Protein 4YZZ (pdb70)

Foldseek 3Di:
DAAAEFEAEELADPLCCQQVVLVVLLQVLLCVLVVNRHHYHYDYAPPQHHLLCQLVCQLVVVGFKYKYQQQSVCVVPVLSCLVFFAQLADWLVLSVCCCPPVCNQVLVCVVCVVRQWRKFFAAWQTWFWQWFAADDQQALVVQACFAEEDGGPLCVLSVVSRYNYDPDGLQCVVVCCVVVVGGIYTDGAQPVCVSSPRLVRGQEIEDTRSRGNIGIMMMIGRNVSLVPDDPSSNVSSNVSRVVSHPVSNVVSVVRRPVSVVVSVVVRHHYYYNDPNRVVSSVVSSVVVLVVSLVPHVSSVVPPVSSVVSRVVVVVVCVVPVCVVCVVVVVVVVVVD/DAQAEFEAEEQADCLVVLQVVLVVLLQVLLCVLVVNNHHYHYDYAPPQHHLLCQLVCQLVPVGFKYKYQQLSPCVVPVLSLLVFAAQLADFLVLSVCCCPPVCNQVLVCVVCVVSQWRKFWAAWLGWAWQWFFQDDDPALVVLADAEEADDGQLCVLSVVSRHDHDDDPPLCPQVCLQVPVGGIYGDTHLQSVLVNLSCLRGAETEDTNSGSRTTIMMMIGRNVSLVPDDVSSNVSSNVSRVVSHPVSNVVSVVRRVVSVVVSVVSRHDYYYNDPNHVVSSVVSSVVVLVVSVVVHVSSVVPPVSSVVSRVVVVVVCVPPVCVVVVVVVVVVVVVD

B-factor: mean 14.71, std 7.98, range [6.4, 59.62]

InterPro domains:
  IPR006311 Twin-arginine translocation pathway, signal sequence [PS51318] (1-29)
  IPR018389 TRAP transporter solute receptor DctP [PF03480] (38-324)
  IPR018389 TRAP transporter solute receptor DctP [PTHR33376] (1-339)
  IPR026289 Solute binding protein, TakP-like [PIRSF039026] (1-356)
  IPR038404 TRAP transporter solute receptor DctP superfamily [G3DSA:3.40.190.170] (34-336)
  IPR041722 Alpha-keto acid binding periplasmic protein [cd13682] (34-356)

CATH classification: 3.40.190.170 (+1 more: 3.40.190.10)

Nearest PDB structures (foldseek):
  4yzz-assembly1_A  TM=9.570E-01  e=1.856E-60  Bordetella bronchiseptica RB50
  7ug8-assembly1_A  TM=9.450E-01  e=8.409E-40  Synechococcus sp. CC9311
  2hzl-assembly1_A  TM=9.518E-01  e=5.970E-38  Cereibacter sphaeroides 2.4.1
  4pet-assembly1_B  TM=9.499E-01  e=4.430E-32  Colwellia psychrerythraea 34H
  5cm6-assembly1_B  TM=9.336E-01  e=8.684E-32  Paraglaciecola sp. T6c

Structure (mmCIF, N/CA/C/O backbone):
data_4YZZ
#
_entry.id   4YZZ
#
_cell.length_a   64.249
_cell.length_b   50.104
_cell.length_c   96.556
_cell.angle_alpha   90.000
_cell.angle_beta   104.470
_cell.angle_gamma   90.000
#
_symmetry.space_group_name_H-M   'P 1 21 1'
#
loop_
_entity.id
_entity.type
_entity.pdbx_description
1 polymer 'TRAP TRANSPORTER SOLUTE BINDING PROTEIN'
2 non-polymer 'CALCIUM ION'
3 non-polymer DI(HYDROXYETHYL)ETHER
4 non-polymer 'PYRIDINE-2-CARBOXYLIC ACID'
5 non-polymer '2-[N-CYCLOHEXYLAMINO]ETHANE SULFONIC ACID'
6 water water
#
loop_
_atom_site.group_PDB
_atom_site.id
_atom_site.type_symbol
_atom_site.label_atom_id
_atom_site.label_alt_id
_atom_site.label_comp_id
_atom_site.label_asym_id
_atom_site.label_entity_id
_atom_site.label_seq_id
_atom_site.pdbx_PDB_ins_code
_atom_site.Cartn_x
_atom_site.Cartn_y
_atom_site.Cartn_z
_atom_site.occupancy
_atom_site.B_iso_or_equiv
_atom_site.auth_seq_id
_atom_site.auth_comp_id
_atom_site.auth_asym_id
_atom_site.auth_atom_id
_atom_site.pdbx_PDB_model_num
ATOM 1 N N . ASN A 1 30 ? 19.660 6.227 55.710 1.00 35.57 31 ASN A N 1
ATOM 2 C CA . ASN A 1 30 ? 20.672 5.819 54.743 1.00 28.52 31 ASN A CA 1
ATOM 3 C C . ASN A 1 30 ? 21.771 6.886 54.610 1.00 28.94 31 ASN A C 1
ATOM 4 O O . ASN A 1 30 ? 21.490 8.075 54.742 1.00 33.48 31 ASN A O 1
ATOM 14 N N . PRO A 1 31 ? 23.021 6.464 54.331 1.00 22.69 32 PRO A N 1
ATOM 15 C CA . PRO A 1 31 ? 24.215 7.326 54.279 1.00 24.54 32 PRO A CA 1
ATOM 16 C C . PRO A 1 31 ? 24.373 8.137 52.988 1.00 18.53 32 PRO A C 1
ATOM 17 O O . PRO A 1 31 ? 23.657 7.908 52.007 1.00 17.68 32 PRO A O 1
ATOM 28 N N A THR A 1 32 ? 25.338 9.054 52.983 0.26 18.96 33 THR A N 1
ATOM 29 N N B THR A 1 32 ? 25.318 9.075 52.994 0.74 18.66 33 THR A N 1
ATOM 30 C CA A THR A 1 32 ? 25.634 9.862 51.803 0.26 18.57 33 THR A CA 1
ATOM 31 C CA B THR A 1 32 ? 25.650 9.838 51.801 0.74 18.15 33 THR A CA 1
ATOM 32 C C A THR A 1 32 ? 26.703 9.196 50.940 0.26 16.81 33 THR A C 1
ATOM 33 C C B THR A 1 32 ? 26.622 9.013 50.996 0.74 15.61 33 THR A C 1
ATOM 34 O O A THR A 1 32 ? 27.843 9.007 51.371 0.26 18.41 33 THR A O 1
ATOM 35 O O B THR A 1 32 ? 27.615 8.524 51.527 0.74 19.12 33 THR A O 1
ATOM 56 N N . VAL A 1 33 ? 26.313 8.857 49.716 1.00 12.64 34 VAL A N 1
ATOM 57 C CA . VAL A 1 33 ? 27.147 8.099 48.792 1.00 12.57 34 VAL A CA 1
ATOM 58 C C . VAL A 1 33 ? 27.347 8.935 47.544 1.00 11.08 34 VAL A C 1
ATOM 59 O O . VAL A 1 33 ? 26.385 9.481 46.998 1.00 15.59 34 VAL A O 1
ATOM 73 N N . ARG A 1 34 ? 28.604 9.041 47.112 1.00 12.33 35 ARG A N 1
ATOM 74 C CA . ARG A 1 34 ? 28.941 9.828 45.931 1.00 14.12 35 ARG A CA 1
ATOM 75 C C . ARG A 1 34 ? 29.673 8.950 44.933 1.00 12.14 35 ARG A C 1
ATOM 76 O O . ARG A 1 34 ? 30.712 8.356 45.254 1.00 14.41 35 ARG A O 1
ATOM 97 N N . TRP A 1 35 ? 29.132 8.888 43.723 1.00 10.72 36 TRP A N 1
ATOM 98 C CA . TRP A 1 35 ? 29.692 8.105 42.627 1.00 11.57 36 TRP A CA 1
ATOM 99 C C . TRP A 1 35 ? 29.975 8.972 41.411 1.00 11.01 36 TRP A C 1
ATOM 100 O O . TRP A 1 35 ? 29.309 9.987 41.179 1.00 10.50 36 TRP A O 1
ATOM 121 N N . ARG A 1 36 ? 30.951 8.532 40.622 1.00 9.51 37 ARG A N 1
ATOM 122 C CA . ARG A 1 36 ? 31.130 9.034 39.262 1.00 9.46 37 ARG A CA 1
ATOM 123 C C . ARG A 1 36 ? 30.657 7.987 38.255 1.00 9.51 37 ARG A C 1
ATOM 124 O O . ARG A 1 36 ? 30.905 6.790 38.439 1.00 9.64 37 ARG A O 1
ATOM 145 N N . MET A 1 37 ? 29.973 8.450 37.207 1.00 8.72 38 MET A N 1
ATOM 146 C CA . MET A 1 37 ? 29.552 7.623 36.070 1.00 8.46 38 MET A CA 1
ATOM 147 C C . MET A 1 37 ? 30.304 8.095 34.839 1.00 8.81 38 MET A C 1
ATOM 148 O O . MET A 1 37 ? 30.104 9.205 34.387 1.00 9.48 38 MET A O 1
ATOM 162 N N . SER A 1 38 ? 31.217 7.269 34.334 1.00 8.66 39 SER A N 1
ATOM 163 C CA . SER A 1 38 ? 31.949 7.621 33.124 1.00 8.50 39 SER A CA 1
ATOM 164 C C . SER A 1 38 ? 31.168 7.113 31.912 1.00 7.95 39 SER A C 1
ATOM 165 O O . SER A 1 38 ? 31.042 5.912 31.690 1.00 8.00 39 SER A O 1
ATOM 173 N N . THR A 1 39 ? 30.609 8.042 31.146 1.00 7.98 40 THR A N 1
ATOM 174 C CA . THR A 1 39 ? 29.893 7.671 29.931 1.00 7.90 40 THR A CA 1
ATOM 175 C C . THR A 1 39 ? 30.860 7.669 28.765 1.00 7.79 40 THR A C 1
ATOM 176 O O . THR A 1 39 ? 32.015 8.114 28.863 1.00 7.97 40 THR A O 1
ATOM 187 N N . SER A 1 40 ? 30.384 7.139 27.648 1.00 7.63 41 SER A N 1
ATOM 188 C CA . SER A 1 40 ? 31.155 7.150 26.404 1.00 7.65 41 SER A CA 1
ATOM 189 C C . SER A 1 40 ? 30.722 8.219 25.407 1.00 9.03 41 SER A C 1
ATOM 190 O O . SER A 1 40 ? 31.177 8.193 24.252 1.00 9.82 41 SER A O 1
ATOM 198 N N . TRP A 1 41 ? 29.855 9.150 25.816 1.00 7.89 42 TRP A N 1
ATOM 199 C CA . TRP A 1 41 ? 29.190 10.031 24.845 1.00 8.03 42 TRP A CA 1
ATOM 200 C C . TRP A 1 41 ? 29.519 11.504 24.976 1.00 8.37 42 TRP A C 1
ATOM 201 O O . TRP A 1 41 ? 29.774 11.999 26.072 1.00 9.66 42 TRP A O 1
ATOM 222 N N . PRO A 1 42 ? 29.423 12.245 23.868 1.00 9.34 43 PRO A N 1
ATOM 223 C CA . PRO A 1 42 ? 29.497 13.704 23.952 1.00 12.18 43 PRO A CA 1
ATOM 224 C C . PRO A 1 42 ? 28.249 14.281 24.622 1.00 11.08 43 PRO A C 1
ATOM 225 O O . PRO A 1 42 ? 27.147 13.739 24.447 1.00 10.43 43 PRO A O 1
ATOM 236 N N . LYS A 1 43 ? 28.416 15.366 25.379 1.00 12.91 44 LYS A N 1
ATOM 237 C CA . LYS A 1 43 ? 27.296 16.044 26.032 1.00 16.45 44 LYS A CA 1
ATOM 238 C C . LYS A 1 43 ? 26.256 16.544 25.049 1.00 14.49 44 LYS A C 1
ATOM 239 O O . LYS A 1 43 ? 25.098 16.741 25.409 1.00 15.89 44 LYS A O 1
ATOM 258 N N . SER A 1 44 ? 26.665 16.761 23.806 1.00 12.51 45 SER A N 1
ATOM 259 C CA . SER A 1 44 ? 25.755 17.261 22.775 1.00 14.14 45 SER A CA 1
ATOM 260 C C . SER A 1 44 ? 24.613 16.297 22.455 1.00 11.00 45 SER A C 1
ATOM 261 O O . SER A 1 44 ? 23.585 16.711 21.928 1.00 13.24 45 SER A O 1
ATOM 269 N N . LEU A 1 45 ? 24.777 15.020 22.792 1.00 10.83 46 LEU A N 1
ATOM 270 C CA . LEU A 1 45 ? 23.737 14.034 22.531 1.00 9.68 46 LEU A CA 1
ATOM 271 C C . LEU A 1 45 ? 22.738 13.983 23.681 1.00 10.00 46 LEU A C 1
ATOM 272 O O . LEU A 1 45 ? 22.833 13.143 24.589 1.00 9.57 46 LEU A O 1
ATOM 288 N N . ASP A 1 46 ? 21.747 14.864 23.626 1.00 10.44 47 ASP A N 1
ATOM 289 C CA . ASP A 1 46 ? 20.800 14.986 24.717 1.00 10.76 47 ASP A CA 1
ATOM 290 C C . ASP A 1 46 ? 19.824 13.812 24.735 1.00 10.81 47 ASP A C 1
ATOM 291 O O . ASP A 1 46 ? 18.982 13.707 25.618 1.00 11.17 47 ASP A O 1
ATOM 300 N N . THR A 1 47 ? 19.939 12.932 23.752 1.00 9.60 48 THR A N 1
ATOM 301 C CA . THR A 1 47 ? 19.325 11.622 23.745 1.00 8.35 48 THR A CA 1
ATOM 302 C C . THR A 1 47 ? 20.072 10.638 24.675 1.00 8.74 48 THR A C 1
ATOM 303 O O . THR A 1 47 ? 19.720 10.450 25.844 1.00 8.88 48 THR A O 1
ATOM 314 N N . ILE A 1 48 ? 21.165 10.057 24.191 1.00 7.84 49 ILE A N 1
ATOM 315 C CA . ILE A 1 48 ? 21.893 9.057 24.978 1.00 7.67 49 ILE A CA 1
ATOM 316 C C . ILE A 1 48 ? 22.607 9.654 26.210 1.00 7.72 49 ILE A C 1
ATOM 317 O O . ILE A 1 48 ? 22.493 9.105 27.325 1.00 7.62 49 ILE A O 1
ATOM 333 N N . TYR A 1 49 ? 23.321 10.768 26.053 1.00 8.02 50 TYR A N 1
ATOM 334 C CA . TYR A 1 49 ? 23.926 11.407 27.218 1.00 8.16 50 TYR A CA 1
ATOM 335 C C . TYR A 1 49 ? 22.841 11.984 28.125 1.00 8.27 50 TYR A C 1
ATOM 336 O O . TYR A 1 49 ? 22.918 11.857 29.349 1.00 8.39 50 TYR A O 1
ATOM 354 N N . GLY A 1 50 ? 21.827 12.602 27.541 1.00 8.72 51 GLY A N 1
ATOM 355 C CA . GLY A 1 50 ? 20.721 13.147 28.319 1.00 8.92 51 GLY A CA 1
ATOM 356 C C . GLY A 1 50 ? 20.077 12.098 29.205 1.00 8.37 51 GLY A C 1
ATOM 357 O O . GLY A 1 50 ? 19.679 12.388 30.336 1.00 8.47 51 GLY A O 1
ATOM 361 N N . SER A 1 51 ? 19.991 10.877 28.705 1.00 7.98 52 SER A N 1
ATOM 362 C CA . SER A 1 51 ? 19.447 9.754 29.456 1.00 7.79 52 SER A CA 1
ATOM 363 C C . SER A 1 51 ? 20.343 9.394 30.634 1.00 7.77 52 SER A C 1
ATOM 364 O O . SER A 1 51 ? 19.851 9.128 31.725 1.00 7.97 52 SER A O 1
ATOM 372 N N . ALA A 1 52 ? 21.660 9.388 30.443 1.00 7.76 53 ALA A N 1
ATOM 373 C CA . ALA A 1 52 ? 22.564 9.178 31.570 1.00 7.79 53 ALA A CA 1
ATOM 374 C C . ALA A 1 52 ? 22.335 10.241 32.633 1.00 8.06 53 ALA A C 1
ATOM 375 O O . ALA A 1 52 ? 22.308 9.944 33.845 1.00 8.10 53 ALA A O 1
ATOM 382 N N . ASP A 1 53 ? 22.189 11.486 32.207 1.00 8.35 54 ASP A N 1
ATOM 383 C CA . ASP A 1 53 ? 21.926 12.567 33.158 1.00 9.27 54 ASP A CA 1
ATOM 384 C C . ASP A 1 53 ? 20.597 12.357 33.879 1.00 9.03 54 ASP A C 1
ATOM 385 O O . ASP A 1 53 ? 20.524 12.588 35.092 1.00 9.72 54 ASP A O 1
ATOM 394 N N . GLU A 1 54 ? 19.554 11.940 33.157 1.00 8.55 55 GLU A N 1
ATOM 395 C CA . GLU A 1 54 ? 18.237 11.671 33.743 1.00 8.60 55 GLU A CA 1
ATOM 396 C C . GLU A 1 54 ? 18.349 10.572 34.786 1.00 8.45 55 GLU A C 1
ATOM 397 O O . GLU A 1 54 ? 17.738 10.658 35.859 1.00 8.67 55 GLU A O 1
ATOM 409 N N . LEU A 1 55 ? 19.129 9.542 34.478 1.00 8.10 56 LEU A N 1
ATOM 410 C CA . LEU A 1 55 ? 19.298 8.414 35.385 1.00 8.00 56 LEU A CA 1
ATOM 411 C C . LEU A 1 55 ? 19.868 8.911 36.701 1.00 8.77 56 LEU A C 1
ATOM 412 O O . LEU A 1 55 ? 19.356 8.615 37.797 1.00 8.79 56 LEU A O 1
ATOM 428 N N . CYS A 1 56 ? 20.938 9.679 36.598 1.00 8.35 57 CYS A N 1
ATOM 429 C CA . CYS A 1 56 ? 21.573 10.229 37.781 1.00 8.61 57 CYS A CA 1
ATOM 430 C C . CYS A 1 56 ? 20.637 11.132 38.570 1.00 8.87 57 CYS A C 1
ATOM 431 O O . CYS A 1 56 ? 20.591 11.053 39.811 1.00 9.04 57 CYS A O 1
ATOM 439 N N . LYS A 1 57 ? 19.913 11.994 37.864 1.00 8.90 58 LYS A N 1
ATOM 440 C CA . LYS A 1 57 ? 18.951 12.897 38.498 1.00 9.14 58 LYS A CA 1
ATOM 441 C C . LYS A 1 57 ? 17.867 12.118 39.244 1.00 9.11 58 LYS A C 1
ATOM 442 O O . LYS A 1 57 ? 17.511 12.466 40.376 1.00 9.35 58 LYS A O 1
ATOM 461 N N . ARG A 1 58 ? 17.368 11.060 38.631 1.00 8.85 59 ARG A N 1
ATOM 462 C CA . ARG A 1 58 ? 16.320 10.260 39.254 1.00 8.82 59 ARG A CA 1
ATOM 463 C C . ARG A 1 58 ? 16.827 9.568 40.519 1.00 8.91 59 ARG A C 1
ATOM 464 O O . ARG A 1 58 ? 16.133 9.545 41.523 1.00 9.10 59 ARG A O 1
ATOM 485 N N . VAL A 1 59 ? 18.029 9.010 40.475 1.00 8.81 60 VAL A N 1
ATOM 486 C CA . VAL A 1 59 ? 18.606 8.400 41.658 1.00 8.93 60 VAL A CA 1
ATOM 487 C C . VAL A 1 59 ? 18.705 9.434 42.780 1.00 9.30 60 VAL A C 1
ATOM 488 O O . VAL A 1 59 ? 18.404 9.135 43.938 1.00 9.67 60 VAL A O 1
ATOM 501 N N . GLY A 1 60 ? 19.085 10.662 42.440 1.00 9.42 61 GLY A N 1
ATOM 502 C CA . GLY A 1 60 ? 19.100 11.732 43.428 1.00 9.79 61 GLY A CA 1
ATOM 503 C C . GLY A 1 60 ? 17.715 11.994 44.012 1.00 9.95 61 GLY A C 1
ATOM 504 O O . GLY A 1 60 ? 17.542 12.067 45.232 1.00 10.43 61 GLY A O 1
ATOM 508 N N . GLN A 1 61 ? 16.713 12.135 43.154 1.00 9.80 62 GLN A N 1
ATOM 509 C CA . GLN A 1 61 ? 15.348 12.371 43.639 1.00 9.95 62 GLN A CA 1
ATOM 510 C C . GLN A 1 61 ? 14.880 11.272 44.589 1.00 9.99 62 GLN A C 1
ATOM 511 O O . GLN A 1 61 ? 14.246 11.543 45.611 1.00 10.27 62 GLN A O 1
ATOM 525 N N . LEU A 1 62 ? 15.147 10.030 44.215 1.00 9.72 63 LEU A N 1
ATOM 526 C CA . LEU A 1 62 ? 14.705 8.874 44.986 1.00 9.74 63 LEU A CA 1
ATOM 527 C C . LEU A 1 62 ? 15.336 8.803 46.357 1.00 10.04 63 LEU A C 1
ATOM 528 O O . LEU A 1 62 ? 14.783 8.199 47.275 1.00 11.37 63 LEU A O 1
ATOM 544 N N . THR A 1 63 ? 16.509 9.399 46.489 1.00 10.36 64 THR A N 1
ATOM 545 C CA . THR A 1 63 ? 17.266 9.348 47.739 1.00 10.52 64 THR A CA 1
ATOM 546 C C . THR A 1 63 ? 17.463 10.709 48.426 1.00 11.19 64 THR A C 1
ATOM 547 O O . THR A 1 63 ? 18.307 10.833 49.316 1.00 12.39 64 THR A O 1
ATOM 558 N N . ASP A 1 64 ? 16.680 11.716 48.037 1.00 11.94 65 ASP A N 1
ATOM 559 C CA . ASP A 1 64 ? 16.797 13.054 48.613 1.00 12.42 65 ASP A CA 1
ATOM 560 C C . ASP A 1 64 ? 18.219 13.606 48.467 1.00 13.48 65 ASP A C 1
ATOM 561 O O . ASP A 1 64 ? 18.706 14.354 49.333 1.00 15.64 65 ASP A O 1
ATOM 570 N N . GLY A 1 65 ? 18.858 13.258 47.355 1.00 12.62 66 GLY A N 1
ATOM 571 C CA . GLY A 1 65 ? 20.187 13.745 47.059 1.00 12.92 66 GLY A CA 1
ATOM 572 C C . GLY A 1 65 ? 21.301 13.026 47.778 1.00 14.74 66 GLY A C 1
ATOM 573 O O . GLY A 1 65 ? 22.471 13.340 47.560 1.00 15.74 66 GLY A O 1
ATOM 577 N N . LYS A 1 66 ? 20.965 12.053 48.620 1.00 12.30 67 LYS A N 1
ATOM 578 C CA . LYS A 1 66 ? 21.966 11.327 49.403 1.00 14.24 67 LYS A CA 1
ATOM 579 C C . LYS A 1 66 ? 22.825 10.392 48.562 1.00 11.92 67 LYS A C 1
ATOM 580 O O . LYS A 1 66 ? 23.990 10.155 48.873 1.00 14.10 67 LYS A O 1
ATOM 599 N N . PHE A 1 67 ? 22.250 9.846 47.500 1.00 11.42 68 PHE A N 1
ATOM 600 C CA . PHE A 1 67 ? 22.995 9.011 46.551 1.00 11.14 68 PHE A CA 1
ATOM 601 C C . PHE A 1 67 ? 23.205 9.892 45.334 1.00 11.06 68 PHE A C 1
ATOM 602 O O . PHE A 1 67 ? 22.318 10.061 44.494 1.00 11.00 68 PHE A O 1
ATOM 619 N N . GLU A 1 68 ? 24.392 10.487 45.287 1.00 11.23 69 GLU A N 1
ATOM 620 C CA . GLU A 1 68 ? 24.752 11.465 44.273 1.00 11.80 69 GLU A CA 1
ATOM 621 C C . GLU A 1 68 ? 25.659 10.827 43.252 1.00 11.03 69 GLU A C 1
ATOM 622 O O . GLU A 1 68 ? 26.804 10.480 43.558 1.00 13.00 69 GLU A O 1
ATOM 634 N N . ILE A 1 69 ? 25.148 10.707 42.034 1.00 10.78 70 ILE A N 1
ATOM 635 C CA . ILE A 1 69 ? 25.927 10.197 40.897 1.00 10.53 70 ILE A CA 1
ATOM 636 C C . ILE A 1 69 ? 26.091 11.319 39.893 1.00 10.65 70 ILE A C 1
ATOM 637 O O . ILE A 1 69 ? 25.119 11.964 39.527 1.00 11.56 70 ILE A O 1
ATOM 653 N N . ARG A 1 70 ? 27.337 11.567 39.488 1.00 11.04 71 ARG A N 1
ATOM 654 C CA . ARG A 1 70 ? 27.639 12.601 38.501 1.00 12.81 71 ARG A CA 1
ATOM 655 C C . ARG A 1 70 ? 28.111 11.919 37.224 1.00 12.69 71 ARG A C 1
ATOM 656 O O . ARG A 1 70 ? 29.056 11.115 37.248 1.00 11.85 71 ARG A O 1
ATOM 677 N N . ALA A 1 71 ? 27.464 12.249 36.105 1.00 10.88 72 ALA A N 1
ATOM 678 C CA . ALA A 1 71 ? 27.830 11.695 34.808 1.00 11.82 72 ALA A CA 1
ATOM 679 C C . ALA A 1 71 ? 28.904 12.564 34.165 1.00 11.22 72 ALA A C 1
ATOM 680 O O . ALA A 1 71 ? 28.927 13.783 34.353 1.00 11.26 72 ALA A O 1
ATOM 687 N N . PHE A 1 72 ? 29.793 11.921 33.412 1.00 10.31 73 PHE A N 1
ATOM 688 C CA . PHE A 1 72 ? 30.859 12.594 32.697 1.00 10.50 73 PHE A CA 1
ATOM 689 C C . PHE A 1 72 ? 30.846 12.183 31.232 1.00 10.29 73 PHE A C 1
ATOM 690 O O . PHE A 1 72 ? 30.670 11.010 30.917 1.00 9.99 73 PHE A O 1
ATOM 707 N N . PRO A 1 73 ? 31.052 13.150 30.322 1.00 10.51 74 PRO A N 1
ATOM 708 C CA . PRO A 1 73 ? 31.136 12.834 28.893 1.00 10.69 74 PRO A CA 1
ATOM 709 C C . PRO A 1 73 ? 32.293 11.906 28.549 1.00 10.59 74 PRO A C 1
ATOM 710 O O . PRO A 1 73 ? 33.296 11.796 29.276 1.00 11.22 74 PRO A O 1
ATOM 721 N N . GLY A 1 74 ? 32.164 11.258 27.398 1.00 9.99 75 GLY A N 1
ATOM 722 C CA . GLY A 1 74 ? 33.211 10.402 26.870 1.00 10.82 75 GLY A CA 1
ATOM 723 C C . GLY A 1 74 ? 34.547 11.101 26.776 1.00 10.25 75 GLY A C 1
ATOM 724 O O . GLY A 1 74 ? 34.650 12.224 26.273 1.00 11.87 75 GLY A O 1
ATOM 728 N N . GLY A 1 75 ? 35.568 10.419 27.288 1.00 10.98 76 GLY A N 1
ATOM 729 C CA . GLY A 1 75 ? 36.930 10.902 27.243 1.00 10.71 76 GLY A CA 1
ATOM 730 C C . GLY A 1 75 ? 37.328 11.795 28.401 1.00 12.06 76 GLY A C 1
ATOM 731 O O . GLY A 1 75 ? 38.521 12.093 28.554 1.00 15.11 76 GLY A O 1
ATOM 735 N N . GLU A 1 76 ? 36.373 12.254 29.204 1.00 12.32 77 GLU A N 1
ATOM 736 C CA . GLU A 1 76 ? 36.709 13.233 30.233 1.00 12.37 77 GLU A CA 1
ATOM 737 C C . GLU A 1 76 ? 37.504 12.639 31.397 1.00 16.19 77 GLU A C 1
ATOM 738 O O . GLU A 1 76 ? 38.549 13.185 31.775 1.00 19.28 77 GLU A O 1
ATOM 750 N N . LEU A 1 77 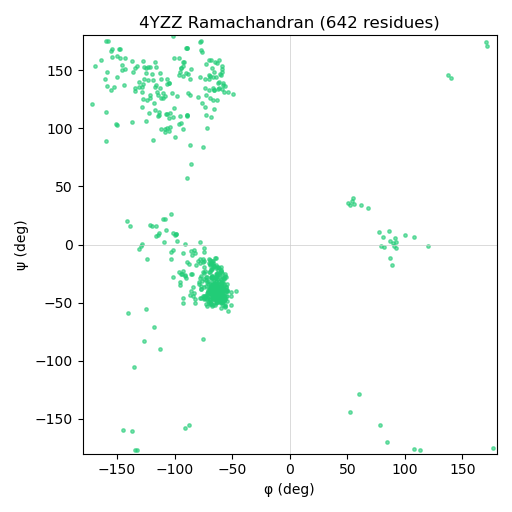? 37.023 11.546 31.977 1.00 13.51 78 LEU A N 1
ATOM 751 C CA . LEU A 1 77 ? 37.724 10.915 33.096 1.00 16.31 78 LEU A CA 1
ATOM 752 C C . LEU A 1 77 ? 38.790 9.925 32.640 1.00 13.82 78 LEU A C 1
ATOM 753 O O . LEU A 1 77 ? 39.876 9.869 33.208 1.00 15.92 78 LEU A O 1
ATOM 769 N N . VAL A 1 78 ? 38.443 9.113 31.643 1.00 14.06 79 VAL A N 1
ATOM 770 C CA . VAL A 1 78 ? 39.347 8.164 31.012 1.00 13.82 79 VAL A CA 1
ATOM 771 C C . VAL A 1 78 ? 38.913 8.075 29.556 1.00 11.98 79 VAL A C 1
ATOM 772 O O . VAL A 1 78 ? 37.773 8.405 29.240 1.00 11.50 79 VAL A O 1
ATOM 785 N N . PRO A 1 79 ? 39.788 7.598 28.670 1.00 12.44 80 PRO A N 1
ATOM 786 C CA . PRO A 1 79 ? 39.318 7.366 27.298 1.00 11.18 80 PRO A CA 1
ATOM 787 C C . PRO A 1 79 ? 38.176 6.365 27.315 1.00 11.31 80 PRO A C 1
ATOM 788 O O . PRO A 1 79 ? 38.152 5.471 28.150 1.00 10.77 80 PRO A O 1
ATOM 799 N N . SER A 1 80 ? 37.204 6.515 26.422 1.00 11.20 81 SER A N 1
ATOM 800 C CA . SER A 1 80 ? 36.034 5.654 26.496 1.00 11.09 81 SER A CA 1
ATOM 801 C C . SER A 1 80 ? 36.401 4.187 26.274 1.00 9.91 81 SER A C 1
ATOM 802 O O . SER A 1 80 ? 35.745 3.299 26.803 1.00 9.62 81 SER A O 1
ATOM 810 N N . ALA A 1 81 ? 37.496 3.940 25.554 1.00 10.31 82 ALA A N 1
ATOM 811 C CA . ALA A 1 81 ? 37.992 2.576 25.390 1.00 10.05 82 ALA A CA 1
ATOM 812 C C . ALA A 1 81 ? 38.331 1.924 26.735 1.00 9.41 82 ALA A C 1
ATOM 813 O O . ALA A 1 81 ? 38.377 0.703 26.832 1.00 9.47 82 ALA A O 1
ATOM 820 N N . GLN A 1 82 ? 38.583 2.743 27.751 1.00 9.56 83 GLN A N 1
ATOM 821 C CA . GLN A 1 82 ? 38.969 2.253 29.077 1.00 10.26 83 GLN A CA 1
ATOM 822 C C . GLN A 1 82 ? 37.788 2.230 30.040 1.00 9.44 83 GLN A C 1
ATOM 823 O O . GLN A 1 82 ? 37.991 1.983 31.226 1.00 9.50 83 GLN A O 1
ATOM 837 N N . ASN A 1 83 ? 36.565 2.476 29.567 1.00 9.29 84 ASN A N 1
ATOM 838 C CA . ASN A 1 83 ? 35.447 2.643 30.503 1.00 9.18 84 ASN A CA 1
ATOM 839 C C . ASN A 1 83 ? 35.085 1.354 31.234 1.00 9.00 84 ASN A C 1
ATOM 840 O O . ASN A 1 83 ? 34.627 1.394 32.383 1.00 9.20 84 ASN A O 1
ATOM 851 N N . MET A 1 84 ? 35.251 0.204 30.588 1.00 8.98 85 MET A N 1
ATOM 852 C CA . MET A 1 84 ? 35.022 -1.050 31.290 1.00 9.17 85 MET A CA 1
ATOM 853 C C . MET A 1 84 ? 36.123 -1.318 32.332 1.00 9.55 85 MET A C 1
ATOM 854 O O . MET A 1 84 ? 35.854 -1.652 33.487 1.00 9.48 85 MET A O 1
ATOM 868 N N . ASP A 1 85 ? 37.381 -1.177 31.921 1.00 9.07 86 ASP A N 1
ATOM 869 C CA . ASP A 1 85 ? 38.498 -1.397 32.838 1.00 9.72 86 ASP A CA 1
ATOM 870 C C . ASP A 1 85 ? 38.422 -0.465 34.039 1.00 9.44 86 ASP A C 1
ATOM 871 O O . ASP A 1 85 ? 38.733 -0.880 35.159 1.00 9.52 86 ASP A O 1
ATOM 880 N N . ALA A 1 86 ? 38.008 0.786 33.824 1.00 9.50 87 ALA A N 1
ATOM 881 C CA . ALA A 1 86 ? 37.959 1.756 34.905 1.00 9.69 87 ALA A CA 1
ATOM 882 C C . ALA A 1 86 ? 36.883 1.407 35.934 1.00 9.56 87 ALA A C 1
ATOM 883 O O . ALA A 1 86 ? 37.021 1.753 37.094 1.00 9.73 87 ALA A O 1
ATOM 890 N N . VAL A 1 87 ? 35.821 0.727 35.522 1.00 9.29 88 VAL A N 1
ATOM 891 C CA . VAL A 1 87 ? 34.842 0.213 36.463 1.00 9.16 88 VAL A CA 1
ATOM 892 C C . VAL A 1 87 ? 35.357 -1.048 37.146 1.00 9.14 88 VAL A C 1
ATOM 893 O O . VAL A 1 87 ? 35.286 -1.166 38.371 1.00 9.23 88 VAL A O 1
ATOM 906 N N . SER A 1 88 ? 35.912 -1.988 36.388 1.00 9.16 89 SER A N 1
ATOM 907 C CA . SER A 1 88 ? 36.435 -3.207 37.003 1.00 10.43 89 SER A CA 1
ATOM 908 C C . SER A 1 88 ? 37.458 -2.920 38.092 1.00 9.73 89 SER A C 1
ATOM 909 O O . SER A 1 88 ? 37.478 -3.607 39.130 1.00 12.06 89 SER A O 1
ATOM 917 N N . ASN A 1 89 ? 38.330 -1.937 37.863 1.00 9.25 90 ASN A N 1
ATOM 918 C CA . ASN A 1 89 ? 39.385 -1.660 38.844 1.00 10.95 90 ASN A CA 1
ATOM 919 C C . ASN A 1 89 ? 39.004 -0.622 39.891 1.00 11.26 90 ASN A C 1
ATOM 920 O O . ASN A 1 89 ? 39.791 -0.313 40.780 1.00 13.75 90 ASN A O 1
ATOM 931 N N . GLY A 1 90 ? 37.781 -0.101 39.808 1.00 11.21 91 GLY A N 1
ATOM 932 C CA . GLY A 1 90 ? 37.279 0.780 40.853 1.00 12.35 91 GLY A CA 1
ATOM 933 C C . GLY A 1 90 ? 37.618 2.253 40.685 1.00 13.58 91 GLY A C 1
ATOM 934 O O . GLY A 1 90 ? 37.279 3.055 41.567 1.00 15.46 91 GLY A O 1
ATOM 938 N N . THR A 1 91 ? 38.284 2.611 39.586 1.00 12.64 92 THR A N 1
ATOM 939 C CA . THR A 1 91 ? 38.636 3.997 39.288 1.00 15.06 92 THR A CA 1
ATOM 940 C C . THR A 1 91 ? 37.385 4.860 39.296 1.00 12.91 92 THR A C 1
ATOM 941 O O . THR A 1 91 ? 37.386 5.965 39.841 1.00 13.53 92 THR A O 1
ATOM 952 N N . VAL A 1 92 ? 36.332 4.349 38.667 1.00 10.61 93 VAL A N 1
ATOM 953 C CA . VAL A 1 92 ? 35.010 4.944 38.722 1.00 9.99 93 VAL A CA 1
ATOM 954 C C . VAL A 1 92 ? 34.058 3.855 39.177 1.00 9.98 93 VAL A C 1
ATOM 955 O O . VAL A 1 92 ? 34.282 2.663 38.927 1.00 10.74 93 VAL A O 1
ATOM 968 N N . GLU A 1 93 ? 32.971 4.258 39.820 1.00 9.31 94 GLU A N 1
ATOM 969 C CA . GLU A 1 93 ? 32.021 3.295 40.336 1.00 11.17 94 GLU A CA 1
ATOM 970 C C . GLU A 1 93 ? 31.142 2.698 39.258 1.00 8.50 94 GLU A C 1
ATOM 971 O O . GLU A 1 93 ? 30.687 1.567 39.391 1.00 8.66 94 GLU A O 1
ATOM 983 N N . CYS A 1 94 ? 30.853 3.462 38.212 1.00 8.49 95 CYS A N 1
ATOM 984 C CA . CYS A 1 94 ? 30.000 2.937 37.154 1.00 8.21 95 CYS A CA 1
ATOM 985 C C . CYS A 1 94 ? 30.251 3.643 35.839 1.00 8.15 95 CYS A C 1
ATOM 986 O O . CYS A 1 94 ? 30.939 4.674 35.792 1.00 8.33 95 CYS A O 1
ATOM 994 N N . ASN A 1 95 ? 29.731 3.054 34.766 1.00 7.70 96 ASN A N 1
ATOM 995 C CA . ASN A 1 95 ? 29.850 3.651 33.445 1.00 7.65 96 ASN A CA 1
ATOM 996 C C . ASN A 1 95 ? 28.498 3.649 32.723 1.00 7.43 96 ASN A C 1
ATOM 997 O O . ASN A 1 95 ? 27.458 3.294 33.287 1.00 7.79 96 ASN A O 1
ATOM 1008 N N . HIS A 1 96 ? 28.508 4.106 31.481 1.00 7.40 97 HIS A N 1
ATOM 1009 C CA . HIS A 1 96 ? 27.306 4.189 30.654 1.00 7.23 97 HIS A CA 1
ATOM 1010 C C . HIS A 1 96 ? 27.844 3.998 29.221 1.00 7.20 97 HIS A C 1
ATOM 1011 O O . HIS A 1 96 ? 28.468 4.913 28.677 1.00 7.62 97 HIS A O 1
ATOM 1025 N N . VAL A 1 97 ? 27.665 2.793 28.674 1.00 7.20 98 VAL A N 1
ATOM 1026 C CA . VAL A 1 97 ? 28.468 2.328 27.547 1.00 7.23 98 VAL A CA 1
ATOM 1027 C C . VAL A 1 97 ? 27.714 1.396 26.597 1.00 7.06 98 VAL A C 1
ATOM 1028 O O . VAL A 1 97 ? 26.630 0.883 26.882 1.00 7.32 98 VAL A O 1
ATOM 1041 N N . LEU A 1 98 ? 28.348 1.179 25.460 1.00 7.82 99 LEU A N 1
ATOM 1042 C CA . LEU A 1 98 ? 27.998 0.107 24.554 1.00 7.83 99 LEU A CA 1
ATOM 1043 C C . LEU A 1 98 ? 28.931 -1.029 24.905 1.00 6.98 99 LEU A C 1
ATOM 1044 O O . LEU A 1 98 ? 30.137 -0.938 24.665 1.00 7.14 99 LEU A O 1
ATOM 1060 N N . SER A 1 99 ? 28.420 -2.097 25.485 1.00 7.45 100 SER A N 1
ATOM 1061 C CA . SER A 1 99 ? 29.301 -3.150 26.009 1.00 7.76 100 SER A CA 1
ATOM 1062 C C . SER A 1 99 ? 30.187 -3.779 24.956 1.00 7.16 100 SER A C 1
ATOM 1063 O O . SER A 1 99 ? 31.328 -4.154 25.242 1.00 7.34 100 SER A O 1
ATOM 1071 N N . THR A 1 100 ? 29.697 -3.877 23.723 1.00 7.02 101 THR A N 1
ATOM 1072 C CA . THR A 1 100 ? 30.504 -4.493 22.666 1.00 7.77 101 THR A CA 1
ATOM 1073 C C . THR A 1 100 ? 31.590 -3.567 22.105 1.00 7.61 101 THR A C 1
ATOM 1074 O O . THR A 1 100 ? 32.374 -4.000 21.239 1.00 7.48 101 THR A O 1
ATOM 1085 N N . MET A 1 101 ? 31.739 -2.352 22.627 1.00 7.32 102 MET A N 1
ATOM 1086 C CA . MET A 1 101 ? 33.019 -1.666 22.442 1.00 7.57 102 MET A CA 1
ATOM 1087 C C . MET A 1 101 ? 34.153 -2.517 23.024 1.00 7.75 102 MET A C 1
ATOM 1088 O O . MET A 1 101 ? 35.291 -2.475 22.544 1.00 8.66 102 MET A O 1
ATOM 1102 N N . TYR A 1 102 ? 33.824 -3.305 24.044 1.00 7.69 103 TYR A N 1
ATOM 1103 C CA . TYR A 1 102 ? 34.802 -4.082 24.823 1.00 8.13 103 TYR A CA 1
ATOM 1104 C C . TYR A 1 102 ? 34.763 -5.556 24.409 1.00 7.85 103 TYR A C 1
ATOM 1105 O O . TYR A 1 102 ? 35.128 -6.446 25.173 1.00 8.93 103 TYR A O 1
ATOM 1123 N N . ILE A 1 103 ? 34.350 -5.798 23.170 1.00 8.48 104 ILE A N 1
ATOM 1124 C CA . ILE A 1 103 ? 34.246 -7.149 22.632 1.00 9.21 104 ILE A CA 1
ATOM 1125 C C . ILE A 1 103 ? 35.559 -7.939 22.716 1.00 8.51 104 ILE A C 1
ATOM 1126 O O . ILE A 1 103 ? 35.553 -9.166 22.780 1.00 9.44 104 ILE A O 1
ATOM 1142 N N . GLY A 1 104 ? 36.686 -7.231 22.743 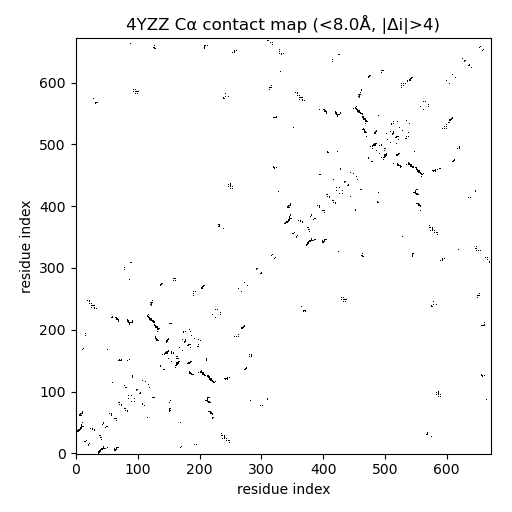1.00 9.43 105 GLY A N 1
ATOM 1143 C CA . GLY A 1 104 ? 37.998 -7.847 22.876 1.00 9.71 105 GLY A CA 1
ATOM 1144 C C . GLY A 1 104 ? 38.214 -8.550 24.203 1.00 9.41 105 GLY A C 1
ATOM 1145 O O . GLY A 1 104 ? 39.187 -9.290 24.358 1.00 10.89 105 GLY A O 1
ATOM 1149 N N . LYS A 1 105 ? 37.317 -8.330 25.156 1.00 10.00 106 LYS A N 1
ATOM 1150 C CA . LYS A 1 105 ? 37.383 -9.054 26.425 1.00 11.03 106 LYS A CA 1
ATOM 1151 C C . LYS A 1 105 ? 36.677 -10.397 26.333 1.00 11.72 106 LYS A C 1
ATOM 1152 O O . LYS A 1 105 ? 37.115 -11.386 26.909 1.00 12.84 106 LYS A O 1
ATOM 1171 N N . ASN A 1 106 ? 35.545 -10.419 25.641 1.00 9.62 107 ASN A N 1
ATOM 1172 C CA . ASN A 1 106 ? 34.726 -11.616 25.569 1.00 10.37 107 ASN A CA 1
ATOM 1173 C C . ASN A 1 106 ? 33.623 -11.387 24.552 1.00 8.70 107 ASN A C 1
ATOM 1174 O O . ASN A 1 106 ? 32.815 -10.476 24.712 1.00 9.29 107 ASN A O 1
ATOM 1185 N N . THR A 1 107 ? 33.552 -12.215 23.515 1.00 8.92 108 THR A N 1
ATOM 1186 C CA . THR A 1 107 ? 32.509 -12.018 22.510 1.00 9.53 108 THR A CA 1
ATOM 1187 C C . THR A 1 107 ? 31.091 -12.263 23.059 1.00 8.89 108 THR A C 1
ATOM 1188 O O . THR A 1 107 ? 30.115 -11.835 22.460 1.00 9.48 108 THR A O 1
ATOM 1199 N N . ALA A 1 108 ? 30.981 -12.919 24.216 1.00 8.21 109 ALA A N 1
ATOM 1200 C CA . ALA A 1 108 ? 29.658 -13.151 24.792 1.00 8.65 109 ALA A CA 1
ATOM 1201 C C . ALA A 1 108 ? 29.030 -11.853 25.305 1.00 8.70 109 ALA A C 1
ATOM 1202 O O . ALA A 1 108 ? 27.818 -11.798 25.575 1.00 8.08 109 ALA A O 1
ATOM 1209 N N . LEU A 1 109 ? 29.824 -10.789 25.401 1.00 7.85 110 LEU A N 1
ATOM 1210 C CA . LEU A 1 109 ? 29.246 -9.477 25.693 1.00 8.42 110 LEU A CA 1
ATOM 1211 C C . LEU A 1 109 ? 28.236 -9.048 24.649 1.00 8.96 110 LEU A C 1
ATOM 1212 O O . LEU A 1 109 ? 27.412 -8.174 24.922 1.00 8.60 110 LEU A O 1
ATOM 1228 N N . THR A 1 110 ? 28.278 -9.652 23.467 1.00 7.71 111 THR A N 1
ATOM 1229 C CA . THR A 1 110 ? 27.341 -9.245 22.434 1.00 8.80 111 THR A CA 1
ATOM 1230 C C . THR A 1 110 ? 25.889 -9.589 22.774 1.00 7.79 111 THR A C 1
ATOM 1231 O O . THR A 1 110 ? 24.962 -8.986 22.234 1.00 8.14 111 THR A O 1
ATOM 1242 N N . PHE A 1 111 ? 25.661 -10.524 23.695 1.00 6.86 112 PHE A N 1
ATOM 1243 C CA . PHE A 1 111 ? 24.281 -10.790 24.107 1.00 6.81 112 PHE A CA 1
ATOM 1244 C C . PHE A 1 111 ? 23.698 -9.622 24.887 1.00 6.69 112 PHE A C 1
ATOM 1245 O O . PHE A 1 111 ? 22.476 -9.430 24.906 1.00 7.48 112 PHE A O 1
ATOM 1262 N N . ASP A 1 112 ? 24.537 -8.878 25.582 1.00 7.69 113 ASP A N 1
ATOM 1263 C CA . ASP A 1 112 ? 24.115 -7.713 26.339 1.00 6.75 113 ASP A CA 1
ATOM 1264 C C . ASP A 1 112 ? 23.738 -6.556 25.406 1.00 6.97 113 ASP A C 1
ATOM 1265 O O . ASP A 1 112 ? 22.650 -6.007 25.514 1.00 7.37 113 ASP A O 1
ATOM 1274 N N . THR A 1 113 ? 24.617 -6.187 24.486 1.00 7.14 114 THR A N 1
ATOM 1275 C CA . THR A 1 113 ? 24.352 -5.074 23.568 1.00 7.99 114 THR A CA 1
ATOM 1276 C C . THR A 1 113 ? 23.345 -5.439 22.480 1.00 7.64 114 THR A C 1
ATOM 1277 O O . THR A 1 113 ? 22.406 -4.669 22.184 1.00 8.10 114 THR A O 1
ATOM 1288 N N . GLY A 1 114 ? 23.520 -6.624 21.905 1.00 7.52 115 GLY A N 1
ATOM 1289 C CA . GLY A 1 114 ? 22.727 -7.093 20.780 1.00 7.70 115 GLY A CA 1
ATOM 1290 C C . GLY A 1 114 ? 23.579 -7.789 19.730 1.00 7.69 115 GLY A C 1
ATOM 1291 O O . GLY A 1 114 ? 24.744 -7.427 19.506 1.00 7.57 115 GLY A O 1
ATOM 1295 N N . LEU A 1 115 ? 22.994 -8.800 19.102 1.00 7.47 116 LEU A N 1
ATOM 1296 C CA . LEU A 1 115 ? 23.581 -9.465 17.948 1.00 7.54 116 LEU A CA 1
ATOM 1297 C C . LEU A 1 115 ? 23.065 -8.875 16.651 1.00 6.85 116 LEU A C 1
ATOM 1298 O O . LEU A 1 115 ? 21.956 -8.385 16.583 1.00 6.77 116 LEU A O 1
ATOM 1314 N N . SER A 1 116 ? 23.891 -8.960 15.618 1.00 6.86 117 SER A N 1
ATOM 1315 C CA . SER A 1 116 ? 23.472 -8.579 14.288 1.00 6.91 117 SER A CA 1
ATOM 1316 C C . SER A 1 116 ? 22.252 -9.432 13.894 1.00 6.93 117 SER A C 1
ATOM 1317 O O . SER A 1 116 ? 22.231 -10.633 14.149 1.00 7.00 117 SER A O 1
ATOM 1325 N N . PHE A 1 117 ? 21.254 -8.780 13.288 1.00 7.20 118 PHE A N 1
ATOM 1326 C CA . PHE A 1 117 ? 19.973 -9.408 12.978 1.00 7.77 118 PHE A CA 1
ATOM 1327 C C . PHE A 1 117 ? 19.367 -10.081 14.212 1.00 7.72 118 PHE A C 1
ATOM 1328 O O . PHE A 1 117 ? 18.690 -11.108 14.127 1.00 8.42 118 PHE A O 1
ATOM 1345 N N . GLY A 1 118 ? 19.614 -9.474 15.368 1.00 7.24 119 GLY A N 1
ATOM 1346 C CA . GLY A 1 118 ? 19.186 -10.010 16.648 1.00 7.41 119 GLY A CA 1
ATOM 1347 C C . GLY A 1 118 ? 17.819 -9.521 17.078 1.00 6.82 119 GLY A C 1
ATOM 1348 O O . GLY A 1 118 ? 17.001 -9.081 16.273 1.00 7.28 119 GLY A O 1
ATOM 1352 N N . LEU A 1 119 ? 17.592 -9.592 18.379 1.00 6.74 120 LEU A N 1
ATOM 1353 C CA . LEU A 1 119 ? 16.329 -9.183 18.974 1.00 6.73 120 LEU A CA 1
ATOM 1354 C C . LEU A 1 119 ? 16.090 -7.686 18.770 1.00 7.88 120 LEU A C 1
ATOM 1355 O O . LEU A 1 119 ? 17.017 -6.885 18.847 1.00 7.73 120 LEU A O 1
ATOM 1371 N N . ASN A 1 120 ? 14.835 -7.285 18.556 1.00 7.11 121 ASN A N 1
ATOM 1372 C CA . ASN A 1 120 ? 14.545 -5.861 18.574 1.00 6.63 121 ASN A CA 1
ATOM 1373 C C . ASN A 1 120 ? 14.495 -5.370 20.026 1.00 6.67 121 ASN A C 1
ATOM 1374 O O . ASN A 1 120 ? 14.638 -6.160 20.956 1.00 6.56 121 ASN A O 1
ATOM 1385 N N . ALA A 1 121 ? 14.337 -4.067 20.228 1.00 6.89 122 ALA A N 1
ATOM 1386 C CA . ALA A 1 121 ? 14.454 -3.507 21.560 1.00 6.62 122 ALA A CA 1
ATOM 1387 C C . ALA A 1 121 ? 13.477 -4.161 22.548 1.00 7.13 122 ALA A C 1
ATOM 1388 O O . ALA A 1 121 ? 13.845 -4.527 23.670 1.00 7.15 122 ALA A O 1
ATOM 1395 N N . ARG A 1 122 ? 12.214 -4.274 22.157 1.00 6.60 123 ARG A N 1
ATOM 1396 C CA . ARG A 1 122 ? 11.230 -4.924 23.014 1.00 6.77 123 ARG A CA 1
ATOM 1397 C C . ARG A 1 122 ? 11.605 -6.345 23.333 1.00 6.80 123 ARG A C 1
ATOM 1398 O O . ARG A 1 122 ? 11.549 -6.776 24.487 1.00 6.84 123 ARG A O 1
ATOM 1419 N N . GLN A 1 123 ? 11.989 -7.089 22.314 1.00 6.75 124 GLN A N 1
ATOM 1420 C CA . GLN A 1 123 ? 12.340 -8.484 22.505 1.00 6.86 124 GLN A CA 1
ATOM 1421 C C . GLN A 1 123 ? 13.583 -8.641 23.386 1.00 7.40 124 GLN A C 1
ATOM 1422 O O . GLN A 1 123 ? 13.702 -9.593 24.166 1.00 6.85 124 GLN A O 1
ATOM 1436 N N . HIS A 1 124 ? 14.507 -7.699 23.261 1.00 6.83 125 HIS A N 1
ATOM 1437 C CA . HIS A 1 124 ? 15.718 -7.728 24.055 1.00 7.24 125 HIS A CA 1
ATOM 1438 C C . HIS A 1 124 ? 15.379 -7.498 25.529 1.00 6.67 125 HIS A C 1
ATOM 1439 O O . HIS A 1 124 ? 15.830 -8.246 26.393 1.00 6.74 125 HIS A O 1
ATOM 1453 N N . ASN A 1 125 ? 14.548 -6.498 25.830 1.00 6.67 126 ASN A N 1
ATOM 1454 C CA . ASN A 1 125 ? 14.197 -6.262 27.223 1.00 6.76 126 ASN A CA 1
ATOM 1455 C C . ASN A 1 125 ? 13.375 -7.437 27.772 1.00 6.95 126 ASN A C 1
ATOM 1456 O O . ASN A 1 125 ? 13.494 -7.801 28.965 1.00 8.02 126 ASN A O 1
ATOM 1467 N N . ALA A 1 126 ? 12.552 -8.047 26.928 1.00 7.04 127 ALA A N 1
ATOM 1468 C CA . ALA A 1 126 ? 11.836 -9.256 27.324 1.00 8.03 127 ALA A CA 1
ATOM 1469 C C . ALA A 1 126 ? 12.806 -10.386 27.676 1.00 7.31 127 ALA A C 1
ATOM 1470 O O . ALA A 1 126 ? 12.684 -11.034 28.713 1.00 7.49 127 ALA A O 1
ATOM 1477 N N . TRP A 1 127 ? 13.811 -10.609 26.831 1.00 7.21 128 TRP A N 1
ATOM 1478 C CA . TRP A 1 127 ? 14.798 -11.666 27.102 1.00 7.50 128 TRP A CA 1
ATOM 1479 C C . TRP A 1 127 ? 15.553 -11.382 28.410 1.00 7.28 128 TRP A C 1
ATOM 1480 O O . TRP A 1 127 ? 15.713 -12.250 29.267 1.00 7.81 128 TRP A O 1
ATOM 1501 N N . ILE A 1 128 ? 16.006 -10.146 28.551 1.00 7.14 129 ILE A N 1
ATOM 1502 C CA . ILE A 1 128 ? 16.768 -9.734 29.729 1.00 8.07 129 ILE A CA 1
ATOM 1503 C C . ILE A 1 128 ? 15.988 -9.966 31.015 1.00 8.80 129 ILE A C 1
ATOM 1504 O O . ILE A 1 128 ? 16.480 -10.596 31.954 1.00 9.15 129 ILE A O 1
ATOM 1520 N N . HIS A 1 129 ? 14.765 -9.468 31.073 1.00 7.34 130 HIS A N 1
ATOM 1521 C CA . HIS A 1 129 ? 14.039 -9.420 32.345 1.00 8.53 130 HIS A CA 1
ATOM 1522 C C . HIS A 1 129 ? 13.127 -10.576 32.613 1.00 8.90 130 HIS A C 1
ATOM 1523 O O . HIS A 1 129 ? 12.878 -10.875 33.772 1.00 10.52 130 HIS A O 1
ATOM 1537 N N . TYR A 1 130 ? 12.650 -11.233 31.564 1.00 8.90 131 TYR A N 1
ATOM 1538 C CA . TYR A 1 130 ? 11.682 -12.322 31.733 1.00 10.08 131 TYR A CA 1
ATOM 1539 C C . TYR A 1 130 ? 12.075 -13.605 31.003 1.00 10.62 131 TYR A C 1
ATOM 1540 O O . TYR A 1 130 ? 11.397 -14.615 31.138 1.00 14.46 131 TYR A O 1
ATOM 1558 N N . GLY A 1 131 ? 13.205 -13.592 30.299 1.00 9.20 132 GLY A N 1
ATOM 1559 C CA . GLY A 1 131 ? 13.677 -14.762 29.564 1.00 10.57 132 GLY A CA 1
ATOM 1560 C C . GLY A 1 131 ? 14.981 -15.346 30.081 1.00 11.50 132 GLY A C 1
ATOM 1561 O O . GLY A 1 131 ? 15.573 -16.210 29.432 1.00 14.73 132 GLY A O 1
ATOM 1565 N N . GLY A 1 132 ? 15.452 -14.855 31.220 1.00 11.83 133 GLY A N 1
ATOM 1566 C CA . GLY A 1 132 ? 16.662 -15.372 31.838 1.00 14.47 133 GLY A CA 1
ATOM 1567 C C . GLY A 1 132 ? 17.963 -14.700 31.427 1.00 10.94 133 GLY A C 1
ATOM 1568 O O . GLY A 1 132 ? 19.038 -15.058 31.930 1.00 14.24 133 GLY A O 1
ATOM 1572 N N . GLY A 1 133 ? 17.890 -13.723 30.525 1.00 9.65 134 GLY A N 1
ATOM 1573 C CA . GLY A 1 133 ? 19.091 -13.103 30.015 1.00 9.60 134 GLY A CA 1
ATOM 1574 C C . GLY A 1 133 ? 19.913 -12.387 31.064 1.00 9.20 134 GLY A C 1
ATOM 1575 O O . GLY A 1 133 ? 21.139 -12.492 31.060 1.00 8.70 134 GLY A O 1
ATOM 1579 N N . LEU A 1 134 ? 19.266 -11.619 31.932 1.00 8.32 135 LEU A N 1
ATOM 1580 C CA . LEU A 1 134 ? 20.013 -10.816 32.902 1.00 8.66 135 LEU A CA 1
ATOM 1581 C C . LEU A 1 134 ? 20.913 -11.680 33.771 1.00 8.73 135 LEU A C 1
ATOM 1582 O O . LEU A 1 134 ? 22.082 -11.357 33.959 1.00 9.66 135 LEU A O 1
ATOM 1598 N N . GLN A 1 135 ? 20.391 -12.794 34.249 1.00 10.29 136 GLN A N 1
ATOM 1599 C CA . GLN A 1 135 ? 21.139 -13.650 35.148 1.00 11.24 136 GLN A CA 1
ATOM 1600 C C . GLN A 1 135 ? 22.331 -14.300 34.437 1.00 11.91 136 GLN A C 1
ATOM 1601 O O . GLN A 1 135 ? 23.409 -14.475 35.014 1.00 12.90 136 GLN A O 1
ATOM 1615 N N . GLN A 1 136 ? 22.156 -14.641 33.167 1.00 9.47 137 GLN A N 1
ATOM 1616 C CA . GLN A 1 136 ? 23.265 -15.207 32.410 1.00 10.92 137 GLN A CA 1
ATOM 1617 C C . GLN A 1 136 ? 24.351 -14.165 32.218 1.00 9.19 137 GLN A C 1
ATOM 1618 O O . GLN A 1 136 ? 25.543 -14.461 32.327 1.00 10.50 137 GLN A O 1
ATOM 1632 N N . LEU A 1 137 ? 23.958 -12.932 31.933 1.00 7.66 138 LEU A N 1
ATOM 1633 C CA . LEU A 1 137 ? 24.934 -11.853 31.814 1.00 8.03 138 LEU A CA 1
ATOM 1634 C C . LEU A 1 137 ? 25.602 -11.511 33.152 1.00 7.67 138 LEU A C 1
ATOM 1635 O O . LEU A 1 137 ? 26.806 -11.229 33.160 1.00 7.80 138 LEU A O 1
ATOM 1651 N N . ARG A 1 138 ? 24.875 -11.569 34.258 1.00 8.07 139 ARG A N 1
ATOM 1652 C CA . ARG A 1 138 ? 25.496 -11.308 35.546 1.00 8.53 139 ARG A CA 1
ATOM 1653 C C . ARG A 1 138 ? 26.630 -12.283 35.808 1.00 9.34 139 ARG A C 1
ATOM 1654 O O . ARG A 1 138 ? 27.670 -11.908 36.341 1.00 9.66 139 ARG A O 1
ATOM 1675 N N . GLU A 1 139 ? 26.427 -13.537 35.446 1.00 8.95 140 GLU A N 1
ATOM 1676 C CA . GLU A 1 139 ? 27.453 -14.546 35.614 1.00 11.18 140 GLU A CA 1
ATOM 1677 C C . GLU A 1 139 ? 28.673 -14.241 34.773 1.00 9.95 140 GLU A C 1
ATOM 1678 O O . GLU A 1 139 ? 29.801 -14.398 35.222 1.00 12.58 140 GLU A O 1
ATOM 1690 N N . LEU A 1 140 ? 28.448 -13.776 33.558 1.00 9.52 141 LEU A N 1
ATOM 1691 C CA . LEU A 1 140 ? 29.543 -13.374 32.718 1.00 11.20 141 LEU A CA 1
ATOM 1692 C C . LEU A 1 140 ? 30.313 -12.213 33.333 1.00 8.01 141 LEU A C 1
ATOM 1693 O O . LEU A 1 140 ? 31.544 -12.220 33.364 1.00 9.34 141 LEU A O 1
ATOM 1709 N N . TYR A 1 141 ? 29.593 -11.196 33.791 1.00 8.03 142 TYR A N 1
ATOM 1710 C CA . TYR A 1 141 ? 30.240 -10.001 34.313 1.00 8.10 142 TYR A CA 1
ATOM 1711 C C . TYR A 1 141 ? 30.988 -10.175 35.632 1.00 8.39 142 TYR A C 1
ATOM 1712 O O . TYR A 1 141 ? 31.851 -9.371 35.950 1.00 8.27 142 TYR A O 1
ATOM 1730 N N . LYS A 1 142 ? 30.719 -11.247 36.370 1.00 8.36 143 LYS A N 1
ATOM 1731 C CA . LYS A 1 142 ? 31.546 -11.576 37.536 1.00 9.22 143 LYS A CA 1
ATOM 1732 C C . LYS A 1 142 ? 33.022 -11.730 37.153 1.00 9.04 143 LYS A C 1
ATOM 1733 O O . LYS A 1 142 ? 33.907 -11.484 37.983 1.00 10.20 143 LYS A O 1
ATOM 1752 N N . LYS A 1 143 ? 33.293 -12.143 35.910 1.00 8.65 144 LYS A N 1
ATOM 1753 C CA . LYS A 1 143 ? 34.664 -12.318 35.452 1.00 8.82 144 LYS A CA 1
ATOM 1754 C C . LYS A 1 143 ? 35.420 -10.995 35.447 1.00 9.64 144 LYS A C 1
ATOM 1755 O O . LYS A 1 143 ? 36.661 -10.977 35.419 1.00 10.57 144 LYS A O 1
ATOM 1774 N N . TYR A 1 144 ? 34.667 -9.898 35.455 1.00 8.57 145 TYR A N 1
ATOM 1775 C CA . TYR A 1 144 ? 35.215 -8.549 35.303 1.00 8.54 145 TYR A CA 1
ATOM 1776 C C . TYR A 1 144 ? 34.883 -7.656 36.510 1.00 8.56 145 TYR A C 1
ATOM 1777 O O . TYR A 1 144 ? 34.980 -6.444 36.452 1.00 9.13 145 TYR A O 1
ATOM 1795 N N . ASN A 1 145 ? 34.493 -8.276 37.619 1.00 8.86 146 ASN A N 1
ATOM 1796 C CA . ASN A 1 145 ? 34.140 -7.540 38.842 1.00 8.72 146 ASN A CA 1
ATOM 1797 C C . ASN A 1 145 ? 33.063 -6.485 38.611 1.00 8.47 146 ASN A C 1
ATOM 1798 O O . ASN A 1 145 ? 33.108 -5.385 39.170 1.00 8.50 146 ASN A O 1
ATOM 1809 N N . ILE A 1 146 ? 32.084 -6.845 37.801 1.00 8.24 147 ILE A N 1
ATOM 1810 C CA . ILE A 1 146 ? 31.019 -5.927 37.422 1.00 8.01 147 ILE A CA 1
ATOM 1811 C C . ILE A 1 146 ? 29.644 -6.494 37.724 1.00 7.93 147 ILE A C 1
ATOM 1812 O O . ILE A 1 146 ? 29.442 -7.702 37.655 1.00 8.21 147 ILE A O 1
ATOM 1828 N N . VAL A 1 147 ? 28.718 -5.596 38.057 1.00 7.92 148 VAL A N 1
ATOM 1829 C CA . VAL A 1 147 ? 27.289 -5.877 38.119 1.00 7.83 148 VAL A CA 1
ATOM 1830 C C . VAL A 1 147 ? 26.663 -4.985 37.052 1.00 7.60 148 VAL A C 1
ATOM 1831 O O . VAL A 1 147 ? 26.747 -3.755 37.111 1.00 7.83 148 VAL A O 1
ATOM 1844 N N . ASN A 1 148 ? 26.070 -5.608 36.043 1.00 7.42 149 ASN A N 1
ATOM 1845 C CA . ASN A 1 148 ? 25.551 -4.895 34.871 1.00 7.22 149 ASN A CA 1
ATOM 1846 C C . ASN A 1 148 ? 24.081 -4.607 34.991 1.00 7.15 149 ASN A C 1
ATOM 1847 O O . ASN A 1 148 ? 23.321 -5.427 35.502 1.00 7.63 149 ASN A O 1
ATOM 1858 N N . HIS A 1 149 ? 23.678 -3.464 34.443 1.00 7.03 150 HIS A N 1
ATOM 1859 C CA . HIS A 1 149 ? 22.256 -3.110 34.330 1.00 6.97 150 HIS A CA 1
ATOM 1860 C C . HIS A 1 149 ? 21.976 -2.589 32.942 1.00 7.00 150 HIS A C 1
ATOM 1861 O O . HIS A 1 149 ? 22.708 -1.711 32.468 1.00 7.26 150 HIS A O 1
ATOM 1875 N N . VAL A 1 150 ? 20.929 -3.076 32.298 1.00 7.15 151 VAL A N 1
ATOM 1876 C CA . VAL A 1 150 ? 20.478 -2.460 31.053 1.00 6.80 151 VAL A CA 1
ATOM 1877 C C . VAL A 1 150 ? 19.872 -1.106 31.411 1.00 7.15 151 VAL A C 1
ATOM 1878 O O . VAL A 1 150 ? 19.049 -1.007 32.322 1.00 8.02 151 VAL A O 1
ATOM 1891 N N . CYS A 1 151 ? 20.237 -0.047 30.688 1.00 6.74 152 CYS A N 1
ATOM 1892 C CA . CYS A 1 151 ? 19.766 1.289 31.037 1.00 8.26 152 CYS A CA 1
ATOM 1893 C C . CYS A 1 151 ? 19.353 2.156 29.851 1.00 7.32 152 CYS A C 1
ATOM 1894 O O . CYS A 1 151 ? 19.177 3.359 29.994 1.00 8.44 152 CYS A O 1
ATOM 1902 N N . GLY A 1 152 ? 19.150 1.547 28.693 1.00 6.97 153 GLY A N 1
ATOM 1903 C CA . GLY A 1 152 ? 18.679 2.278 27.539 1.00 6.59 153 GLY A CA 1
ATOM 1904 C C . GLY A 1 152 ? 18.741 1.443 26.284 1.00 6.50 153 GLY A C 1
ATOM 1905 O O . GLY A 1 152 ? 19.232 0.320 26.288 1.00 6.84 153 GLY A O 1
ATOM 1909 N N . ASN A 1 153 ? 18.215 2.017 25.205 1.00 7.28 154 ASN A N 1
ATOM 1910 C CA . ASN A 1 153 ? 18.255 1.397 23.901 1.00 7.57 154 ASN A CA 1
ATOM 1911 C C . ASN A 1 153 ? 18.064 2.502 22.887 1.00 7.92 154 ASN A C 1
ATOM 1912 O O . ASN A 1 153 ? 17.349 3.472 23.143 1.00 8.14 154 ASN A O 1
ATOM 1923 N N . VAL A 1 154 ? 18.677 2.350 21.714 1.00 9.07 155 VAL A N 1
ATOM 1924 C CA . VAL A 1 154 ? 18.519 3.339 20.653 1.00 8.89 155 VAL A CA 1
ATOM 1925 C C . VAL A 1 154 ? 17.678 2.811 19.486 1.00 8.71 155 VAL A C 1
ATOM 1926 O O . VAL A 1 154 ? 17.476 3.523 18.485 1.00 8.59 155 VAL A O 1
ATOM 1939 N N . GLY A 1 155 ? 17.193 1.577 19.615 1.00 8.82 156 GLY A N 1
ATOM 1940 C CA . GLY A 1 155 ? 16.389 0.946 18.583 1.00 9.15 156 GLY A CA 1
ATOM 1941 C C . GLY A 1 155 ? 17.211 0.414 17.425 1.00 8.45 156 GLY A C 1
ATOM 1942 O O . GLY A 1 155 ? 18.406 0.139 17.559 1.00 8.34 156 GLY A O 1
ATOM 1946 N N . VAL A 1 156 ? 16.562 0.307 16.266 1.00 8.32 157 VAL A N 1
ATOM 1947 C CA . VAL A 1 156 ? 17.252 -0.053 15.031 1.00 8.11 157 VAL A CA 1
ATOM 1948 C C . VAL A 1 156 ? 18.017 1.176 14.532 1.00 7.96 157 VAL A C 1
ATOM 1949 O O . VAL A 1 156 ? 17.448 2.241 14.301 1.00 8.17 157 VAL A O 1
ATOM 1962 N N . GLN A 1 157 ? 19.321 1.017 14.394 1.00 7.88 158 GLN A N 1
ATOM 1963 C CA . GLN A 1 157 ? 20.185 2.088 13.920 1.00 7.78 158 GLN A CA 1
ATOM 1964 C C . GLN A 1 157 ? 20.050 2.273 12.421 1.00 7.70 158 GLN A C 1
ATOM 1965 O O . GLN A 1 157 ? 19.473 1.438 11.722 1.00 8.29 158 GLN A O 1
ATOM 1979 N N . MET A 1 158 ? 20.561 3.395 11.916 1.00 7.72 159 MET A N 1
ATOM 1980 C CA . MET A 1 158 ? 20.737 3.559 10.475 1.00 7.68 159 MET A CA 1
ATOM 1981 C C . MET A 1 158 ? 21.969 2.766 10.014 1.00 8.33 159 MET A C 1
ATOM 1982 O O . MET A 1 158 ? 22.743 2.263 10.834 1.00 7.76 159 MET A O 1
ATOM 1996 N N . GLY A 1 159 ? 22.105 2.609 8.696 1.00 8.14 160 GLY A N 1
ATOM 1997 C CA . GLY A 1 159 ? 23.181 1.813 8.118 1.00 8.08 160 GLY A CA 1
ATOM 1998 C C . GLY A 1 159 ? 24.475 2.579 7.942 1.00 7.66 160 GLY A C 1
ATOM 1999 O O . GLY A 1 159 ? 25.504 1.988 7.597 1.00 10.10 160 GLY A O 1
ATOM 2003 N N . GLY A 1 160 ? 24.422 3.895 8.156 1.00 8.60 161 GLY A N 1
ATOM 2004 C CA . GLY A 1 160 ? 25.610 4.715 8.151 1.00 8.98 161 GLY A CA 1
ATOM 2005 C C . GLY A 1 160 ? 25.735 5.617 6.936 1.00 7.94 161 GLY A C 1
ATOM 2006 O O . GLY A 1 160 ? 24.872 5.680 6.060 1.00 8.20 161 GLY A O 1
ATOM 2010 N N . TRP A 1 161 ? 26.874 6.312 6.901 1.00 7.82 162 TRP A N 1
ATOM 2011 C CA . TRP A 1 161 ? 27.162 7.400 5.971 1.00 8.01 162 TRP A CA 1
ATOM 2012 C C . TRP A 1 161 ? 28.301 6.996 5.053 1.00 8.11 162 TRP A C 1
ATOM 2013 O O . TRP A 1 161 ? 29.351 6.531 5.521 1.00 8.09 162 TRP A O 1
ATOM 2034 N N . TYR A 1 162 ? 28.090 7.199 3.749 1.00 8.34 163 TYR A N 1
ATOM 2035 C CA . TYR A 1 162 ? 29.013 6.738 2.695 1.00 8.55 163 TYR A CA 1
ATOM 2036 C C . TYR A 1 162 ? 29.195 7.835 1.650 1.00 9.05 163 TYR A C 1
ATOM 2037 O O . TYR A 1 162 ? 28.355 8.723 1.486 1.00 9.87 163 TYR A O 1
ATOM 2055 N N . ARG A 1 163 ? 30.308 7.753 0.926 1.00 10.29 164 ARG A N 1
ATOM 2056 C CA . ARG A 1 163 ? 30.638 8.723 -0.128 1.00 9.85 164 ARG A CA 1
ATOM 2057 C C . ARG A 1 163 ? 30.149 8.292 -1.502 1.00 15.29 164 ARG A C 1
ATOM 2058 O O . ARG A 1 163 ? 30.252 9.056 -2.475 1.00 17.18 164 ARG A O 1
ATOM 2079 N N . LYS A 1 164 ? 29.649 7.070 -1.607 1.00 12.69 165 LYS A N 1
ATOM 2080 C CA . LYS A 1 164 ? 29.231 6.521 -2.891 1.00 14.57 165 LYS A CA 1
ATOM 2081 C C . LYS A 1 164 ? 28.097 5.549 -2.642 1.00 14.89 165 LYS A C 1
ATOM 2082 O O . LYS A 1 164 ? 27.884 5.097 -1.513 1.00 14.45 165 LYS A O 1
ATOM 2101 N N . GLU A 1 165 ? 27.369 5.238 -3.698 1.00 16.72 166 GLU A N 1
ATOM 2102 C CA . GLU A 1 165 ? 26.279 4.291 -3.638 1.00 15.67 166 GLU A CA 1
ATOM 2103 C C . GLU A 1 165 ? 26.826 2.918 -3.234 1.00 16.06 166 GLU A C 1
ATOM 2104 O O . GLU A 1 165 ? 27.911 2.510 -3.673 1.00 18.13 166 GLU A O 1
ATOM 2116 N N . ILE A 1 166 ? 26.093 2.217 -2.375 1.00 14.37 167 ILE A N 1
ATOM 2117 C CA . ILE A 1 166 ? 26.399 0.825 -2.042 1.00 13.38 167 ILE A CA 1
ATOM 2118 C C . ILE A 1 166 ? 25.446 -0.022 -2.881 1.00 16.95 167 ILE A C 1
ATOM 2119 O O . ILE A 1 166 ? 24.314 -0.268 -2.465 1.00 17.23 167 ILE A O 1
ATOM 2135 N N . LYS A 1 167 ? 25.893 -0.426 -4.071 1.00 14.78 168 LYS A N 1
ATOM 2136 C CA . LYS A 1 167 ? 25.082 -1.191 -5.007 1.00 16.49 168 LYS A CA 1
ATOM 2137 C C . LYS A 1 167 ? 25.205 -2.695 -4.816 1.00 14.94 168 LYS A C 1
ATOM 2138 O O . LYS A 1 167 ? 24.301 -3.447 -5.164 1.00 15.23 168 LYS A O 1
ATOM 2157 N N . SER A 1 168 ? 26.355 -3.139 -4.323 1.00 12.10 169 SER A N 1
ATOM 2158 C CA . SER A 1 168 ? 26.601 -4.558 -4.135 1.00 11.44 169 SER A CA 1
ATOM 2159 C C . SER A 1 168 ? 27.697 -4.735 -3.100 1.00 9.93 169 SER A C 1
ATOM 2160 O O . SER A 1 168 ? 28.278 -3.758 -2.622 1.00 10.07 169 SER A O 1
ATOM 2168 N N . THR A 1 169 ? 27.981 -5.973 -2.737 1.00 11.21 170 THR A N 1
ATOM 2169 C CA . THR A 1 169 ? 29.058 -6.2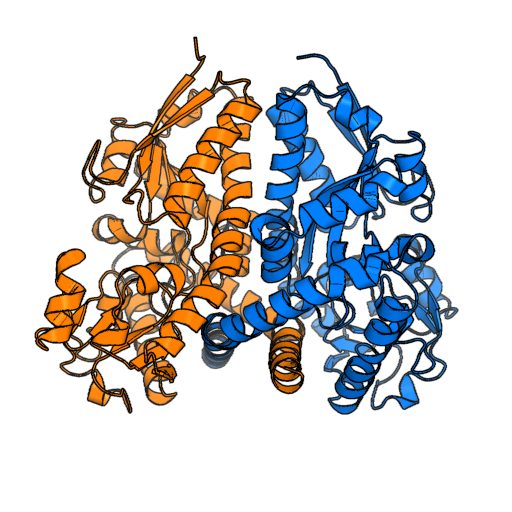19 -1.786 1.00 9.92 170 THR A CA 1
ATOM 2170 C C . THR A 1 169 ? 30.430 -5.792 -2.325 1.00 10.61 170 THR A C 1
ATOM 2171 O O . THR A 1 169 ? 31.358 -5.595 -1.552 1.00 12.21 170 THR A O 1
ATOM 2182 N N . ALA A 1 170 ? 30.553 -5.601 -3.639 1.00 10.20 171 ALA A N 1
ATOM 2183 C CA . ALA A 1 170 ? 31.822 -5.106 -4.183 1.00 10.41 171 ALA A CA 1
ATOM 2184 C C . ALA A 1 170 ? 32.155 -3.734 -3.578 1.00 10.09 171 ALA A C 1
ATOM 2185 O O . ALA A 1 170 ? 33.323 -3.390 -3.392 1.00 11.53 171 ALA A O 1
ATOM 2192 N N . ASP A 1 171 ? 31.133 -2.945 -3.281 1.00 10.00 172 ASP A N 1
ATOM 2193 C CA . ASP A 1 171 ? 31.363 -1.601 -2.756 1.00 10.66 172 ASP A CA 1
ATOM 2194 C C . ASP A 1 171 ? 31.799 -1.598 -1.285 1.00 10.64 172 ASP A C 1
ATOM 2195 O O . ASP A 1 171 ? 32.243 -0.571 -0.775 1.00 13.72 172 ASP A O 1
ATOM 2204 N N . LEU A 1 172 ? 31.672 -2.737 -0.604 1.00 10.45 173 LEU A N 1
ATOM 2205 C CA . LEU A 1 172 ? 32.130 -2.885 0.770 1.00 10.61 173 LEU A CA 1
ATOM 2206 C C . LEU A 1 172 ? 33.565 -3.378 0.860 1.00 11.91 173 LEU A C 1
ATOM 2207 O O . LEU A 1 172 ? 34.242 -3.159 1.859 1.00 11.34 173 LEU A O 1
ATOM 2223 N N . ASN A 1 173 ? 34.013 -4.106 -0.154 1.00 13.07 174 ASN A N 1
ATOM 2224 C CA . ASN A 1 173 ? 35.351 -4.674 -0.137 1.00 12.49 174 ASN A CA 1
ATOM 2225 C C . ASN A 1 173 ? 36.411 -3.576 -0.175 1.00 15.88 174 ASN A C 1
ATOM 2226 O O . ASN A 1 173 ? 36.485 -2.796 -1.135 1.00 18.02 174 ASN A O 1
ATOM 2237 N N . GLY A 1 174 ? 37.202 -3.495 0.892 1.00 11.08 175 GLY A N 1
ATOM 2238 C CA . GLY A 1 174 ? 38.252 -2.502 1.010 1.00 12.63 175 GLY A CA 1
ATOM 2239 C C . GLY A 1 174 ? 37.814 -1.197 1.647 1.00 11.46 175 GLY A C 1
ATOM 2240 O O . GLY A 1 174 ? 38.619 -0.281 1.819 1.00 12.91 175 GLY A O 1
ATOM 2244 N N . LEU A 1 175 ? 36.549 -1.113 2.040 1.00 9.65 176 LEU A N 1
ATOM 2245 C CA . LEU A 1 175 ? 36.035 0.093 2.658 1.00 9.13 176 LEU A CA 1
ATOM 2246 C C . LEU A 1 175 ? 36.561 0.244 4.070 1.00 9.30 176 LEU A C 1
ATOM 2247 O O . LEU A 1 175 ? 36.446 -0.687 4.870 1.00 10.45 176 LEU A O 1
ATOM 2263 N N . ASN A 1 176 ? 37.118 1.410 4.382 1.00 8.97 177 ASN A N 1
ATOM 2264 C CA . ASN A 1 176 ? 37.535 1.736 5.745 1.00 9.00 177 ASN A CA 1
ATOM 2265 C C . ASN A 1 176 ? 36.342 2.370 6.420 1.00 8.69 177 ASN A C 1
ATOM 2266 O O . ASN A 1 176 ? 35.954 3.482 6.075 1.00 10.13 177 ASN A O 1
ATOM 2277 N N . MET A 1 177 ? 35.762 1.664 7.388 1.00 8.49 178 MET A N 1
ATOM 2278 C CA . MET A 1 177 ? 34.507 2.099 7.980 1.00 8.27 178 MET A CA 1
ATOM 2279 C C . MET A 1 177 ? 34.552 2.154 9.495 1.00 8.23 178 MET A C 1
ATOM 2280 O O . MET A 1 177 ? 34.971 1.196 10.145 1.00 10.20 178 MET A O 1
ATOM 2294 N N . ARG A 1 178 ? 34.095 3.266 10.054 1.00 8.17 179 ARG A N 1
ATOM 2295 C CA . ARG A 1 178 ? 33.864 3.322 11.488 1.00 8.16 179 ARG A CA 1
ATOM 2296 C C . ARG A 1 178 ? 32.538 2.641 11.801 1.00 7.95 179 ARG A C 1
ATOM 2297 O O . ARG A 1 178 ? 31.501 2.985 11.252 1.00 7.83 179 ARG A O 1
ATOM 2318 N N . ILE A 1 179 ? 32.589 1.687 12.725 1.00 7.98 180 ILE A N 1
ATOM 2319 C CA . ILE A 1 179 ? 31.385 0.986 13.158 1.00 7.85 180 ILE A CA 1
ATOM 2320 C C . ILE A 1 179 ? 31.639 0.470 14.565 1.00 8.82 180 ILE A C 1
ATOM 2321 O O . ILE A 1 179 ? 32.691 -0.101 14.844 1.00 8.55 180 ILE A O 1
ATOM 2337 N N . GLY A 1 180 ? 30.668 0.693 15.445 1.00 8.62 181 GLY A N 1
ATOM 2338 C CA . GLY A 1 180 ? 30.732 0.152 16.790 1.00 8.26 181 GLY A CA 1
ATOM 2339 C C . GLY A 1 180 ? 30.038 -1.202 16.879 1.00 10.00 181 GLY A C 1
ATOM 2340 O O . GLY A 1 180 ? 29.139 -1.502 16.097 1.00 9.70 181 GLY A O 1
ATOM 2344 N N . GLY A 1 181 ? 30.464 -2.018 17.834 1.00 9.46 182 GLY A N 1
ATOM 2345 C CA . GLY A 1 181 ? 29.796 -3.274 18.123 1.00 8.55 182 GLY A CA 1
ATOM 2346 C C . GLY A 1 181 ? 30.209 -4.458 17.255 1.00 10.97 182 GLY A C 1
ATOM 2347 O O . GLY A 1 181 ? 31.188 -4.420 16.494 1.00 11.90 182 GLY A O 1
ATOM 2351 N N . ILE A 1 182 ? 29.448 -5.533 17.380 1.00 9.80 183 ILE A N 1
ATOM 2352 C CA . ILE A 1 182 ? 29.775 -6.821 16.785 1.00 10.42 183 ILE A CA 1
ATOM 2353 C C . ILE A 1 182 ? 29.714 -6.807 15.249 1.00 9.70 183 ILE A C 1
ATOM 2354 O O . ILE A 1 182 ? 30.298 -7.673 14.592 1.00 10.09 183 ILE A O 1
ATOM 2370 N N . GLY A 1 183 ? 28.993 -5.844 14.680 1.00 9.41 184 GLY A N 1
ATOM 2371 C CA . GLY A 1 183 ? 28.843 -5.743 13.234 1.00 9.14 184 GLY A CA 1
ATOM 2372 C C . GLY A 1 183 ? 30.169 -5.595 12.505 1.00 10.62 184 GLY A C 1
ATOM 2373 O O . GLY A 1 183 ? 30.282 -5.981 11.339 1.00 9.27 184 GLY A O 1
ATOM 2377 N N . GLY A 1 184 ? 31.176 -5.028 13.153 1.00 9.55 185 GLY A N 1
ATOM 2378 C CA . GLY A 1 184 ? 32.500 -4.937 12.563 1.00 9.81 185 GLY A CA 1
ATOM 2379 C C . GLY A 1 184 ? 33.061 -6.305 12.216 1.00 9.35 185 GLY A C 1
ATOM 2380 O O . GLY A 1 184 ? 33.658 -6.518 11.169 1.00 9.45 185 GLY A O 1
ATOM 2384 N N . MET A 1 185 ? 32.921 -7.242 13.147 1.00 8.65 186 MET A N 1
ATOM 2385 C CA . MET A 1 185 ? 33.334 -8.616 12.973 1.00 10.48 186 MET A CA 1
ATOM 2386 C C . MET A 1 185 ? 32.636 -9.295 11.803 1.00 12.12 186 MET A C 1
ATOM 2387 O O . MET A 1 185 ? 33.237 -10.107 11.106 1.00 14.31 186 MET A O 1
ATOM 2401 N N . VAL A 1 186 ? 31.373 -8.958 11.583 1.00 8.68 187 VAL A N 1
ATOM 2402 C CA . VAL A 1 186 ? 30.628 -9.461 10.439 1.00 8.72 187 VAL A CA 1
ATOM 2403 C C . VAL A 1 186 ? 31.178 -8.836 9.152 1.00 8.68 187 VAL A C 1
ATOM 2404 O O . VAL A 1 186 ? 31.500 -9.550 8.189 1.00 9.22 187 VAL A O 1
ATOM 2417 N N . LEU A 1 187 ? 31.293 -7.516 9.130 1.00 8.42 188 LEU A N 1
ATOM 2418 C CA . LEU A 1 187 ? 31.708 -6.825 7.912 1.00 8.41 188 LEU A CA 1
ATOM 2419 C C . LEU A 1 187 ? 33.132 -7.147 7.468 1.00 9.12 188 LEU A C 1
ATOM 2420 O O . LEU A 1 187 ? 33.425 -7.105 6.281 1.00 8.77 188 LEU A O 1
ATOM 2436 N N A SER A 1 188 ? 34.003 -7.504 8.405 0.29 8.75 189 SER A N 1
ATOM 2437 N N B SER A 1 188 ? 34.001 -7.481 8.412 0.71 8.75 189 SER A N 1
ATOM 2438 C CA A SER A 1 188 ? 35.368 -7.877 8.044 0.29 9.03 189 SER A CA 1
ATOM 2439 C CA B SER A 1 188 ? 35.356 -7.882 8.058 0.71 9.02 189 SER A CA 1
ATOM 2440 C C A SER A 1 188 ? 35.383 -9.120 7.151 0.29 11.03 189 SER A C 1
ATOM 2441 C C B SER A 1 188 ? 35.329 -9.064 7.094 0.71 9.74 189 SER A C 1
ATOM 2442 O O A SER A 1 188 ? 36.340 -9.344 6.410 0.29 10.50 189 SER A O 1
ATOM 2443 O O B SER A 1 188 ? 36.199 -9.189 6.246 0.71 9.54 189 SER A O 1
ATOM 2458 N N . LYS A 1 189 ? 34.322 -9.924 7.211 1.00 9.32 190 LYS A N 1
ATOM 2459 C CA . LYS A 1 189 ? 34.209 -11.086 6.325 1.00 9.64 190 LYS A CA 1
ATOM 2460 C C . LYS A 1 189 ? 33.939 -10.666 4.873 1.00 9.68 190 LYS A C 1
ATOM 2461 O O . LYS A 1 189 ? 34.159 -11.449 3.946 1.00 10.87 190 LYS A O 1
ATOM 2481 N N A LEU A 1 190 ? 33.468 -9.436 4.690 0.48 9.38 191 LEU A N 1
ATOM 2482 N N B LEU A 1 190 ? 33.455 -9.440 4.688 0.52 9.38 191 LEU A N 1
ATOM 2483 C CA A LEU A 1 190 ? 33.168 -8.901 3.365 0.48 10.63 191 LEU A CA 1
ATOM 2484 C CA B LEU A 1 190 ? 33.153 -8.902 3.361 0.52 10.62 191 LEU A CA 1
ATOM 2485 C C A LEU A 1 190 ? 34.191 -7.843 2.960 0.48 11.48 191 LEU A C 1
ATOM 2486 C C B LEU A 1 190 ? 34.257 -7.964 2.867 0.52 11.40 191 LEU A C 1
ATOM 2487 O O A LEU A 1 190 ? 33.946 -7.026 2.060 0.48 9.41 191 LEU A O 1
ATOM 2488 O O B LEU A 1 190 ? 34.130 -7.337 1.807 0.52 13.10 191 LEU A O 1
ATOM 2519 N N . GLY A 1 191 ? 35.336 -7.853 3.638 1.00 10.16 192 GLY A N 1
ATOM 2520 C CA . GLY A 1 191 ? 36.461 -7.035 3.251 1.00 9.92 192 GLY A CA 1
ATOM 2521 C C . GLY A 1 191 ? 36.435 -5.609 3.767 1.00 9.56 192 GLY A C 1
ATOM 2522 O O . GLY A 1 191 ? 37.293 -4.816 3.389 1.00 10.73 192 GLY A O 1
ATOM 2527 N N . VAL A 1 192 ? 35.437 -5.249 4.562 1.00 9.47 193 VAL A N 1
ATOM 2528 C CA . VAL A 1 192 ? 35.433 -3.944 5.220 1.00 9.00 193 VAL A CA 1
ATOM 2529 C C . VAL A 1 192 ? 36.523 -3.981 6.280 1.00 8.97 193 VAL A C 1
ATOM 2530 O O . VAL A 1 192 ? 36.717 -5.008 6.942 1.00 9.50 193 VAL A O 1
ATOM 2543 N N . VAL A 1 193 ? 37.210 -2.863 6.450 1.00 9.57 194 VAL A N 1
ATOM 2544 C CA . VAL A 1 193 ? 38.170 -2.705 7.532 1.00 9.48 194 VAL A CA 1
ATOM 2545 C C . VAL A 1 193 ? 37.522 -1.830 8.594 1.00 11.35 194 VAL A C 1
ATOM 2546 O O . VAL A 1 193 ? 37.467 -0.610 8.438 1.00 9.93 194 VAL A O 1
ATOM 2559 N N . PRO A 1 194 ? 37.024 -2.449 9.680 1.00 8.84 195 PRO A N 1
ATOM 2560 C CA . PRO A 1 194 ? 36.237 -1.699 10.656 1.00 9.12 195 PRO A CA 1
ATOM 2561 C C . PRO A 1 194 ? 37.042 -1.173 11.829 1.00 8.81 195 PRO A C 1
ATOM 2562 O O . PRO A 1 194 ? 38.057 -1.764 12.208 1.00 11.80 195 PRO A O 1
ATOM 2573 N N . GLN A 1 195 ? 36.573 -0.062 12.396 1.00 8.80 196 GLN A N 1
ATOM 2574 C CA . GLN A 1 195 ? 37.167 0.513 13.601 1.00 9.39 196 GLN A CA 1
ATOM 2575 C C . GLN A 1 195 ? 36.117 1.121 14.500 1.00 10.40 196 GLN A C 1
ATOM 2576 O O . GLN A 1 195 ? 35.232 1.834 14.036 1.00 9.72 196 GLN A O 1
ATOM 2590 N N . GLN A 1 196 ? 36.250 0.885 15.806 1.00 9.59 197 GLN A N 1
ATOM 2591 C CA . GLN A 1 196 ? 35.331 1.456 16.802 1.00 10.35 197 GLN A CA 1
ATOM 2592 C C . GLN A 1 196 ? 35.796 2.836 17.317 1.00 11.85 197 GLN A C 1
ATOM 2593 O O . GLN A 1 196 ? 35.953 3.048 18.510 1.00 11.15 197 GLN A O 1
ATOM 2607 N N . ILE A 1 197 ? 35.979 3.783 16.412 1.00 10.23 198 ILE A N 1
ATOM 2608 C CA . ILE A 1 197 ? 3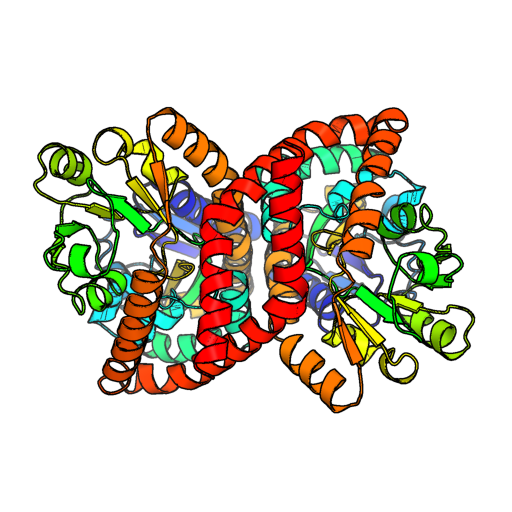6.466 5.116 16.758 1.00 9.93 198 ILE A CA 1
ATOM 2609 C C . ILE A 1 197 ? 35.402 5.802 17.635 1.00 9.58 198 ILE A C 1
ATOM 2610 O O . ILE A 1 197 ? 34.211 5.737 17.329 1.00 10.83 198 ILE A O 1
ATOM 2626 N N . PRO A 1 198 ? 35.803 6.427 18.757 1.00 10.36 199 PRO A N 1
ATOM 2627 C CA . PRO A 1 198 ? 34.790 7.037 19.640 1.00 10.44 199 PRO A CA 1
ATOM 2628 C C . PRO A 1 198 ? 34.005 8.167 18.983 1.00 11.87 199 PRO A C 1
ATOM 2629 O O . PRO A 1 198 ? 34.515 8.789 18.066 1.00 11.88 199 PRO A O 1
ATOM 2640 N N . PRO A 1 199 ? 32.780 8.454 19.464 1.00 12.22 200 PRO A N 1
ATOM 2641 C CA . PRO A 1 199 ? 31.873 9.353 18.733 1.00 14.31 200 PRO A CA 1
ATOM 2642 C C . PRO A 1 199 ? 32.452 10.713 18.388 1.00 14.88 200 PRO A C 1
ATOM 2643 O O . PRO A 1 199 ? 32.261 11.174 17.270 1.00 15.65 200 PRO A O 1
ATOM 2654 N N . GLY A 1 200 ? 33.135 11.341 19.340 1.00 15.27 201 GLY A N 1
ATOM 2655 C CA . GLY A 1 200 ? 33.674 12.672 19.137 1.00 19.61 201 GLY A CA 1
ATOM 2656 C C . GLY A 1 200 ? 34.816 12.716 18.137 1.00 15.89 201 GLY A C 1
ATOM 2657 O O . GLY A 1 200 ? 35.186 13.791 17.660 1.00 18.47 201 GLY A O 1
ATOM 2661 N N . ASP A 1 201 ? 35.354 11.544 17.802 1.00 14.38 202 ASP A N 1
ATOM 2662 C CA . ASP A 1 201 ? 36.486 11.425 16.887 1.00 15.24 202 ASP A CA 1
ATOM 2663 C C . ASP A 1 201 ? 36.057 10.970 15.487 1.00 13.46 202 ASP A C 1
ATOM 2664 O O . ASP A 1 201 ? 36.877 10.913 14.571 1.00 14.05 202 ASP A O 1
ATOM 2673 N N . ILE A 1 202 ? 34.787 10.627 15.314 1.00 11.93 203 ILE A N 1
ATOM 2674 C CA . ILE A 1 202 ? 34.328 10.116 14.029 1.00 11.93 203 ILE A CA 1
ATOM 2675 C C . ILE A 1 202 ? 34.359 11.200 12.966 1.00 14.35 203 ILE A C 1
ATOM 2676 O O . ILE A 1 202 ? 34.904 10.995 11.876 1.00 13.53 203 ILE A O 1
ATOM 2692 N N . TYR A 1 203 ? 33.756 12.354 13.256 1.00 11.71 204 TYR A N 1
ATOM 2693 C CA . TYR A 1 203 ? 33.666 13.393 12.243 1.00 11.76 204 TYR A CA 1
ATOM 2694 C C . TYR A 1 203 ? 35.039 13.852 11.747 1.00 12.97 204 TYR A C 1
ATOM 2695 O O . TYR A 1 203 ? 35.238 13.987 10.537 1.00 13.52 204 TYR A O 1
ATOM 2713 N N . PRO A 1 204 ? 35.982 14.121 12.663 1.00 11.65 205 PRO A N 1
ATOM 2714 C CA . PRO A 1 204 ? 37.300 14.524 12.152 1.00 13.62 205 PRO A CA 1
ATOM 2715 C C . PRO A 1 204 ? 37.955 13.488 11.247 1.00 13.22 205 PRO A C 1
ATOM 2716 O O . PRO A 1 204 ? 38.593 13.880 10.280 1.00 14.49 205 PRO A O 1
ATOM 2727 N N . ALA A 1 205 ? 37.813 12.201 11.536 1.00 11.50 206 ALA A N 1
ATOM 2728 C CA . ALA A 1 205 ? 38.370 11.173 10.652 1.00 10.28 206 ALA A CA 1
ATOM 2729 C C . ALA A 1 205 ? 37.657 11.110 9.302 1.00 10.65 206 ALA A C 1
ATOM 2730 O O . ALA A 1 205 ? 38.289 10.958 8.265 1.00 11.71 206 ALA A O 1
ATOM 2737 N N . LEU A 1 206 ? 36.333 11.201 9.341 1.00 10.89 207 LEU A N 1
ATOM 2738 C CA . LEU A 1 206 ? 35.538 11.171 8.122 1.00 11.26 207 LEU A CA 1
ATOM 2739 C C . LEU A 1 206 ? 35.832 12.407 7.312 1.00 12.36 207 LEU A C 1
ATOM 2740 O O . LEU A 1 206 ? 36.011 12.325 6.090 1.00 14.49 207 LEU A O 1
ATOM 2756 N N . GLU A 1 207 ? 35.888 13.555 7.975 1.00 13.57 208 GLU A N 1
ATOM 2757 C CA . GLU A 1 207 ? 36.215 14.801 7.313 1.00 14.44 208 GLU A CA 1
ATOM 2758 C C . GLU A 1 207 ? 37.594 14.744 6.664 1.00 12.99 208 GLU A C 1
ATOM 2759 O O . GLU A 1 207 ? 37.752 15.179 5.523 1.00 17.87 208 GLU A O 1
ATOM 2771 N N . LYS A 1 208 ? 38.584 14.176 7.356 1.00 14.62 209 LYS A N 1
ATOM 2772 C CA . LYS A 1 208 ? 39.934 14.072 6.823 1.00 16.71 209 LYS A CA 1
ATOM 2773 C C . LYS A 1 208 ? 40.100 13.004 5.747 1.00 19.39 209 LYS A C 1
ATOM 2774 O O . LYS A 1 208 ? 41.073 13.032 4.981 1.00 21.86 209 LYS A O 1
ATOM 2793 N N . GLY A 1 209 ? 39.176 12.059 5.700 1.00 14.94 210 GLY A N 1
ATOM 2794 C CA . GLY A 1 209 ? 39.260 10.968 4.750 1.00 13.42 210 GLY A CA 1
ATOM 2795 C C . GLY A 1 209 ? 40.073 9.763 5.186 1.00 14.73 210 GLY A C 1
ATOM 2796 O O . GLY A 1 209 ? 40.356 8.895 4.368 1.00 14.64 210 GLY A O 1
ATOM 2800 N N . THR A 1 210 ? 40.443 9.675 6.462 1.00 12.43 211 THR A N 1
ATOM 2801 C CA . THR A 1 210 ? 41.168 8.493 6.929 1.00 13.07 211 THR A CA 1
ATOM 2802 C C . THR A 1 210 ? 40.238 7.294 7.158 1.00 11.11 211 THR A C 1
ATOM 2803 O O . THR A 1 210 ? 40.688 6.155 7.302 1.00 12.69 211 THR A O 1
ATOM 2814 N N . ILE A 1 211 ? 38.935 7.568 7.223 1.00 9.65 212 ILE A N 1
ATOM 2815 C CA . ILE A 1 211 ? 37.901 6.556 7.009 1.00 9.85 212 ILE A CA 1
ATOM 2816 C C . ILE A 1 211 ? 37.030 7.000 5.842 1.00 9.25 212 ILE A C 1
ATOM 2817 O O . ILE A 1 211 ? 36.912 8.206 5.569 1.00 10.32 212 ILE A O 1
ATOM 2833 N N . ASP A 1 212 ? 36.444 6.019 5.166 1.00 9.16 213 ASP A N 1
ATOM 2834 C CA . ASP A 1 212 ? 35.624 6.248 3.974 1.00 9.23 213 ASP A CA 1
ATOM 2835 C C . ASP A 1 212 ? 34.156 6.375 4.322 1.00 9.68 213 ASP A C 1
ATOM 2836 O O . ASP A 1 212 ? 33.403 6.972 3.581 1.00 12.61 213 ASP A O 1
ATOM 2845 N N . ALA A 1 213 ? 33.750 5.780 5.442 1.00 8.53 214 ALA A N 1
ATOM 2846 C CA . ALA A 1 213 ? 32.349 5.634 5.800 1.00 8.29 214 ALA A CA 1
ATOM 2847 C C . ALA A 1 213 ? 32.259 5.530 7.316 1.00 8.16 214 ALA A C 1
ATOM 2848 O O . ALA A 1 213 ? 33.229 5.181 7.995 1.00 8.23 214 ALA A O 1
ATOM 2855 N N . ALA A 1 214 ? 31.066 5.784 7.833 1.00 8.02 215 ALA A N 1
ATOM 2856 C CA . ALA A 1 214 ? 30.871 5.734 9.278 1.00 7.96 215 ALA A CA 1
ATOM 2857 C C . ALA A 1 214 ? 29.418 5.537 9.630 1.00 7.80 215 ALA A C 1
ATOM 2858 O O . ALA A 1 214 ? 28.546 6.203 9.065 1.00 8.23 215 ALA A O 1
ATOM 2865 N N . GLU A 1 215 ? 29.170 4.646 10.592 1.00 7.74 216 GLU A N 1
ATOM 2866 C CA . GLU A 1 215 ? 27.854 4.576 11.217 1.00 7.66 216 GLU A CA 1
ATOM 2867 C C . GLU A 1 215 ? 28.016 5.023 12.669 1.00 7.76 216 GLU A C 1
ATOM 2868 O O . GLU A 1 215 ? 29.074 4.823 13.281 1.00 7.93 216 GLU A O 1
ATOM 2880 N N . TRP A 1 216 ? 26.967 5.657 13.195 1.00 7.78 217 TRP A N 1
ATOM 2881 C CA . TRP A 1 216 ? 26.915 6.014 14.616 1.00 7.93 217 TRP A CA 1
ATOM 2882 C C . TRP A 1 216 ? 25.623 5.453 15.198 1.00 7.89 217 TRP A C 1
ATOM 2883 O O . TRP A 1 216 ? 25.666 4.364 15.775 1.00 7.86 217 TRP A O 1
ATOM 2904 N N . ILE A 1 217 ? 24.488 6.148 15.044 1.00 7.93 218 ILE A N 1
ATOM 2905 C CA . ILE A 1 217 ? 23.206 5.699 15.607 1.00 7.96 218 ILE A CA 1
ATOM 2906 C C . ILE A 1 217 ? 21.991 5.931 14.706 1.00 8.11 218 ILE A C 1
ATOM 2907 O O . ILE A 1 217 ? 21.252 4.991 14.382 1.00 7.87 218 ILE A O 1
ATOM 2923 N N . GLY A 1 218 ? 21.745 7.186 14.339 1.00 8.03 219 GLY A N 1
ATOM 2924 C CA . GLY A 1 218 ? 20.510 7.519 13.668 1.00 8.07 219 GLY A CA 1
ATOM 2925 C C . GLY A 1 218 ? 20.400 8.989 13.410 1.00 8.26 219 GLY A C 1
ATOM 2926 O O . GLY A 1 218 ? 21.317 9.742 13.679 1.00 8.36 219 GLY A O 1
ATOM 2930 N N . PRO A 1 219 ? 19.248 9.420 12.892 1.00 8.37 220 PRO A N 1
ATOM 2931 C CA . PRO A 1 219 ? 19.199 10.757 12.299 1.00 8.57 220 PRO A CA 1
ATOM 2932 C C . PRO A 1 219 ? 19.469 11.888 13.278 1.00 8.84 220 PRO A C 1
ATOM 2933 O O . PRO A 1 219 ? 20.227 12.800 12.939 1.00 8.97 220 PRO A O 1
ATOM 2944 N N . TYR A 1 220 ? 18.903 11.827 14.481 1.00 8.98 221 TYR A N 1
ATOM 2945 C CA . TYR A 1 220 ? 19.081 12.914 15.431 1.00 9.31 221 TYR A CA 1
ATOM 2946 C C . TYR A 1 220 ? 20.543 13.056 15.864 1.00 9.32 221 TYR A C 1
ATOM 2947 O O . TYR A 1 220 ? 21.122 14.133 15.793 1.00 9.55 221 TYR A O 1
ATOM 2965 N N . ASP A 1 221 ? 21.136 11.962 16.309 1.00 9.10 222 ASP A N 1
ATOM 2966 C CA . ASP A 1 221 ? 22.509 12.017 16.803 1.00 9.15 222 ASP A CA 1
ATOM 2967 C C . ASP A 1 221 ? 23.487 12.275 15.668 1.00 9.03 222 ASP A C 1
ATOM 2968 O O . ASP A 1 221 ? 24.452 13.014 15.833 1.00 9.24 222 ASP A O 1
ATOM 2977 N N . ASP A 1 222 ? 23.246 11.639 14.526 1.00 8.76 223 ASP A N 1
ATOM 2978 C CA . ASP A 1 222 ? 24.175 11.761 13.421 1.00 8.68 223 ASP A CA 1
ATOM 2979 C C . ASP A 1 222 ? 24.205 13.206 12.913 1.00 8.98 223 ASP A C 1
ATOM 2980 O O . ASP A 1 222 ? 25.274 13.709 12.541 1.00 9.65 223 ASP A O 1
ATOM 2989 N N . GLU A 1 223 ? 23.048 13.861 12.876 1.00 9.37 224 GLU A N 1
ATOM 2990 C CA . GLU A 1 223 ? 23.024 15.276 12.512 1.00 9.56 224 GLU A CA 1
ATOM 2991 C C . GLU A 1 223 ? 23.807 16.115 13.534 1.00 11.32 224 GLU A C 1
ATOM 2992 O O . GLU A 1 223 ? 24.554 17.025 13.162 1.00 13.21 224 GLU A O 1
ATOM 3004 N N . LYS A 1 224 ? 23.661 15.808 14.818 1.00 10.87 225 LYS A N 1
ATOM 3005 C CA . LYS A 1 224 ? 24.413 16.526 15.836 1.00 14.76 225 LYS A CA 1
ATOM 3006 C C . LYS A 1 224 ? 25.917 16.401 15.638 1.00 13.96 225 LYS A C 1
ATOM 3007 O O . LYS A 1 224 ? 26.657 17.351 15.902 1.00 15.47 225 LYS A O 1
ATOM 3026 N N . LEU A 1 225 ? 26.373 15.238 15.188 1.00 11.19 226 LEU A N 1
ATOM 3027 C CA . LEU A 1 225 ? 27.796 15.011 15.030 1.00 11.95 226 LEU A CA 1
ATOM 3028 C C . LEU A 1 225 ? 28.325 15.454 13.669 1.00 12.97 226 LEU A C 1
ATOM 3029 O O . LEU A 1 225 ? 29.533 15.593 13.517 1.00 12.22 226 LEU A O 1
ATOM 3045 N N . GLY A 1 226 ? 27.443 15.651 12.691 1.00 10.91 227 GLY A N 1
ATOM 3046 C CA . GLY A 1 226 ? 27.801 16.326 11.452 1.00 14.17 227 GLY A CA 1
ATOM 3047 C C . GLY A 1 226 ? 28.104 15.497 10.215 1.00 11.24 227 GLY A C 1
ATOM 3048 O O . GLY A 1 226 ? 28.537 16.061 9.215 1.00 10.32 227 GLY A O 1
ATOM 3052 N N . PHE A 1 227 ? 27.866 14.191 10.251 1.00 11.14 228 PHE A N 1
ATOM 3053 C CA . PHE A 1 227 ? 28.358 13.314 9.184 1.00 9.16 228 PHE A CA 1
ATOM 3054 C C . PHE A 1 227 ? 27.792 13.656 7.819 1.00 10.62 228 PHE A C 1
ATOM 3055 O O . PHE A 1 227 ? 28.453 13.450 6.801 1.00 11.62 228 PHE A O 1
ATOM 3072 N N . ASN A 1 228 ? 26.561 14.166 7.806 1.00 10.64 229 ASN A N 1
ATOM 3073 C CA . ASN A 1 228 ? 25.940 14.578 6.566 1.00 9.74 229 ASN A CA 1
ATOM 3074 C C . ASN A 1 228 ? 26.665 15.693 5.827 1.00 14.41 229 ASN A C 1
ATOM 3075 O O . ASN A 1 228 ? 26.453 15.878 4.636 1.00 14.02 229 ASN A O 1
ATOM 3086 N N . LYS A 1 229 ? 27.503 16.442 6.529 1.00 13.99 230 LYS A N 1
ATOM 3087 C CA . LYS A 1 229 ? 28.246 17.524 5.897 1.00 13.41 230 LYS A CA 1
ATOM 3088 C C . LYS A 1 229 ? 29.309 17.001 4.931 1.00 14.61 230 LYS A C 1
ATOM 3089 O O . LYS A 1 229 ? 29.713 17.723 4.016 1.00 14.11 230 LYS A O 1
ATOM 3108 N N . VAL A 1 230 ? 29.751 15.762 5.128 1.00 11.65 231 VAL A N 1
ATOM 3109 C CA . VAL A 1 230 ? 30.871 15.213 4.353 1.00 13.40 231 VAL A CA 1
ATOM 3110 C C . VAL A 1 230 ? 30.571 13.920 3.599 1.00 14.70 231 VAL A C 1
ATOM 3111 O O . VAL A 1 230 ? 31.356 13.506 2.745 1.00 19.02 231 VAL A O 1
ATOM 3124 N N . ALA A 1 231 ? 29.446 13.288 3.907 1.00 10.89 232 ALA A N 1
ATOM 3125 C CA . ALA A 1 231 ? 29.089 12.026 3.269 1.00 12.28 232 ALA A CA 1
ATOM 3126 C C . ALA A 1 231 ? 27.667 12.162 2.715 1.00 12.62 232 ALA A C 1
ATOM 3127 O O . ALA A 1 231 ? 26.728 12.419 3.486 1.00 14.89 232 ALA A O 1
ATOM 3134 N N . PRO A 1 232 ? 27.498 12.029 1.386 1.00 12.56 233 PRO A N 1
ATOM 3135 C CA . PRO A 1 232 ? 26.198 12.234 0.732 1.00 17.11 233 PRO A CA 1
ATOM 3136 C C . PRO A 1 232 ? 25.159 11.125 0.927 1.00 14.78 233 PRO A C 1
ATOM 3137 O O . PRO A 1 232 ? 23.975 11.431 0.812 1.00 18.24 233 PRO A O 1
ATOM 3148 N N . TYR A 1 233 ? 25.570 9.891 1.211 1.00 10.03 234 TYR A N 1
ATOM 3149 C CA . TYR A 1 233 ? 24.666 8.740 1.211 1.00 9.80 234 TYR A CA 1
ATOM 3150 C C . TYR A 1 233 ? 24.423 8.231 2.611 1.00 9.37 234 TYR A C 1
ATOM 3151 O O . TYR A 1 233 ? 25.369 8.011 3.363 1.00 10.81 234 TYR A O 1
ATOM 3169 N N . TYR A 1 234 ? 23.150 8.047 2.940 1.00 9.21 235 TYR A N 1
ATOM 3170 C CA . TYR A 1 234 ? 22.712 7.549 4.247 1.00 9.59 235 TYR A CA 1
ATOM 3171 C C . TYR A 1 234 ? 21.902 6.287 4.005 1.00 9.46 235 TYR A C 1
ATOM 3172 O O . TYR A 1 234 ? 20.817 6.350 3.432 1.00 11.64 235 TYR A O 1
ATOM 3190 N N . TYR A 1 235 ? 22.414 5.143 4.436 1.00 8.50 236 TYR A N 1
ATOM 3191 C CA . TYR A 1 235 ? 21.751 3.881 4.168 1.00 9.98 236 TYR A CA 1
ATOM 3192 C C . TYR A 1 235 ? 20.961 3.387 5.369 1.00 8.14 236 TYR A C 1
ATOM 3193 O O . TYR A 1 235 ? 21.201 3.799 6.496 1.00 8.60 236 TYR A O 1
ATOM 3211 N N . SER A 1 236 ? 20.034 2.486 5.082 1.00 9.82 237 SER A N 1
ATOM 3212 C CA . SER A 1 236 ? 19.212 1.832 6.089 1.00 8.92 237 SER A CA 1
ATOM 3213 C C . SER A 1 236 ? 18.916 0.395 5.675 1.00 7.90 237 SER A C 1
ATOM 3214 O O . SER A 1 236 ? 18.801 0.119 4.492 1.00 8.34 237 SER A O 1
ATOM 3222 N N . PRO A 1 237 ? 18.735 -0.527 6.634 1.00 8.24 238 PRO A N 1
ATOM 3223 C CA . PRO A 1 237 ? 18.823 -0.375 8.086 1.00 8.45 238 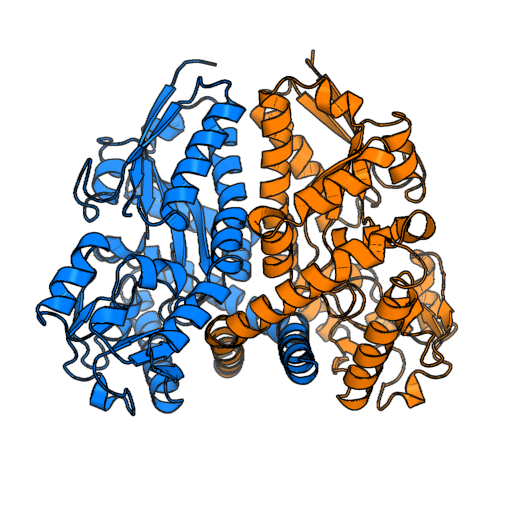PRO A CA 1
ATOM 3224 C C . PRO A 1 237 ? 20.175 -0.783 8.631 1.00 7.62 238 PRO A C 1
ATOM 3225 O O . PRO A 1 237 ? 20.922 -1.510 7.988 1.00 8.35 238 PRO A O 1
ATOM 3236 N N . GLY A 1 238 ? 20.472 -0.317 9.836 1.00 7.86 239 GLY A N 1
ATOM 3237 C CA . GLY A 1 238 ? 21.609 -0.802 10.607 1.00 8.27 239 GLY A CA 1
ATOM 3238 C C . GLY A 1 238 ? 21.338 -2.161 11.196 1.00 9.11 239 GLY A C 1
ATOM 3239 O O . GLY A 1 238 ? 20.943 -2.280 12.349 1.00 10.17 239 GLY A O 1
ATOM 3243 N N . TRP A 1 239 ? 21.568 -3.193 10.393 1.00 7.59 240 TRP A N 1
ATOM 3244 C CA . TRP A 1 239 ? 21.425 -4.585 10.788 1.00 7.16 240 TRP A CA 1
ATOM 3245 C C . TRP A 1 239 ? 22.409 -5.005 11.882 1.00 8.36 240 TRP A C 1
ATOM 3246 O O . TRP A 1 239 ? 22.278 -6.092 12.470 1.00 8.14 240 TRP A O 1
ATOM 3267 N N . PHE A 1 240 ? 23.388 -4.134 12.131 1.00 7.84 241 PHE A N 1
ATOM 3268 C CA . PHE A 1 240 ? 24.534 -4.372 13.019 1.00 9.11 241 PHE A CA 1
ATOM 3269 C C . PHE A 1 240 ? 24.162 -4.965 14.365 1.00 8.40 241 PHE A C 1
ATOM 3270 O O . PHE A 1 240 ? 24.842 -5.834 14.891 1.00 7.99 241 PHE A O 1
ATOM 3287 N N . GLU A 1 241 ? 23.055 -4.458 14.903 1.00 7.88 242 GLU A N 1
ATOM 3288 C CA . GLU A 1 241 ? 22.375 -5.039 16.055 1.00 7.81 242 GLU A CA 1
ATOM 3289 C C . GLU A 1 241 ? 20.888 -5.023 15.770 1.00 7.81 242 GLU A C 1
ATOM 3290 O O . GLU A 1 241 ? 20.405 -4.133 15.087 1.00 9.29 242 GLU A O 1
ATOM 3302 N N . GLY A 1 242 ? 20.139 -5.990 16.287 1.00 6.71 243 GLY A N 1
ATOM 3303 C CA . GLY A 1 242 ? 18.691 -5.906 16.243 1.00 7.39 243 GLY A CA 1
ATOM 3304 C C . GLY A 1 242 ? 18.167 -4.671 16.957 1.00 7.32 243 GLY A C 1
ATOM 3305 O O . GLY A 1 242 ? 17.111 -4.128 16.615 1.00 7.85 243 GLY A O 1
ATOM 3309 N N . SER A 1 243 ? 18.886 -4.275 17.999 1.00 6.40 244 SER A N 1
ATOM 3310 C CA . SER A 1 243 ? 18.669 -3.056 18.748 1.00 7.22 244 SER A CA 1
ATOM 3311 C C . SER A 1 243 ? 20.000 -2.833 19.455 1.00 7.89 244 SER A C 1
ATOM 3312 O O . SER A 1 243 ? 20.632 -3.794 19.876 1.00 7.86 244 SER A O 1
ATOM 3320 N N . ALA A 1 244 ? 20.444 -1.593 19.577 1.00 8.19 245 ALA A N 1
ATOM 3321 C CA . ALA A 1 244 ? 21.639 -1.344 20.375 1.00 7.78 245 ALA A CA 1
ATOM 3322 C C . ALA A 1 244 ? 21.253 -0.962 21.796 1.00 7.26 245 ALA A C 1
ATOM 3323 O O . ALA A 1 244 ? 20.793 0.148 22.067 1.00 7.96 245 ALA A O 1
ATOM 3330 N N . SER A 1 245 ? 21.430 -1.922 22.692 1.00 6.89 246 SER A N 1
ATOM 3331 C CA . SER A 1 245 ? 21.107 -1.763 24.102 1.00 8.14 246 SER A CA 1
ATOM 3332 C C . SER A 1 245 ? 22.299 -1.160 24.825 1.00 6.48 246 SER A C 1
ATOM 3333 O O . SER A 1 245 ? 23.455 -1.452 24.492 1.00 7.17 246 SER A O 1
ATOM 3341 N N . ILE A 1 246 ? 22.009 -0.280 25.785 1.00 7.46 247 ILE A N 1
ATOM 3342 C CA . ILE A 1 246 ? 23.012 0.451 26.539 1.00 7.42 247 ILE A CA 1
ATOM 3343 C C . ILE A 1 246 ? 23.109 -0.114 27.954 1.00 6.79 247 ILE A C 1
ATOM 3344 O O . ILE A 1 246 ? 22.091 -0.465 28.549 1.00 7.27 247 ILE A O 1
ATOM 3360 N N . THR A 1 247 ? 24.329 -0.172 28.470 1.00 7.65 248 THR A N 1
ATOM 3361 C CA . THR A 1 247 ? 24.592 -0.813 29.751 1.00 6.57 248 THR A CA 1
ATOM 3362 C C . THR A 1 247 ? 25.253 0.154 30.703 1.00 8.70 248 THR A C 1
ATOM 3363 O O . THR A 1 247 ? 26.129 0.928 30.314 1.00 7.32 248 THR A O 1
ATOM 3374 N N . SER A 1 248 ? 24.864 0.078 31.977 1.00 6.70 249 SER A N 1
ATOM 3375 C CA . SER A 1 248 ? 25.644 0.684 33.042 1.00 7.63 249 SER A CA 1
ATOM 3376 C C . SER A 1 248 ? 26.311 -0.444 33.793 1.00 6.90 249 SER A C 1
ATOM 3377 O O . SER A 1 248 ? 25.653 -1.283 34.424 1.00 7.38 249 SER A O 1
ATOM 3385 N N . MET A 1 249 ? 27.636 -0.504 33.677 1.00 6.85 250 MET A N 1
ATOM 3386 C CA . MET A 1 249 ? 28.435 -1.450 34.431 1.00 7.77 250 MET A CA 1
ATOM 3387 C C . MET A 1 249 ? 28.790 -0.808 35.746 1.00 7.12 250 MET A C 1
ATOM 3388 O O . MET A 1 249 ? 29.265 0.323 35.767 1.00 8.40 250 MET A O 1
ATOM 3402 N N . VAL A 1 250 ? 28.572 -1.528 36.839 1.00 7.29 251 VAL A N 1
ATOM 3403 C CA . VAL A 1 250 ? 28.843 -1.020 38.185 1.00 7.49 251 VAL A CA 1
ATOM 3404 C C . VAL A 1 250 ? 29.919 -1.886 38.815 1.00 7.84 251 VAL A C 1
ATOM 3405 O O . VAL A 1 250 ? 29.883 -3.123 38.746 1.00 7.68 251 VAL A O 1
ATOM 3418 N N . ASN A 1 251 ? 30.888 -1.239 39.449 1.00 7.89 252 ASN A N 1
ATOM 3419 C CA . ASN A 1 251 ? 31.910 -1.987 40.167 1.00 8.65 252 ASN A CA 1
ATOM 3420 C C . ASN A 1 251 ? 31.276 -2.848 41.240 1.00 9.22 252 ASN A C 1
ATOM 3421 O O . ASN A 1 251 ? 30.423 -2.367 41.985 1.00 8.41 252 ASN A O 1
ATOM 3432 N N . ASP A 1 252 ? 31.679 -4.111 41.333 1.00 8.33 253 ASP A N 1
ATOM 3433 C CA . ASP A 1 252 ? 30.946 -5.023 42.213 1.00 8.57 253 ASP A CA 1
ATOM 3434 C C . ASP A 1 252 ? 31.063 -4.704 43.715 1.00 8.88 253 ASP A C 1
ATOM 3435 O O . ASP A 1 252 ? 30.120 -4.982 44.466 1.00 9.10 253 ASP A O 1
ATOM 3444 N N . LYS A 1 253 ? 32.160 -4.072 44.131 1.00 8.87 254 LYS A N 1
ATOM 3445 C CA . LYS A 1 253 ? 32.325 -3.644 45.522 1.00 9.17 254 LYS A CA 1
ATOM 3446 C C . LYS A 1 253 ? 31.519 -2.377 45.802 1.00 9.49 254 LYS A C 1
ATOM 3447 O O . LYS A 1 253 ? 30.921 -2.240 46.879 1.00 10.26 254 LYS A O 1
ATOM 3466 N N . ALA A 1 254 ? 31.465 -1.458 44.836 1.00 9.49 255 ALA A N 1
ATOM 3467 C CA . ALA A 1 254 ? 30.608 -0.273 44.973 1.00 9.70 255 ALA A CA 1
ATOM 3468 C C . ALA A 1 254 ? 29.144 -0.685 45.077 1.00 9.99 255 ALA A C 1
ATOM 3469 O O . ALA A 1 254 ? 28.382 -0.114 45.860 1.00 10.65 255 ALA A O 1
ATOM 3476 N N . TRP A 1 255 ? 28.740 -1.658 44.273 1.00 8.81 256 TRP A N 1
ATOM 3477 C CA . TRP A 1 255 ? 27.368 -2.155 44.307 1.00 8.85 256 TRP A CA 1
ATOM 3478 C C . TRP A 1 255 ? 27.047 -2.777 45.676 1.00 10.00 256 TRP A C 1
ATOM 3479 O O . TRP A 1 255 ? 26.013 -2.466 46.280 1.00 10.47 256 TRP A O 1
ATOM 3500 N N . GLU A 1 256 ? 27.931 -3.652 46.149 1.00 9.57 257 GLU A N 1
ATOM 3501 C CA . GLU A 1 256 ? 27.754 -4.338 47.418 1.00 10.75 257 GLU A CA 1
ATOM 3502 C C . GLU A 1 256 ? 27.623 -3.355 48.571 1.00 11.49 257 GLU A C 1
ATOM 3503 O O . GLU A 1 256 ? 26.874 -3.607 49.520 1.00 11.71 257 GLU A O 1
ATOM 3515 N N . ALA A 1 257 ? 28.367 -2.255 48.520 1.00 11.23 258 ALA A N 1
ATOM 3516 C CA . ALA A 1 257 ? 28.373 -1.265 49.600 1.00 11.04 258 ALA A CA 1
ATOM 3517 C C . ALA A 1 257 ? 27.075 -0.459 49.723 1.00 11.03 258 ALA A C 1
ATOM 3518 O O . ALA A 1 257 ? 26.852 0.211 50.727 1.00 12.99 258 ALA A O 1
ATOM 3525 N N . LEU A 1 258 ? 26.238 -0.483 48.694 1.00 9.81 259 LEU A N 1
ATOM 3526 C CA . LEU A 1 258 ? 24.984 0.255 48.755 1.00 9.82 259 LEU A CA 1
ATOM 3527 C C . LEU A 1 258 ? 23.962 -0.412 49.663 1.00 10.93 259 LEU A C 1
ATOM 3528 O O . LEU A 1 258 ? 23.808 -1.634 49.641 1.00 12.65 259 LEU A O 1
ATOM 3544 N N . PRO A 1 259 ? 23.194 0.400 50.396 1.00 10.78 260 PRO A N 1
ATOM 3545 C CA . PRO A 1 259 ? 22.032 -0.130 51.112 1.00 11.96 260 PRO A CA 1
ATOM 3546 C C . PRO A 1 259 ? 20.958 -0.560 50.122 1.00 10.68 260 PRO A C 1
ATOM 3547 O O . PRO A 1 259 ? 20.955 -0.104 48.962 1.00 10.63 260 PRO A O 1
ATOM 3558 N N . PRO A 1 260 ? 20.049 -1.439 50.553 1.00 10.43 261 PRO A N 1
ATOM 3559 C CA . PRO A 1 260 ? 19.027 -1.985 49.655 1.00 11.57 261 PRO A CA 1
ATOM 3560 C C . PRO A 1 260 ? 18.203 -0.913 48.934 1.00 10.19 261 PRO A C 1
ATOM 3561 O O . PRO A 1 260 ? 17.908 -1.074 47.744 1.00 10.13 261 PRO A O 1
ATOM 3572 N N . ALA A 1 261 ? 17.843 0.171 49.611 1.00 10.52 262 ALA A N 1
ATOM 3573 C CA . ALA A 1 261 ? 17.036 1.197 48.961 1.00 11.18 262 ALA A CA 1
ATOM 3574 C C . ALA A 1 261 ? 17.801 1.876 47.828 1.00 9.02 262 ALA A C 1
ATOM 3575 O O . ALA A 1 261 ? 17.193 2.287 46.833 1.00 9.06 262 ALA A O 1
ATOM 3582 N N . TYR A 1 262 ? 19.131 1.974 47.952 1.00 9.08 263 TYR A N 1
ATOM 3583 C CA . TYR A 1 262 ? 19.930 2.640 46.928 1.00 8.92 263 TYR A CA 1
ATOM 3584 C C . TYR A 1 262 ? 20.145 1.712 45.733 1.00 8.63 263 TYR A C 1
ATOM 3585 O O . TYR A 1 262 ? 20.184 2.167 44.592 1.00 8.38 263 TYR A O 1
ATOM 3603 N N . GLN A 1 263 ? 20.259 0.409 45.978 1.00 9.63 264 GLN A N 1
ATOM 3604 C CA . GLN A 1 263 ? 20.293 -0.564 44.881 1.00 9.48 264 GLN A CA 1
ATOM 3605 C C . GLN A 1 263 ? 18.977 -0.513 44.119 1.00 8.88 264 GLN A C 1
ATOM 3606 O O . GLN A 1 263 ? 18.965 -0.489 42.886 1.00 8.32 264 GLN A O 1
ATOM 3620 N N . ALA A 1 264 ? 17.861 -0.497 44.841 1.00 8.53 265 ALA A N 1
ATOM 3621 C CA . ALA A 1 264 ? 16.554 -0.361 44.215 1.00 8.32 265 ALA A CA 1
ATOM 3622 C C . ALA A 1 264 ? 16.452 0.937 43.416 1.00 8.12 265 ALA A C 1
ATOM 3623 O O . ALA A 1 264 ? 15.883 0.940 42.314 1.00 7.92 265 ALA A O 1
ATOM 3630 N N . ALA A 1 265 ? 16.995 2.040 43.938 1.00 8.19 266 ALA A N 1
ATOM 3631 C CA . ALA A 1 265 ? 16.947 3.308 43.222 1.00 8.14 266 ALA A CA 1
ATOM 3632 C C . ALA A 1 265 ? 17.671 3.182 41.883 1.00 7.81 266 ALA A C 1
ATOM 3633 O O . ALA A 1 265 ? 17.184 3.621 40.840 1.00 7.64 266 ALA A O 1
ATOM 3640 N N . PHE A 1 266 ? 18.864 2.612 41.911 1.00 8.16 267 PHE A N 1
ATOM 3641 C CA . PHE A 1 266 ? 19.643 2.445 40.676 1.00 8.34 267 PHE A CA 1
ATOM 3642 C C . PHE A 1 266 ? 18.931 1.514 39.687 1.00 7.58 267 PHE A C 1
ATOM 3643 O O . PHE A 1 266 ? 18.804 1.825 38.500 1.00 7.63 267 PHE A O 1
ATOM 3660 N N . GLU A 1 267 ? 18.439 0.382 40.177 1.00 8.71 268 GLU A N 1
ATOM 3661 C CA . GLU A 1 267 ? 17.712 -0.558 39.334 1.00 8.48 268 GLU A CA 1
ATOM 3662 C C . GLU A 1 267 ? 16.491 0.091 38.697 1.00 8.32 268 GLU A C 1
ATOM 3663 O O . GLU A 1 267 ? 16.247 -0.076 37.488 1.00 8.53 268 GLU A O 1
ATOM 3675 N N . ALA A 1 268 ? 15.696 0.793 39.486 1.00 7.86 269 ALA A N 1
ATOM 3676 C CA . ALA A 1 268 ? 14.470 1.371 38.966 1.00 8.91 269 ALA A CA 1
ATOM 3677 C C . ALA A 1 268 ? 14.807 2.480 37.978 1.00 9.43 269 ALA A C 1
ATOM 3678 O O . ALA A 1 268 ? 14.139 2.620 36.952 1.00 8.33 269 ALA A O 1
ATOM 3685 N N . ALA A 1 269 ? 15.855 3.254 38.251 1.00 7.71 270 ALA A N 1
ATOM 3686 C CA . ALA A 1 269 ? 16.229 4.323 37.345 1.00 7.79 270 ALA A CA 1
ATOM 3687 C C . ALA A 1 269 ? 16.676 3.738 36.000 1.00 7.87 270 ALA A C 1
ATOM 3688 O O . ALA A 1 269 ? 16.365 4.305 34.934 1.00 7.18 270 ALA A O 1
ATOM 3695 N N . CYS A 1 270 ? 17.409 2.622 36.027 1.00 7.58 271 CYS A N 1
ATOM 3696 C CA . CYS A 1 270 ? 17.810 1.927 34.801 1.00 8.41 271 CYS A CA 1
ATOM 3697 C C . CYS A 1 270 ? 16.631 1.326 34.067 1.00 7.22 271 CYS A C 1
ATOM 3698 O O . CYS A 1 270 ? 16.553 1.414 32.829 1.00 8.71 271 CYS A O 1
ATOM 3706 N N . GLY A 1 271 ? 15.702 0.722 34.792 1.00 8.17 272 GLY A N 1
ATOM 3707 C CA . GLY A 1 271 ? 14.511 0.159 34.173 1.00 9.22 272 GLY A CA 1
ATOM 3708 C C . GLY A 1 271 ? 13.680 1.253 33.510 1.00 8.13 272 GLY A C 1
ATOM 3709 O O . GLY A 1 271 ? 13.190 1.093 32.380 1.00 8.44 272 GLY A O 1
ATOM 3713 N N . GLU A 1 272 ? 13.547 2.389 34.189 1.00 8.15 273 GLU A N 1
ATOM 3714 C CA . GLU A 1 272 ? 12.859 3.544 33.629 1.00 8.40 273 GLU A CA 1
ATOM 3715 C C . GLU A 1 272 ? 13.560 4.101 32.381 1.00 7.65 273 GLU A C 1
ATOM 3716 O O . GLU A 1 272 ? 12.903 4.349 31.375 1.00 7.78 273 GLU A O 1
ATOM 3728 N N . GLN A 1 273 ? 14.886 4.256 32.409 1.00 7.07 274 GLN A N 1
ATOM 3729 C CA . GLN A 1 273 ? 15.588 4.749 31.229 1.00 8.11 274 GLN A CA 1
ATOM 3730 C C . GLN A 1 273 ? 15.557 3.748 30.090 1.00 6.67 274 GLN A C 1
ATOM 3731 O O . GLN A 1 273 ? 15.718 4.148 28.930 1.00 7.33 274 GLN A O 1
ATOM 3745 N N . SER A 1 274 ? 15.350 2.464 30.391 1.00 7.17 275 SER A N 1
ATOM 3746 C CA . SER A 1 274 ? 15.198 1.441 29.358 1.00 8.20 275 SER A CA 1
ATOM 3747 C C . SER A 1 274 ? 13.971 1.760 28.498 1.00 9.62 275 SER A C 1
ATOM 3748 O O . SER A 1 274 ? 13.914 1.327 27.333 1.00 14.17 275 SER A O 1
ATOM 3756 N N . MET A 1 275 ? 12.998 2.494 29.054 1.00 8.05 276 MET A N 1
ATOM 3757 C CA . MET A 1 275 ? 11.879 3.026 28.278 1.00 8.31 276 MET A CA 1
ATOM 3758 C C . MET A 1 275 ? 12.156 4.444 27.780 1.00 7.65 276 MET A C 1
ATOM 3759 O O . MET A 1 275 ? 11.916 4.752 26.622 1.00 8.03 276 MET A O 1
ATOM 3773 N N . ARG A 1 276 ? 12.661 5.316 28.647 1.00 8.24 277 ARG A N 1
ATOM 3774 C CA . ARG A 1 276 ? 12.716 6.741 28.345 1.00 7.34 277 ARG A CA 1
ATOM 3775 C C . ARG A 1 276 ? 13.743 7.118 27.264 1.00 6.86 277 ARG A C 1
ATOM 3776 O O . ARG A 1 276 ? 13.466 7.966 26.424 1.00 7.33 277 ARG A O 1
ATOM 3797 N N . MET A 1 277 ? 14.927 6.515 27.271 1.00 6.82 278 MET A N 1
ATOM 3798 C CA . MET A 1 277 ? 15.916 6.852 26.251 1.00 6.80 278 MET A CA 1
ATOM 3799 C C . MET A 1 277 ? 15.373 6.586 24.854 1.00 6.79 278 MET A C 1
ATOM 3800 O O . MET A 1 277 ? 15.477 7.424 23.951 1.00 7.31 278 MET A O 1
ATOM 3814 N N . LEU A 1 278 ? 14.797 5.416 24.688 1.00 6.55 279 LEU A N 1
ATOM 3815 C CA . LEU A 1 278 ? 14.248 5.042 23.397 1.00 6.75 279 LEU A CA 1
ATOM 3816 C C . LEU A 1 278 ? 13.043 5.897 23.038 1.00 6.72 279 LEU A C 1
ATOM 3817 O O . LEU A 1 278 ? 12.841 6.243 21.860 1.00 7.47 279 LEU A O 1
ATOM 3833 N N . ALA A 1 279 ? 12.241 6.265 24.024 1.00 6.83 280 ALA A N 1
ATOM 3834 C CA . ALA A 1 279 ? 11.139 7.175 23.768 1.00 7.48 280 ALA A CA 1
ATOM 3835 C C . ALA A 1 279 ? 11.617 8.533 23.247 1.00 7.71 280 ALA A C 1
ATOM 3836 O O . ALA A 1 279 ? 10.990 9.140 22.376 1.00 7.30 280 ALA A O 1
ATOM 3843 N N . ASN A 1 280 ? 12.750 9.005 23.748 1.00 7.16 281 ASN A N 1
ATOM 3844 C CA . ASN A 1 280 ? 13.285 10.278 23.289 1.00 7.31 281 ASN A CA 1
ATOM 3845 C C . ASN A 1 280 ? 13.784 10.140 21.840 1.00 7.31 281 ASN A C 1
ATOM 3846 O O . ASN A 1 280 ? 13.480 10.965 20.981 1.00 7.63 281 ASN A O 1
ATOM 3857 N N . TYR A 1 281 ? 14.537 9.080 21.558 1.00 7.16 282 TYR A N 1
ATOM 3858 C CA . TYR A 1 281 ? 14.947 8.811 20.175 1.00 8.26 282 TYR A CA 1
ATOM 3859 C C . TYR A 1 281 ? 13.748 8.706 19.229 1.00 7.29 282 TYR A C 1
ATOM 3860 O O . TYR A 1 281 ? 13.723 9.330 18.154 1.00 7.93 282 TYR A O 1
ATOM 3878 N N . ASP A 1 282 ? 12.737 7.947 19.641 1.00 7.09 283 ASP A N 1
ATOM 3879 C CA . ASP A 1 282 ? 11.551 7.772 18.814 1.00 8.01 283 ASP A CA 1
ATOM 3880 C C . ASP A 1 282 ? 10.860 9.118 18.559 1.00 7.48 283 ASP A C 1
ATOM 3881 O O . ASP A 1 282 ? 10.390 9.358 17.453 1.00 7.66 283 ASP A O 1
ATOM 3890 N N . ALA A 1 283 ? 10.815 9.984 19.572 1.00 7.66 284 ALA A N 1
ATOM 3891 C CA . ALA A 1 283 ? 10.224 11.317 19.409 1.00 8.36 284 ALA A CA 1
ATOM 3892 C C . ALA A 1 283 ? 11.037 12.257 18.510 1.00 9.04 284 ALA A C 1
ATOM 3893 O O . ALA A 1 283 ? 10.460 13.035 17.745 1.00 10.28 284 ALA A O 1
ATOM 3900 N N A ARG A 1 284 ? 12.364 12.172 18.592 0.49 8.11 285 ARG A N 1
ATOM 3901 N N B ARG A 1 284 ? 12.365 12.169 18.598 0.51 7.97 285 ARG A N 1
ATOM 3902 C CA A ARG A 1 284 ? 13.236 13.162 17.962 0.49 10.02 285 ARG A CA 1
ATOM 3903 C CA B ARG A 1 284 ? 13.262 13.139 17.964 0.51 9.85 285 ARG A CA 1
ATOM 3904 C C A ARG A 1 284 ? 13.767 12.758 16.581 0.49 8.04 285 ARG A C 1
ATOM 3905 C C B ARG A 1 284 ? 13.736 12.754 16.567 0.51 8.17 285 ARG A C 1
ATOM 3906 O O A ARG A 1 284 ? 14.040 13.623 15.748 0.49 9.18 285 ARG A O 1
ATOM 3907 O O B ARG A 1 284 ? 13.953 13.619 15.718 0.51 8.89 285 ARG A O 1
ATOM 3948 N N . ASN A 1 285 ? 13.901 11.461 16.323 1.00 8.07 286 ASN A N 1
ATOM 3949 C CA . ASN A 1 285 ? 14.440 11.007 15.039 1.00 7.93 286 ASN A CA 1
ATOM 3950 C C . ASN A 1 285 ? 13.634 11.430 13.809 1.00 8.22 286 ASN A C 1
ATOM 3951 O O . ASN A 1 285 ? 14.231 11.750 12.784 1.00 8.52 286 ASN A O 1
ATOM 3962 N N . PRO A 1 286 ? 12.287 11.431 13.879 1.00 8.44 287 PRO A N 1
ATOM 3963 C CA . PRO A 1 286 ? 11.585 11.734 12.627 1.00 8.87 287 PRO A CA 1
ATOM 3964 C C . PRO A 1 286 ? 11.900 13.102 12.038 1.00 9.67 287 PRO A C 1
ATOM 3965 O O . PRO A 1 286 ? 12.180 13.203 10.831 1.00 10.21 287 PRO A O 1
ATOM 3976 N N . LEU A 1 287 ? 11.852 14.152 12.844 1.00 8.93 288 LEU A N 1
ATOM 3977 C CA . LEU A 1 287 ? 12.125 15.477 12.319 1.00 9.28 288 LEU A CA 1
ATOM 3978 C C . LEU A 1 287 ? 13.569 15.575 11.874 1.00 9.35 288 LEU A C 1
ATOM 3979 O O . LEU A 1 287 ? 13.862 16.220 10.874 1.00 10.22 288 LEU A O 1
ATOM 3995 N N . ALA A 1 288 ? 14.470 14.923 12.597 1.00 9.24 289 ALA A N 1
ATOM 3996 C CA . ALA A 1 288 ? 15.865 14.980 12.222 1.00 10.98 289 ALA A CA 1
ATOM 3997 C C . ALA A 1 288 ? 16.087 14.366 10.844 1.00 10.52 289 ALA A C 1
ATOM 3998 O O . ALA A 1 288 ? 16.864 14.909 10.058 1.00 9.79 289 ALA A O 1
ATOM 4005 N N . LEU A 1 289 ? 15.438 13.242 10.539 1.00 9.60 290 LEU A N 1
ATOM 4006 C CA . LEU A 1 289 ? 15.576 12.650 9.214 1.00 8.99 290 LEU A CA 1
ATOM 4007 C C . LEU A 1 289 ? 15.008 13.575 8.150 1.00 10.21 290 LEU A C 1
ATOM 4008 O O . LEU A 1 289 ? 15.592 13.743 7.079 1.00 10.03 290 LEU A O 1
ATOM 4024 N N . ARG A 1 290 ? 13.852 14.162 8.430 1.00 10.87 291 ARG A N 1
ATOM 4025 C CA . ARG A 1 290 ? 13.234 15.028 7.430 1.00 11.63 291 ARG A CA 1
ATOM 4026 C C . ARG A 1 290 ? 14.162 16.197 7.124 1.00 11.94 291 ARG A C 1
ATOM 4027 O O . ARG A 1 290 ? 14.314 16.588 5.956 1.00 12.56 291 ARG A O 1
ATOM 4048 N N . LYS A 1 291 ? 14.814 16.731 8.148 1.00 12.40 292 LYS A N 1
ATOM 4049 C CA . LYS A 1 291 ? 15.751 17.826 7.964 1.00 14.15 292 LYS A CA 1
ATOM 4050 C C . LYS A 1 291 ? 17.013 17.385 7.211 1.00 11.94 292 LYS A C 1
ATOM 4051 O O . LYS A 1 291 ? 17.557 18.140 6.395 1.00 14.17 292 LYS A O 1
ATOM 4070 N N . LEU A 1 292 ? 17.482 16.168 7.479 1.00 10.77 293 LEU A N 1
ATOM 4071 C CA . LEU A 1 292 ? 18.667 15.658 6.782 1.00 9.95 293 LEU A CA 1
ATOM 4072 C C . LEU A 1 292 ? 18.386 15.531 5.286 1.00 11.19 293 LEU A C 1
ATOM 4073 O O . LEU A 1 292 ? 19.210 15.888 4.457 1.00 10.71 293 LEU A O 1
ATOM 4089 N N . ILE A 1 293 ? 17.215 15.013 4.946 1.00 10.10 294 ILE A N 1
ATOM 4090 C CA . ILE A 1 293 ? 16.833 14.905 3.544 1.00 11.87 294 ILE A CA 1
ATOM 4091 C C . ILE A 1 293 ? 16.695 16.301 2.917 1.00 12.21 294 ILE A C 1
ATOM 4092 O O . ILE A 1 293 ? 17.159 16.545 1.800 1.00 12.41 294 ILE A O 1
ATOM 4108 N N . ALA A 1 294 ? 16.032 17.216 3.617 1.00 13.57 295 ALA A N 1
ATOM 4109 C CA . ALA A 1 294 ? 15.893 18.579 3.103 1.00 14.02 295 ALA A CA 1
ATOM 4110 C C . ALA A 1 294 ? 17.260 19.214 2.832 1.00 16.98 295 ALA A C 1
ATOM 4111 O O . ALA A 1 294 ? 17.412 19.987 1.881 1.00 18.18 295 ALA A O 1
ATOM 4118 N N . GLY A 1 295 ? 18.253 18.864 3.648 1.00 15.49 296 GLY A N 1
ATOM 4119 C CA . GLY A 1 295 ? 19.595 19.407 3.550 1.00 16.41 296 GLY A CA 1
ATOM 4120 C C . GLY A 1 295 ? 20.491 18.729 2.527 1.00 16.17 296 GLY A C 1
ATOM 4121 O O . GLY A 1 295 ? 21.619 19.165 2.321 1.00 17.04 296 GLY A O 1
ATOM 4125 N N . GLY A 1 296 ? 20.006 17.652 1.902 1.00 12.66 297 GLY A N 1
ATOM 4126 C CA . GLY A 1 296 ? 20.719 17.018 0.802 1.00 12.68 297 GLY A CA 1
ATOM 4127 C C . GLY A 1 296 ? 21.123 15.561 0.960 1.00 13.20 297 GLY A C 1
ATOM 4128 O O . GLY A 1 296 ? 21.708 14.980 0.049 1.00 13.54 297 GLY A O 1
ATOM 4132 N N . ALA A 1 297 ? 20.838 14.942 2.102 1.00 10.63 298 ALA A N 1
ATOM 4133 C CA . ALA A 1 297 ? 21.203 13.544 2.290 1.00 10.23 298 ALA A CA 1
ATOM 4134 C C . ALA A 1 297 ? 20.411 12.620 1.371 1.00 10.50 298 ALA A C 1
ATOM 4135 O O . ALA A 1 297 ? 19.189 12.748 1.266 1.00 10.78 298 ALA A O 1
ATOM 4142 N N . LYS A 1 298 ? 21.107 11.683 0.738 1.00 10.47 299 LYS A N 1
ATOM 4143 C CA . LYS A 1 298 ? 20.472 10.707 -0.148 1.00 10.73 299 LYS A CA 1
ATOM 4144 C C . LYS A 1 298 ? 20.210 9.443 0.634 1.00 10.30 299 LYS A C 1
ATOM 4145 O O . LYS A 1 298 ? 21.135 8.693 0.939 1.00 11.06 299 LYS A O 1
ATOM 4164 N N . VAL A 1 299 ? 18.956 9.226 1.006 1.00 10.33 300 VAL A N 1
ATOM 4165 C CA . VAL A 1 299 ? 18.606 8.132 1.902 1.00 10.43 300 VAL A CA 1
ATOM 4166 C C . VAL A 1 299 ? 18.112 6.947 1.084 1.00 11.60 300 VAL A C 1
ATOM 4167 O O . VAL A 1 299 ? 17.224 7.107 0.247 1.00 12.07 300 VAL A O 1
ATOM 4180 N N . SER A 1 300 ? 18.690 5.773 1.318 1.00 11.87 301 SER A N 1
ATOM 4181 C CA . SER A 1 300 ? 18.360 4.579 0.538 1.00 10.76 301 SER A CA 1
ATOM 4182 C C . SER A 1 300 ? 18.432 3.338 1.403 1.00 11.33 301 SER A C 1
ATOM 4183 O O . SER A 1 300 ? 19.132 3.312 2.411 1.00 9.89 301 SER A O 1
ATOM 4191 N N . PHE A 1 301 ? 17.690 2.311 1.008 1.00 12.10 302 PHE A N 1
ATOM 4192 C CA . PHE A 1 301 ? 17.841 0.993 1.596 1.00 12.16 302 PHE A CA 1
ATOM 4193 C C . PHE A 1 301 ? 19.070 0.299 1.018 1.00 11.04 302 PHE A C 1
ATOM 4194 O O . PHE A 1 301 ? 19.360 0.394 -0.180 1.00 12.11 302 PHE A O 1
ATOM 4211 N N . PHE A 1 302 ? 19.741 -0.467 1.854 1.00 9.43 303 PHE A N 1
ATOM 4212 C CA . PHE A 1 302 ? 20.718 -1.414 1.342 1.00 10.02 303 PHE A CA 1
ATOM 4213 C C . PHE A 1 302 ? 20.032 -2.365 0.364 1.00 11.20 303 PHE A C 1
ATOM 4214 O O . PHE A 1 302 ? 18.899 -2.792 0.598 1.00 11.46 303 PHE A O 1
ATOM 4231 N N . PRO A 1 303 ? 20.699 -2.686 -0.754 1.00 11.07 304 PRO A N 1
ATOM 4232 C CA . PRO A 1 303 ? 20.131 -3.688 -1.655 1.00 12.34 304 PRO A CA 1
ATOM 4233 C C . PRO A 1 303 ? 19.911 -5.035 -0.981 1.00 10.88 304 PRO A C 1
ATOM 4234 O O . PRO A 1 303 ? 20.637 -5.403 -0.062 1.00 9.95 304 PRO A O 1
ATOM 4245 N N . LYS A 1 304 ? 18.920 -5.776 -1.458 1.00 11.07 305 LYS A N 1
ATOM 4246 C CA . LYS A 1 304 ? 18.609 -7.086 -0.907 1.00 11.19 305 LYS A CA 1
ATOM 4247 C C . LYS A 1 304 ? 19.829 -7.992 -0.899 1.00 11.58 305 LYS A C 1
ATOM 4248 O O . LYS A 1 304 ? 20.049 -8.726 0.063 1.00 11.28 305 LYS A O 1
ATOM 4267 N N . GLU A 1 305 ? 20.637 -7.931 -1.955 1.00 11.73 306 GLU A N 1
ATOM 4268 C CA . GLU A 1 305 ? 21.803 -8.802 -2.055 1.00 10.71 306 GLU A CA 1
ATOM 4269 C C . GLU A 1 305 ? 22.828 -8.466 -0.980 1.00 10.24 306 GLU A C 1
ATOM 4270 O O . GLU A 1 305 ? 23.509 -9.355 -0.473 1.00 12.65 306 GLU A O 1
ATOM 4282 N N . VAL A 1 306 ? 22.935 -7.193 -0.620 1.00 10.10 307 VAL A N 1
ATOM 4283 C CA . VAL A 1 306 ? 23.844 -6.800 0.445 1.00 10.05 307 VAL A CA 1
ATOM 4284 C C . VAL A 1 306 ? 23.309 -7.286 1.799 1.00 9.37 307 VAL A C 1
ATOM 4285 O O . VAL A 1 306 ? 24.052 -7.849 2.604 1.00 9.53 307 VAL A O 1
ATOM 4298 N N . MET A 1 307 ? 22.011 -7.104 2.029 1.00 9.23 308 MET A N 1
ATOM 4299 C CA . MET A 1 307 ? 21.372 -7.620 3.235 1.00 9.02 308 MET A CA 1
ATOM 4300 C C . MET A 1 307 ? 21.589 -9.120 3.373 1.00 9.14 308 MET A C 1
ATOM 4301 O O . MET A 1 307 ? 21.919 -9.615 4.436 1.00 8.92 308 MET A O 1
ATOM 4315 N N . ASP A 1 308 ? 21.371 -9.856 2.299 1.00 9.53 309 ASP A N 1
ATOM 4316 C CA . ASP A 1 308 ? 21.541 -11.305 2.352 1.00 9.71 309 ASP A CA 1
ATOM 4317 C C . ASP A 1 308 ? 22.988 -11.708 2.671 1.00 9.58 309 ASP A C 1
ATOM 4318 O O . ASP A 1 308 ? 23.237 -12.655 3.413 1.00 9.77 309 ASP A O 1
ATOM 4327 N N . ALA A 1 309 ? 23.945 -10.977 2.118 1.00 9.89 310 ALA A N 1
ATOM 4328 C CA . ALA A 1 309 ? 25.347 -11.286 2.321 1.00 9.71 310 ALA A CA 1
ATOM 4329 C C . ALA A 1 309 ? 25.738 -11.060 3.771 1.00 9.31 310 ALA A C 1
ATOM 4330 O O . ALA A 1 309 ? 26.433 -11.880 4.362 1.00 9.36 310 ALA A O 1
ATOM 4337 N N . VAL A 1 310 ? 25.321 -9.941 4.350 1.00 8.93 311 VAL A N 1
ATOM 4338 C CA . VAL A 1 310 ? 25.680 -9.692 5.733 1.00 9.71 311 VAL A CA 1
ATOM 4339 C C . VAL A 1 310 ? 24.907 -10.618 6.679 1.00 9.63 311 VAL A C 1
ATOM 4340 O O . VAL A 1 310 ? 25.417 -10.993 7.751 1.00 8.44 311 VAL A O 1
ATOM 4353 N N . TYR A 1 311 ? 23.668 -10.982 6.331 1.00 8.67 312 TYR A N 1
ATOM 4354 C CA . TYR A 1 311 ? 22.944 -11.966 7.126 1.00 9.05 312 TYR A CA 1
ATOM 4355 C C . TYR A 1 311 ? 23.710 -13.298 7.185 1.00 9.03 312 TYR A C 1
ATOM 4356 O O . TYR A 1 311 ? 23.916 -13.872 8.264 1.00 9.11 312 TYR A O 1
ATOM 4374 N N . LYS A 1 312 ? 24.128 -13.787 6.023 1.00 9.48 313 LYS A N 1
ATOM 4375 C CA . LYS A 1 312 ? 24.866 -15.047 5.956 1.00 9.80 313 LYS A CA 1
ATOM 4376 C C . LYS A 1 312 ? 26.191 -14.967 6.711 1.00 10.07 313 LYS A C 1
ATOM 4377 O O . LYS A 1 312 ? 26.572 -15.908 7.413 1.00 10.43 313 LYS A O 1
ATOM 4396 N N . ALA A 1 313 ? 26.895 -13.846 6.575 1.00 9.11 314 ALA A N 1
ATOM 4397 C CA . ALA A 1 313 ? 28.142 -13.660 7.306 1.00 8.94 314 ALA A CA 1
ATOM 4398 C C . ALA A 1 313 ? 27.905 -13.669 8.823 1.00 9.92 314 ALA A C 1
ATOM 4399 O O . ALA A 1 313 ? 28.708 -14.220 9.578 1.00 9.62 314 ALA A O 1
ATOM 4406 N N A SER A 1 314 ? 26.789 -13.080 9.252 0.67 8.77 315 SER A N 1
ATOM 4407 N N B SER A 1 314 ? 26.791 -13.100 9.271 0.33 8.38 315 SER A N 1
ATOM 4408 C CA A SER A 1 314 ? 26.417 -13.053 10.658 0.67 8.17 315 SER A CA 1
ATOM 4409 C CA B SER A 1 314 ? 26.514 -13.070 10.698 0.33 8.17 315 SER A CA 1
ATOM 4410 C C A SER A 1 314 ? 26.230 -14.477 11.187 0.67 8.43 315 SER A C 1
ATOM 4411 C C B SER A 1 314 ? 26.209 -14.482 11.221 0.33 8.82 315 SER A C 1
ATOM 4412 O O A SER A 1 314 ? 26.744 -14.832 12.251 0.67 8.39 315 SER A O 1
ATOM 4413 O O B SER A 1 314 ? 26.660 -14.846 12.307 0.33 8.47 315 SER A O 1
ATOM 4428 N N . GLN A 1 315 ? 25.478 -15.290 10.452 1.00 9.21 316 GLN A N 1
ATOM 4429 C CA . GLN A 1 315 ? 25.194 -16.660 10.885 1.00 9.91 316 GLN A CA 1
ATOM 4430 C C . GLN A 1 315 ? 26.493 -17.470 10.974 1.00 9.58 316 GLN A C 1
ATOM 4431 O O . GLN A 1 315 ? 26.663 -18.283 11.894 1.00 10.22 316 GLN A O 1
ATOM 4446 N N . GLN A 1 316 ? 27.423 -17.225 10.045 1.00 9.30 317 GLN A N 1
ATOM 4447 C CA . GLN A 1 316 ? 28.716 -17.897 10.063 1.00 9.52 317 GLN A CA 1
ATOM 4448 C C . GLN A 1 316 ? 29.479 -17.493 11.316 1.00 9.29 317 GLN A C 1
ATOM 4449 O O . GLN A 1 316 ? 30.105 -18.334 11.978 1.00 10.79 317 GLN A O 1
ATOM 4463 N N . LEU A 1 317 ? 29.436 -16.202 11.639 1.00 9.05 318 LEU A N 1
ATOM 4464 C CA . LEU A 1 317 ? 30.084 -15.703 12.848 1.00 9.93 318 LEU A CA 1
ATOM 4465 C C . LEU A 1 317 ? 29.544 -16.408 14.105 1.00 8.82 318 LEU A C 1
ATOM 4466 O O . LEU A 1 317 ? 30.323 -16.780 14.983 1.00 9.41 318 LEU A O 1
ATOM 4482 N N . TRP A 1 318 ? 28.226 -16.601 14.219 1.00 8.72 319 TRP A N 1
ATOM 4483 C CA . TRP A 1 318 ? 27.728 -17.259 15.441 1.00 8.81 319 TRP A CA 1
ATOM 4484 C C . TRP A 1 318 ? 28.235 -18.697 15.546 1.00 9.27 319 TRP A C 1
ATOM 4485 O O . TRP A 1 318 ? 28.541 -19.167 16.641 1.00 9.64 319 TRP A O 1
ATOM 4506 N N . THR A 1 319 ? 28.325 -19.403 14.425 1.00 9.56 320 THR A N 1
ATOM 4507 C CA . THR A 1 319 ? 28.881 -20.755 14.422 1.00 10.04 320 THR A CA 1
ATOM 4508 C C . THR A 1 319 ? 30.312 -20.726 14.946 1.00 10.09 320 THR A C 1
ATOM 4509 O O . THR A 1 319 ? 30.691 -21.522 15.813 1.00 10.37 320 THR A O 1
ATOM 4520 N N . GLU A 1 320 ? 31.089 -19.762 14.466 1.00 9.84 321 GLU A N 1
ATOM 4521 C CA . GLU A 1 320 ? 32.483 -19.627 14.874 1.00 9.90 321 GLU A CA 1
ATOM 4522 C C . GLU A 1 320 ? 32.615 -19.289 16.351 1.00 9.74 321 GLU A C 1
ATOM 4523 O O . GLU A 1 320 ? 33.411 -19.894 17.067 1.00 10.62 321 GLU A O 1
ATOM 4535 N N . LEU A 1 321 ? 31.820 -18.329 16.826 1.00 9.49 322 LEU A N 1
ATOM 4536 C CA . LEU A 1 321 ? 31.952 -17.895 18.208 1.00 9.43 322 LEU A CA 1
ATOM 4537 C C . LEU A 1 321 ? 31.509 -18.985 19.160 1.00 9.65 322 LEU A C 1
ATOM 4538 O O . LEU A 1 321 ? 32.109 -19.178 20.223 1.00 9.97 322 LEU A O 1
ATOM 4554 N N . SER A 1 322 ? 30.462 -19.714 18.803 1.00 9.67 323 SER A N 1
ATOM 4555 C CA . SER A 1 322 ? 30.056 -20.836 19.641 1.00 10.04 323 SER A CA 1
ATOM 4556 C C . SER A 1 322 ? 31.154 -21.908 19.737 1.00 10.85 323 SER A C 1
ATOM 4557 O O . SER A 1 322 ? 31.403 -22.472 20.811 1.00 11.67 323 SER A O 1
ATOM 4565 N N . GLU A 1 323 ? 31.823 -22.189 18.625 1.00 10.69 324 GLU A N 1
ATOM 4566 C CA . GLU A 1 323 ? 32.854 -23.212 18.629 1.00 12.33 324 GLU A CA 1
ATOM 4567 C C . GLU A 1 323 ? 34.076 -22.781 19.449 1.00 11.20 324 GLU A C 1
ATOM 4568 O O . GLU A 1 323 ? 34.686 -23.616 20.114 1.00 12.18 324 GLU A O 1
ATOM 4580 N N . LYS A 1 324 ? 34.400 -21.490 19.415 1.00 10.73 325 LYS A N 1
ATOM 4581 C CA . LYS A 1 324 ? 35.645 -20.980 19.999 1.00 13.12 325 LYS A CA 1
ATOM 4582 C C . LYS A 1 324 ? 35.536 -20.431 21.407 1.00 11.29 325 LYS A C 1
ATOM 4583 O O . LYS A 1 324 ? 36.544 -20.334 22.099 1.00 13.28 325 LYS A O 1
ATOM 4602 N N . ASN A 1 325 ? 34.335 -20.004 21.803 1.00 10.23 326 ASN A N 1
ATOM 4603 C CA . ASN A 1 325 ? 34.151 -19.332 23.085 1.00 10.45 326 ASN A CA 1
ATOM 4604 C C . ASN A 1 325 ? 33.084 -20.035 23.923 1.00 10.20 326 ASN A C 1
ATOM 4605 O O . ASN A 1 325 ? 31.889 -19.884 23.663 1.00 9.99 326 ASN A O 1
ATOM 4616 N N . PRO A 1 326 ? 33.505 -20.768 24.969 1.00 10.07 327 PRO A N 1
ATOM 4617 C CA . PRO A 1 326 ? 32.521 -21.472 25.802 1.00 10.89 327 PRO A CA 1
ATOM 4618 C C . PRO A 1 326 ? 31.453 -20.548 26.404 1.00 9.69 327 PRO A C 1
ATOM 4619 O O . PRO A 1 326 ? 30.321 -20.992 26.609 1.00 10.67 327 PRO A O 1
ATOM 4630 N N . ASP A 1 327 ? 31.783 -19.287 26.664 1.00 9.77 328 ASP A N 1
ATOM 4631 C CA . ASP A 1 327 ? 30.790 -18.380 27.251 1.00 11.13 328 ASP A CA 1
ATOM 4632 C C . ASP A 1 327 ? 29.707 -18.024 26.228 1.00 11.02 328 ASP A C 1
ATOM 4633 O O . ASP A 1 327 ? 28.543 -17.854 26.578 1.00 12.68 328 ASP A O 1
ATOM 4642 N N . PHE A 1 328 ? 30.084 -17.921 24.962 1.00 9.08 329 PHE A N 1
ATOM 4643 C CA . PHE A 1 328 ? 29.130 -17.659 23.879 1.00 11.40 329 PHE A CA 1
ATOM 4644 C C . PHE A 1 328 ? 28.298 -18.924 23.656 1.00 8.99 329 PHE A C 1
ATOM 4645 O O . PHE A 1 328 ? 27.078 -18.863 23.583 1.00 9.61 329 PHE A O 1
ATOM 4662 N N . LYS A 1 329 ? 28.950 -20.080 23.618 1.00 9.23 330 LYS A N 1
ATOM 4663 C CA . LYS A 1 329 ? 28.266 -21.358 23.413 1.00 12.35 330 LYS A CA 1
ATOM 4664 C C . LYS A 1 329 ? 27.214 -21.610 24.483 1.00 9.85 330 LYS A C 1
ATOM 4665 O O . LYS A 1 329 ? 26.136 -22.106 24.192 1.00 12.50 330 LYS A O 1
ATOM 4684 N N . ALA A 1 330 ? 27.517 -21.227 25.718 1.00 10.34 331 ALA A N 1
ATOM 4685 C CA . ALA A 1 330 ? 26.585 -21.430 26.831 1.00 12.74 331 ALA A CA 1
ATOM 4686 C C . ALA A 1 330 ? 25.273 -20.652 26.659 1.00 10.38 331 ALA A C 1
ATOM 4687 O O . ALA A 1 330 ? 24.206 -21.146 27.041 1.00 12.79 331 ALA A O 1
ATOM 4694 N N . ILE A 1 331 ? 25.338 -19.453 26.086 1.00 9.08 332 ILE A N 1
ATOM 4695 C CA . ILE A 1 331 ? 24.175 -18.586 26.017 1.00 10.17 332 ILE A CA 1
ATOM 4696 C C . ILE A 1 331 ? 23.427 -18.724 24.703 1.00 9.17 332 ILE A C 1
ATOM 4697 O O . ILE A 1 331 ? 22.208 -18.592 24.683 1.00 9.64 332 ILE A O 1
ATOM 4713 N N . TYR A 1 332 ? 24.121 -19.002 23.609 1.00 9.42 333 TYR A N 1
ATOM 4714 C CA . TYR A 1 332 ? 23.514 -18.899 22.297 1.00 9.63 333 TYR A CA 1
ATOM 4715 C C . TYR A 1 332 ? 22.249 -19.751 22.078 1.00 11.19 333 TYR A C 1
ATOM 4716 O O . TYR A 1 332 ? 21.253 -19.257 21.556 1.00 9.62 333 TYR A O 1
ATOM 4734 N N . PRO A 1 333 ? 22.268 -21.030 22.483 1.00 11.48 334 PRO A N 1
ATOM 4735 C CA . PRO A 1 333 ? 21.106 -21.851 22.112 1.00 11.58 334 PRO A CA 1
ATOM 4736 C C . PRO A 1 333 ? 19.787 -21.334 22.707 1.00 11.92 334 PRO A C 1
ATOM 4737 O O . PRO A 1 333 ? 18.755 -21.263 22.010 1.00 12.54 334 PRO A O 1
ATOM 4748 N N . GLY A 1 334 ? 19.805 -20.929 23.973 1.00 10.38 335 GLY A N 1
ATOM 4749 C CA . GLY A 1 334 ? 18.596 -20.418 24.596 1.00 11.56 335 GLY A CA 1
ATOM 4750 C C . GLY A 1 334 ? 18.190 -19.075 24.021 1.00 10.31 335 GLY A C 1
ATOM 4751 O O . GLY A 1 334 ? 17.009 -18.788 23.850 1.00 10.74 335 GLY A O 1
ATOM 4755 N N . TRP A 1 335 ? 19.175 -18.246 23.728 1.00 11.02 336 TRP A N 1
ATOM 4756 C CA . TRP A 1 335 ? 18.935 -16.952 23.100 1.00 8.91 336 TRP A CA 1
ATOM 4757 C C . TRP A 1 335 ? 18.289 -17.157 21.722 1.00 9.40 336 TRP A C 1
ATOM 4758 O O . TRP A 1 335 ? 17.305 -16.486 21.373 1.00 9.26 336 TRP A O 1
ATOM 4779 N N . LYS A 1 336 ? 18.807 -18.117 20.962 1.00 9.81 337 LYS A N 1
ATOM 4780 C CA . LYS A 1 336 ? 18.295 -18.380 19.628 1.00 9.57 337 LYS A CA 1
ATOM 4781 C C . LYS A 1 336 ? 16.860 -18.880 19.684 1.00 10.19 337 LYS A C 1
ATOM 4782 O O . LYS A 1 336 ? 16.038 -18.451 18.883 1.00 10.27 337 LYS A O 1
ATOM 4801 N N . LYS A 1 337 ? 16.564 -19.788 20.602 1.00 9.49 338 LYS A N 1
ATOM 4802 C CA . LYS A 1 337 ? 15.186 -20.246 20.765 1.00 9.71 338 LYS A CA 1
ATOM 4803 C C . LYS A 1 337 ? 14.267 -19.075 21.112 1.00 9.88 338 LYS A C 1
ATOM 4804 O O . LYS A 1 337 ? 13.139 -18.977 20.596 1.00 9.55 338 LYS A O 1
ATOM 4823 N N . PHE A 1 338 ? 14.736 -18.194 21.988 1.00 9.29 339 PHE A N 1
ATOM 4824 C CA . PHE A 1 338 ? 13.943 -17.036 22.374 1.00 8.89 339 PHE A CA 1
ATOM 4825 C C . PHE A 1 338 ? 13.680 -16.153 21.155 1.00 8.75 339 PHE A C 1
ATOM 4826 O O . PHE A 1 338 ? 12.557 -15.715 20.952 1.00 8.75 339 PHE A O 1
ATOM 4843 N N . GLN A 1 339 ? 14.701 -15.914 20.325 1.00 8.67 340 GLN A N 1
ATOM 4844 C CA . GLN A 1 339 ? 14.465 -15.114 19.125 1.00 8.57 340 GLN A CA 1
ATOM 4845 C C . GLN A 1 339 ? 13.442 -15.776 18.199 1.00 10.17 340 GLN A C 1
ATOM 4846 O O . GLN A 1 339 ? 12.562 -15.116 17.666 1.00 9.68 340 GLN A O 1
ATOM 4860 N N . GLU A 1 340 ? 13.552 -17.078 18.014 1.00 10.15 341 GLU A N 1
ATOM 4861 C CA . GLU A 1 340 ? 12.615 -17.795 17.158 1.00 10.16 341 GLU A CA 1
ATOM 4862 C C . GLU A 1 340 ? 11.193 -17.609 17.651 1.00 11.73 341 GLU A C 1
ATOM 4863 O O . GLU A 1 340 ? 10.300 -17.302 16.877 1.00 12.04 341 GLU A O 1
ATOM 4875 N N . ASP A 1 341 ? 10.990 -17.753 18.957 1.00 9.67 342 ASP A N 1
ATOM 4876 C CA . ASP A 1 341 ? 9.663 -17.596 19.532 1.00 9.73 342 ASP A CA 1
ATOM 4877 C C . ASP A 1 341 ? 9.177 -16.155 19.403 1.00 10.15 342 ASP A C 1
ATOM 4878 O O . ASP A 1 341 ? 8.029 -15.904 19.021 1.00 9.90 342 ASP A O 1
ATOM 4887 N N . GLU A 1 342 ? 10.032 -15.202 19.745 1.00 9.34 343 GLU A N 1
ATOM 4888 C CA . GLU A 1 342 ? 9.682 -13.792 19.661 1.00 8.70 343 GLU A CA 1
ATOM 4889 C C . GLU A 1 342 ? 9.352 -13.364 18.235 1.00 9.25 343 GLU A C 1
ATOM 4890 O O . GLU A 1 342 ? 8.342 -12.708 18.003 1.00 9.31 343 GLU A O 1
ATOM 4902 N N . ALA A 1 343 ? 10.207 -13.735 17.290 1.00 8.89 344 ALA A N 1
ATOM 4903 C CA . ALA A 1 343 ? 9.986 -13.325 15.915 1.00 8.97 344 ALA A CA 1
ATOM 4904 C C . ALA A 1 343 ? 8.670 -13.877 15.378 1.00 11.51 344 ALA A C 1
ATOM 4905 O O . ALA A 1 343 ? 7.933 -13.173 14.681 1.00 10.93 344 ALA A O 1
ATOM 4912 N N . GLY A 1 344 ? 8.374 -15.140 15.688 1.00 9.99 345 GLY A N 1
ATOM 4913 C CA . GLY A 1 344 ? 7.140 -15.746 15.208 1.00 12.06 345 GLY A CA 1
ATOM 4914 C C . GLY A 1 344 ? 5.907 -14.992 15.672 1.00 12.81 345 GLY A C 1
ATOM 4915 O O . GLY A 1 344 ? 4.955 -14.772 14.920 1.00 13.60 345 GLY A O 1
ATOM 4919 N N . TRP A 1 345 ? 5.933 -14.589 16.936 1.00 9.58 346 TRP A N 1
ATOM 4920 C CA . TRP A 1 345 ? 4.806 -13.905 17.547 1.00 9.50 346 TRP A CA 1
ATOM 4921 C C . TRP A 1 345 ? 4.693 -12.465 17.049 1.00 9.22 346 TRP A C 1
ATOM 4922 O O . TRP A 1 345 ? 3.602 -12.014 16.731 1.00 9.32 346 TRP A O 1
ATOM 4943 N N . PHE A 1 346 ? 5.804 -11.743 16.980 1.00 8.88 347 PHE A N 1
ATOM 4944 C CA . PHE A 1 346 ? 5.753 -10.375 16.482 1.00 8.61 347 PHE A CA 1
ATOM 4945 C C . PHE A 1 346 ? 5.332 -10.320 15.029 1.00 9.28 347 PHE A C 1
ATOM 4946 O O . PHE A 1 346 ? 4.669 -9.376 14.614 1.00 10.64 347 PHE A O 1
ATOM 4963 N N . ARG A 1 347 ? 5.683 -11.340 14.259 1.00 9.80 348 ARG A N 1
ATOM 4964 C CA . ARG A 1 347 ? 5.272 -11.389 12.877 1.00 9.94 348 ARG A CA 1
ATOM 4965 C C . ARG A 1 347 ? 3.757 -11.514 12.758 1.00 10.86 348 ARG A C 1
ATOM 4966 O O . ARG A 1 347 ? 3.159 -10.949 11.840 1.00 13.10 348 ARG A O 1
ATOM 4987 N N . VAL A 1 348 ? 3.137 -12.264 13.666 1.00 10.78 349 VAL A N 1
ATOM 4988 C CA . VAL A 1 348 ? 1.699 -12.510 13.640 1.00 12.03 349 VAL A CA 1
ATOM 4989 C C . VAL A 1 348 ? 0.891 -11.288 14.032 1.00 11.33 349 VAL A C 1
ATOM 4990 O O . VAL A 1 348 ? -0.161 -11.045 13.436 1.00 11.85 349 VAL A O 1
ATOM 5003 N N . ALA A 1 349 ? 1.326 -10.550 15.055 1.00 10.58 350 ALA A N 1
ATOM 5004 C CA . ALA A 1 349 ? 0.511 -9.473 15.638 1.00 11.65 350 ALA A CA 1
ATOM 5005 C C . ALA A 1 349 ? 1.133 -8.072 15.530 1.00 11.13 350 ALA A C 1
ATOM 5006 O O . ALA A 1 349 ? 0.651 -7.262 14.744 1.00 10.96 350 ALA A O 1
ATOM 5013 N N . GLU A 1 350 ? 2.195 -7.780 16.281 1.00 10.00 351 GLU A N 1
ATOM 5014 C CA . GLU A 1 350 ? 2.786 -6.440 16.270 1.00 10.55 351 GLU A CA 1
ATOM 5015 C C . GLU A 1 350 ? 3.072 -5.955 14.862 1.00 10.89 351 GLU A C 1
ATOM 5016 O O . GLU A 1 350 ? 2.703 -4.849 14.478 1.00 10.65 351 GLU A O 1
ATOM 5028 N N . ASN A 1 351 ? 3.782 -6.766 14.091 1.00 10.29 352 ASN A N 1
ATOM 5029 C CA . ASN A 1 351 ? 4.180 -6.335 12.763 1.00 12.48 352 ASN A CA 1
ATOM 5030 C C . ASN A 1 351 ? 3.081 -6.416 11.745 1.00 11.89 352 ASN A C 1
ATOM 5031 O O . ASN A 1 351 ? 3.056 -5.618 10.812 1.00 11.74 352 ASN A O 1
ATOM 5042 N N . ALA A 1 352 ? 2.141 -7.334 11.921 1.00 10.62 353 ALA A N 1
ATOM 5043 C CA . ALA A 1 352 ? 0.986 -7.342 11.035 1.00 13.37 353 ALA A CA 1
ATOM 5044 C C . ALA A 1 352 ? 0.240 -6.007 11.201 1.00 12.22 353 ALA A C 1
ATOM 5045 O O . ALA A 1 352 ? -0.145 -5.367 10.219 1.00 14.25 353 ALA A O 1
ATOM 5052 N N . LEU A 1 353 ? 0.057 -5.559 12.441 1.00 9.54 354 LEU A N 1
ATOM 5053 C CA . LEU A 1 353 ? -0.622 -4.295 12.670 1.00 10.01 354 LEU A CA 1
ATOM 5054 C C . LEU A 1 353 ? 0.222 -3.097 12.235 1.00 9.26 354 LEU A C 1
ATOM 5055 O O . LEU A 1 353 ? -0.265 -2.250 11.487 1.00 10.16 354 LEU A O 1
ATOM 5071 N N . ASP A 1 354 ? 1.487 -3.027 12.651 1.00 9.53 355 ASP A N 1
ATOM 5072 C CA . ASP A 1 354 ? 2.322 -1.881 12.284 1.00 10.55 355 ASP A CA 1
ATOM 5073 C C . ASP A 1 354 ? 2.489 -1.751 10.766 1.00 8.41 355 ASP A C 1
ATOM 5074 O O . ASP A 1 354 ? 2.390 -0.648 10.234 1.00 9.42 355 ASP A O 1
ATOM 5083 N N . ASN A 1 355 ? 2.731 -2.854 10.065 1.00 9.05 356 ASN A N 1
ATOM 5084 C CA . ASN A 1 355 ? 2.898 -2.754 8.619 1.00 11.62 356 ASN A CA 1
ATOM 5085 C C . ASN A 1 355 ? 1.633 -2.207 7.968 1.00 11.39 356 ASN A C 1
ATOM 5086 O O . ASN A 1 355 ? 1.713 -1.377 7.052 1.00 11.42 356 ASN A O 1
ATOM 5097 N N . TYR A 1 356 ? 0.470 -2.652 8.436 1.00 9.76 357 TYR A N 1
ATOM 5098 C CA . TYR A 1 356 ? -0.773 -2.142 7.896 1.00 11.06 357 TYR A CA 1
ATOM 5099 C C . TYR A 1 356 ? -0.949 -0.667 8.262 1.00 8.62 357 TYR A C 1
ATOM 5100 O O . TYR A 1 356 ? -1.191 0.188 7.412 1.00 9.53 357 TYR A O 1
ATOM 5118 N N . THR A 1 357 ? -0.848 -0.361 9.549 1.00 8.66 358 THR A N 1
ATOM 5119 C CA . THR A 1 357 ? -1.123 0.995 10.024 1.00 9.15 358 THR A CA 1
ATOM 5120 C C . THR A 1 357 ? -0.187 2.049 9.408 1.00 9.39 358 THR A C 1
ATOM 5121 O O . THR A 1 357 ? -0.626 3.119 8.961 1.00 9.98 358 THR A O 1
ATOM 5132 N N . PHE A 1 358 ? 1.111 1.759 9.376 1.00 9.64 359 PHE A N 1
ATOM 5133 C CA . PHE A 1 358 ? 2.065 2.729 8.845 1.00 10.35 359 PHE A CA 1
ATOM 5134 C C . PHE A 1 358 ? 1.734 3.031 7.380 1.00 10.88 359 PHE A C 1
ATOM 5135 O O . PHE A 1 358 ? 1.813 4.181 6.936 1.00 12.66 359 PHE A O 1
ATOM 5152 N N . ALA A 1 359 ? 1.364 2.008 6.615 1.00 10.90 360 ALA A N 1
ATOM 5153 C CA . ALA A 1 359 ? 0.987 2.229 5.221 1.00 12.09 360 ALA A CA 1
ATOM 5154 C C . ALA A 1 359 ? -0.342 2.987 5.087 1.00 12.41 360 ALA A C 1
ATOM 5155 O O . ALA A 1 359 ? -0.487 3.848 4.217 1.00 13.25 360 ALA A O 1
ATOM 5162 N N . ALA A 1 360 ? -1.310 2.692 5.949 1.00 11.85 361 ALA A N 1
ATOM 5163 C CA . ALA A 1 360 ? -2.604 3.364 5.899 1.00 13.23 361 ALA A CA 1
ATOM 5164 C C . ALA A 1 360 ? -2.477 4.834 6.262 1.00 13.56 361 ALA A C 1
ATOM 5165 O O . ALA A 1 360 ? -3.141 5.698 5.683 1.00 15.00 361 ALA A O 1
ATOM 5172 N N . VAL A 1 361 ? -1.628 5.113 7.240 1.00 12.30 362 VAL A N 1
ATOM 5173 C CA . VAL A 1 361 ? -1.383 6.475 7.666 1.00 14.03 362 VAL A CA 1
ATOM 5174 C C . VAL A 1 361 ? -0.718 7.281 6.555 1.00 21.70 362 VAL A C 1
ATOM 5175 O O . VAL A 1 361 ? -1.023 8.451 6.373 1.00 21.51 362 VAL A O 1
ATOM 5188 N N . ALA A 1 362 ? 0.177 6.647 5.804 1.00 18.79 363 ALA A N 1
ATOM 5189 C CA . ALA A 1 362 ? 0.849 7.331 4.708 1.00 18.99 363 ALA A CA 1
ATOM 5190 C C . ALA A 1 362 ? -0.120 7.594 3.561 1.00 23.52 363 ALA A C 1
ATOM 5191 O O . ALA A 1 362 ? -0.103 8.671 2.974 1.00 29.94 363 ALA A O 1
ATOM 5198 N N . ARG A 1 363 ? -0.979 6.622 3.252 1.00 21.52 364 ARG A N 1
ATOM 5199 C CA . ARG A 1 363 ? -1.964 6.799 2.183 1.00 26.50 364 ARG A CA 1
ATOM 5200 C C . ARG A 1 363 ? -2.915 7.936 2.533 1.00 34.74 364 ARG A C 1
ATOM 5201 O O . ARG A 1 363 ? -3.296 8.728 1.669 1.00 32.83 364 ARG A O 1
ATOM 5222 N N . ALA A 1 364 ? -3.291 8.007 3.806 1.00 30.73 365 ALA A N 1
ATOM 5223 C CA . ALA A 1 364 ? -4.257 8.993 4.277 1.00 36.59 365 ALA A CA 1
ATOM 5224 C C . ALA A 1 364 ? -3.642 10.387 4.331 1.00 41.81 365 ALA A C 1
ATOM 5225 O O . ALA A 1 364 ? -4.358 11.389 4.296 1.00 47.21 365 ALA A O 1
ATOM 5232 N N . GLN A 1 365 ? -2.318 10.450 4.429 1.00 43.17 366 GLN A N 1
ATOM 5233 C CA . GLN A 1 365 ? -1.615 11.725 4.365 1.00 47.40 366 GLN A CA 1
ATOM 5234 C C . GLN A 1 365 ? -1.677 12.259 2.938 1.00 49.39 366 GLN A C 1
ATOM 5235 O O . GLN A 1 365 ? -0.984 13.212 2.588 1.00 53.47 366 GLN A O 1
ATOM 5249 N N . ASN B 1 30 ? 5.030 0.610 60.774 1.00 30.30 31 ASN D N 1
ATOM 5250 C CA . ASN B 1 30 ? 5.095 2.051 60.990 1.00 27.92 31 ASN D CA 1
ATOM 5251 C C . ASN B 1 30 ? 5.413 2.783 59.677 1.00 19.57 31 ASN D C 1
ATOM 5252 O O . ASN B 1 30 ? 6.437 3.461 59.572 1.00 19.61 31 ASN D O 1
ATOM 5262 N N . PRO B 1 31 ? 4.545 2.638 58.659 1.00 18.23 32 PRO D N 1
ATOM 5263 C CA . PRO B 1 31 ? 4.820 3.386 57.432 1.00 14.30 32 PRO D CA 1
ATOM 5264 C C . PRO B 1 31 ? 4.599 4.874 57.620 1.00 13.74 32 PRO D C 1
ATOM 5265 O O . PRO B 1 31 ? 3.882 5.298 58.520 1.00 16.83 32 PRO D O 1
ATOM 5276 N N . THR B 1 32 ? 5.222 5.657 56.759 1.00 11.01 33 THR D N 1
ATOM 5277 C CA . THR B 1 32 ? 5.039 7.092 56.715 1.00 10.95 33 THR D CA 1
ATOM 5278 C C . THR B 1 32 ? 3.799 7.469 55.912 1.00 10.57 33 THR D C 1
ATOM 5279 O O . THR B 1 32 ? 3.035 8.346 56.321 1.00 12.82 33 THR D O 1
ATOM 5290 N N . VAL B 1 33 ? 3.600 6.794 54.789 1.00 10.16 34 VAL D N 1
ATOM 5291 C CA . VAL B 1 33 ? 2.414 6.959 53.944 1.00 10.81 34 VAL D CA 1
ATOM 5292 C C . VAL B 1 33 ? 1.850 5.582 53.628 1.00 9.94 34 VAL D C 1
ATOM 5293 O O . VAL B 1 33 ? 2.594 4.659 53.325 1.00 10.21 34 VAL D O 1
ATOM 5306 N N . ARG B 1 34 ? 0.535 5.442 53.719 1.00 9.77 35 ARG D N 1
ATOM 5307 C CA . ARG B 1 34 ? -0.131 4.195 53.384 1.00 11.29 35 ARG D CA 1
ATOM 5308 C C . ARG B 1 34 ? -1.230 4.502 52.389 1.00 10.54 35 ARG D C 1
ATOM 5309 O O . ARG B 1 34 ? -2.101 5.338 52.680 1.00 11.63 35 ARG D O 1
ATOM 5330 N N . TRP B 1 35 ? -1.200 3.808 51.252 1.00 9.33 36 TRP D N 1
ATOM 5331 C CA . TRP B 1 35 ? -2.168 3.983 50.180 1.00 9.25 36 TRP D CA 1
ATOM 5332 C C . TRP B 1 35 ? -2.827 2.664 49.829 1.00 10.17 36 TRP D C 1
ATOM 5333 O O . TRP B 1 35 ? -2.235 1.592 49.989 1.00 10.53 36 TRP D O 1
ATOM 5354 N N . ARG B 1 36 ? -4.056 2.759 49.333 1.00 9.19 37 ARG D N 1
ATOM 5355 C CA . ARG B 1 36 ? -4.700 1.640 48.646 1.00 8.75 37 ARG D CA 1
ATOM 5356 C C . ARG B 1 36 ? -4.743 1.920 47.147 1.00 8.47 37 ARG D C 1
ATOM 5357 O O . ARG B 1 36 ? -5.013 3.058 46.722 1.00 9.51 37 ARG D O 1
ATOM 5378 N N . MET B 1 37 ? -4.449 0.879 46.361 1.00 8.35 38 MET D N 1
ATOM 5379 C CA . MET B 1 37 ? -4.512 0.915 44.904 1.00 8.09 38 MET D CA 1
ATOM 5380 C C . MET B 1 37 ? -5.623 -0.032 44.484 1.00 9.37 38 MET D C 1
ATOM 5381 O O . MET B 1 37 ? -5.496 -1.251 44.619 1.00 8.93 38 MET D O 1
ATOM 5395 N N . SER B 1 38 ? -6.714 0.515 43.969 1.00 8.06 39 SER D N 1
ATOM 5396 C CA . SER B 1 38 ? -7.793 -0.337 43.475 1.00 8.18 39 SER D CA 1
ATOM 5397 C C . SER B 1 38 ? -7.520 -0.654 42.009 1.00 7.99 39 SER D C 1
ATOM 5398 O O . SER B 1 38 ? -7.612 0.235 41.154 1.00 7.84 39 SER D O 1
ATOM 5406 N N . THR B 1 39 ? -7.210 -1.915 41.721 1.00 8.05 40 THR D N 1
ATOM 5407 C CA . THR B 1 39 ? -6.994 -2.305 40.333 1.00 7.93 40 THR D CA 1
ATOM 5408 C C . THR B 1 39 ? -8.300 -2.742 39.707 1.00 8.11 40 THR D C 1
ATOM 5409 O O . THR B 1 39 ? -9.318 -2.920 40.395 1.00 8.76 40 THR D O 1
ATOM 5420 N N . SER B 1 40 ? -8.282 -2.906 38.389 1.00 8.28 41 SER D N 1
ATOM 5421 C CA . SER B 1 40 ? -9.463 -3.381 37.655 1.00 9.49 41 SER D CA 1
ATOM 5422 C C . SER B 1 40 ? -9.421 -4.863 37.338 1.00 8.82 41 SER D C 1
ATOM 5423 O O . SER B 1 40 ? -10.293 -5.367 36.620 1.00 11.71 41 SER D O 1
ATOM 5431 N N . TRP B 1 41 ? -8.452 -5.584 37.893 1.00 8.43 42 TRP D N 1
ATOM 5432 C CA . TRP B 1 41 ? -8.165 -6.934 37.392 1.00 8.61 42 TRP D CA 1
ATOM 5433 C C . TRP B 1 41 ? -8.341 -7.996 38.452 1.00 8.90 42 TRP D C 1
ATOM 5434 O O . TRP B 1 41 ? -8.036 -7.757 39.626 1.00 10.09 42 TRP D O 1
ATOM 5455 N N . PRO B 1 42 ? -8.775 -9.194 38.048 1.00 9.61 43 PRO D N 1
ATOM 5456 C CA . PRO B 1 42 ? -8.628 -10.328 38.956 1.00 10.73 43 PRO D CA 1
ATOM 5457 C C . PRO B 1 42 ? -7.163 -10.715 39.003 1.00 10.89 43 PRO D C 1
ATOM 5458 O O . PRO B 1 42 ? -6.424 -10.431 38.060 1.00 9.80 43 PRO D O 1
ATOM 5469 N N . LYS B 1 43 ? -6.723 -11.339 40.077 1.00 10.15 44 LYS D N 1
ATOM 5470 C CA . LYS B 1 43 ? -5.331 -11.746 40.165 1.00 10.01 44 LYS D CA 1
ATOM 5471 C C . LYS B 1 43 ? -4.970 -12.749 39.073 1.00 11.88 44 LYS D C 1
ATOM 5472 O O . LYS B 1 43 ? -3.813 -12.877 38.723 1.00 12.79 44 LYS D O 1
ATOM 5491 N N . SER B 1 44 ? -5.961 -13.433 38.516 1.00 11.21 45 SER D N 1
ATOM 5492 C CA . SER B 1 44 ? -5.738 -14.358 37.415 1.00 12.63 45 SER D CA 1
ATOM 5493 C C . SER B 1 44 ? -5.303 -13.682 36.115 1.00 13.31 45 SER D C 1
ATOM 5494 O O . SER B 1 44 ? -4.806 -14.369 35.215 1.00 12.85 45 SER D O 1
ATOM 5502 N N . LEU B 1 45 ? -5.496 -12.370 35.990 1.00 11.72 46 LEU D N 1
ATOM 5503 C CA . LEU B 1 45 ? -4.891 -11.628 34.869 1.00 10.61 46 LEU D CA 1
ATOM 5504 C C . LEU B 1 45 ? -3.493 -11.266 35.336 1.00 10.15 46 LEU D C 1
ATOM 5505 O O . LEU B 1 45 ? -3.193 -10.112 35.639 1.00 9.94 46 LEU D O 1
ATOM 5521 N N . ASP B 1 46 ? -2.661 -12.280 35.463 1.00 9.27 47 ASP D N 1
ATOM 5522 C CA . ASP B 1 46 ? -1.497 -12.157 36.323 1.00 10.47 47 ASP D CA 1
ATOM 5523 C C . ASP B 1 46 ? -0.350 -11.327 35.755 1.00 8.93 47 ASP D C 1
ATOM 5524 O O . ASP B 1 46 ? 0.422 -10.777 36.527 1.00 9.78 47 ASP D O 1
ATOM 5533 N N . THR B 1 47 ? -0.256 -11.180 34.433 1.00 8.86 48 THR D N 1
ATOM 5534 C CA . THR B 1 47 ? 0.758 -10.277 33.884 1.00 8.61 48 THR D CA 1
ATOM 5535 C C . THR B 1 47 ? 0.462 -8.812 34.253 1.00 8.26 48 THR D C 1
ATOM 5536 O O . THR B 1 47 ? 1.355 -8.037 34.568 1.00 9.44 48 THR D O 1
ATOM 5547 N N . ILE B 1 48 ? -0.817 -8.441 34.234 1.00 8.32 49 ILE D N 1
ATOM 5548 C CA . ILE B 1 48 ? -1.208 -7.073 34.532 1.00 8.06 49 ILE D CA 1
ATOM 5549 C C . ILE B 1 48 ? -1.279 -6.855 36.040 1.00 8.04 49 ILE D C 1
ATOM 5550 O O . ILE B 1 48 ? -0.694 -5.905 36.540 1.00 8.07 49 ILE D O 1
ATOM 5566 N N . TYR B 1 49 ? -1.979 -7.729 36.774 1.00 8.30 50 TYR D N 1
ATOM 5567 C CA . TYR B 1 49 ? -2.040 -7.584 38.222 1.00 8.35 50 TYR D CA 1
ATOM 5568 C C . TYR B 1 49 ? -0.638 -7.729 38.827 1.00 8.55 50 TYR D C 1
ATOM 5569 O O . TYR B 1 49 ? -0.291 -7.025 39.767 1.00 9.10 50 TYR D O 1
ATOM 5587 N N . GLY B 1 50 ? 0.143 -8.662 38.298 1.00 8.40 51 GLY D N 1
ATOM 5588 C CA . GLY B 1 50 ? 1.494 -8.883 38.776 1.00 8.49 51 GLY D CA 1
ATOM 5589 C C . GLY B 1 50 ? 2.350 -7.639 38.617 1.00 8.21 51 GLY D C 1
ATOM 5590 O O . GLY B 1 50 ? 3.237 -7.349 39.431 1.00 9.41 51 GLY D O 1
ATOM 5594 N N . SER B 1 51 ? 2.125 -6.908 37.543 1.00 8.25 52 SER D N 1
ATOM 5595 C CA . SER B 1 51 ? 2.819 -5.653 37.344 1.00 7.93 52 SER D CA 1
ATOM 5596 C C . SER B 1 51 ? 2.418 -4.618 38.388 1.00 7.81 52 SER D C 1
ATOM 5597 O O . SER B 1 51 ? 3.273 -3.888 38.907 1.00 8.37 52 SER D O 1
ATOM 5605 N N . ALA B 1 52 ? 1.131 -4.551 38.721 1.00 7.62 53 ALA D N 1
ATOM 5606 C CA . ALA B 1 52 ? 0.698 -3.654 39.790 1.00 7.58 53 ALA D CA 1
ATOM 5607 C C . ALA B 1 52 ? 1.362 -4.030 41.109 1.00 7.77 53 ALA D C 1
ATOM 5608 O O . ALA B 1 52 ? 1.805 -3.149 41.847 1.00 8.62 53 ALA D O 1
ATOM 5615 N N . ASP B 1 53 ? 1.441 -5.327 41.396 1.00 9.01 54 ASP D N 1
ATOM 5616 C CA . ASP B 1 53 ? 2.133 -5.808 42.591 1.00 11.02 54 ASP D CA 1
ATOM 5617 C C . ASP B 1 53 ? 3.617 -5.410 42.562 1.00 12.19 54 ASP D C 1
ATOM 5618 O O . ASP B 1 53 ? 4.174 -4.973 43.579 1.00 12.41 54 ASP D O 1
ATOM 5627 N N . GLU B 1 54 ? 4.275 -5.585 41.417 1.00 10.01 55 GLU D N 1
ATOM 5628 C CA . GLU B 1 54 ? 5.689 -5.217 41.266 1.00 9.85 55 GLU D CA 1
ATOM 5629 C C . GLU B 1 54 ? 5.886 -3.724 41.548 1.00 9.39 55 GLU D C 1
ATOM 5630 O O . GLU B 1 54 ? 6.844 -3.318 42.218 1.00 9.89 55 GLU D O 1
ATOM 5642 N N . LEU B 1 55 ? 4.992 -2.908 41.003 1.00 7.82 56 LEU D N 1
ATOM 5643 C CA . LEU B 1 55 ? 5.027 -1.464 41.182 1.00 7.66 56 LEU D CA 1
ATOM 5644 C C . LEU B 1 55 ? 5.005 -1.130 42.673 1.00 8.06 56 LEU D C 1
ATOM 5645 O O . LEU B 1 55 ? 5.852 -0.392 43.191 1.00 8.85 56 LEU D O 1
ATOM 5661 N N . CYS B 1 56 ? 4.022 -1.690 43.375 1.00 7.94 57 CYS D N 1
ATOM 5662 C CA . CYS B 1 56 ? 3.903 -1.443 44.802 1.00 9.03 57 CYS D CA 1
ATOM 5663 C C . CYS B 1 56 ? 5.127 -1.948 45.540 1.00 8.47 57 CYS D C 1
ATOM 5664 O O . CYS B 1 56 ? 5.588 -1.284 46.469 1.00 8.58 57 CYS D O 1
ATOM 5672 N N . LYS B 1 57 ? 5.629 -3.131 45.190 1.00 9.96 58 LYS D N 1
ATOM 5673 C CA . LYS B 1 57 ? 6.828 -3.662 45.845 1.00 10.54 58 LYS D CA 1
ATOM 5674 C C . LYS B 1 57 ? 8.036 -2.768 45.628 1.00 8.96 58 LYS D C 1
ATOM 5675 O O . LYS B 1 57 ? 8.785 -2.501 46.565 1.00 9.61 58 LYS D O 1
ATOM 5694 N N . ARG B 1 58 ? 8.217 -2.283 44.403 1.00 9.00 59 ARG D N 1
ATOM 5695 C CA . ARG B 1 58 ? 9.342 -1.418 44.113 1.00 8.42 59 ARG D CA 1
ATOM 5696 C C . ARG B 1 58 ? 9.251 -0.125 44.920 1.00 8.41 59 ARG D C 1
ATOM 5697 O O . ARG B 1 58 ? 10.242 0.346 45.470 1.00 8.77 59 ARG D O 1
ATOM 5718 N N . VAL B 1 59 ? 8.056 0.446 45.018 1.00 8.21 60 VAL D N 1
ATOM 5719 C CA . VAL B 1 59 ? 7.907 1.651 45.831 1.00 8.24 60 VAL D CA 1
ATOM 5720 C C . VAL B 1 59 ? 8.305 1.377 47.291 1.00 8.63 60 VAL D C 1
ATOM 5721 O O . VAL B 1 59 ? 8.952 2.202 47.921 1.00 8.79 60 VAL D O 1
ATOM 5734 N N . GLY B 1 60 ? 7.939 0.207 47.812 1.00 8.82 61 GLY D N 1
ATOM 5735 C CA . GLY B 1 60 ? 8.388 -0.194 49.135 1.00 9.26 61 GLY D CA 1
ATOM 5736 C C . GLY B 1 60 ? 9.911 -0.274 49.207 1.00 9.49 61 GLY D C 1
ATOM 5737 O O . GLY B 1 60 ? 10.522 0.227 50.142 1.00 9.79 61 GLY D O 1
ATOM 5741 N N . GLN B 1 61 ? 10.528 -0.936 48.247 1.00 9.41 62 GLN D N 1
ATOM 5742 C CA . GLN B 1 61 ? 11.980 -1.051 48.260 1.00 9.67 62 GLN D CA 1
ATOM 5743 C C . GLN B 1 61 ? 12.659 0.316 48.273 1.00 10.04 62 GLN D C 1
ATOM 5744 O O . GLN B 1 61 ? 13.633 0.557 48.990 1.00 9.98 62 GLN D O 1
ATOM 5758 N N . LEU B 1 62 ? 12.156 1.197 47.433 1.00 9.24 63 LEU D N 1
ATOM 5759 C CA . LEU B 1 62 ? 12.725 2.522 47.284 1.00 10.04 63 LEU D CA 1
ATOM 5760 C C . LEU B 1 62 ? 12.639 3.347 48.558 1.00 9.44 63 LEU D C 1
ATOM 5761 O O . LEU B 1 62 ? 13.409 4.267 48.753 1.00 10.42 63 LEU D O 1
ATOM 5777 N N . THR B 1 63 ? 11.684 3.012 49.417 1.00 9.52 64 THR D N 1
ATOM 5778 C CA . THR B 1 63 ? 11.404 3.824 50.595 1.00 9.76 64 THR D CA 1
ATOM 5779 C C . THR B 1 63 ? 11.596 3.035 51.894 1.00 10.48 64 THR D C 1
ATOM 5780 O O . THR B 1 63 ? 11.165 3.485 52.959 1.00 11.31 64 THR D O 1
ATOM 5791 N N . ASP B 1 64 ? 12.273 1.883 51.833 1.00 11.13 65 ASP D N 1
ATOM 5792 C CA . ASP B 1 64 ? 12.474 1.036 53.018 1.00 11.53 65 ASP D CA 1
ATOM 5793 C C . ASP B 1 64 ? 11.144 0.711 53.687 1.00 11.72 65 ASP D C 1
ATOM 5794 O O . ASP B 1 64 ? 11.051 0.657 54.917 1.00 13.09 65 ASP D O 1
ATOM 5803 N N . GLY B 1 65 ? 10.116 0.504 52.875 1.00 10.66 66 GLY D N 1
ATOM 5804 C CA . GLY B 1 65 ? 8.807 0.107 53.344 1.00 11.80 66 GLY D CA 1
ATOM 5805 C C . GLY B 1 65 ? 7.958 1.242 53.848 1.00 11.05 66 GLY D C 1
ATOM 5806 O O . GLY B 1 65 ? 6.798 1.024 54.215 1.00 12.54 66 GLY D O 1
ATOM 5810 N N . LYS B 1 66 ? 8.487 2.452 53.865 1.00 10.46 67 LYS D N 1
ATOM 5811 C CA . LYS B 1 66 ? 7.783 3.561 54.489 1.00 10.51 67 LYS D CA 1
ATOM 5812 C C . LYS B 1 66 ? 6.707 4.211 53.614 1.00 10.05 67 LYS D C 1
ATOM 5813 O O . LYS B 1 66 ? 5.836 4.900 54.139 1.00 10.12 67 LYS D O 1
ATOM 5832 N N . PHE B 1 67 ? 6.737 3.980 52.305 1.00 9.83 68 PHE D N 1
ATOM 5833 C CA . PHE B 1 67 ? 5.615 4.320 51.422 1.00 9.44 68 PHE D CA 1
ATOM 5834 C C . PHE B 1 67 ? 5.010 2.979 51.046 1.00 10.35 68 PHE D C 1
ATOM 5835 O O . PHE B 1 67 ? 5.534 2.260 50.199 1.00 9.68 68 PHE D O 1
ATOM 5852 N N . GLU B 1 68 ? 3.921 2.638 51.734 1.00 9.43 69 GLU D N 1
ATOM 5853 C CA . GLU B 1 68 ? 3.262 1.354 51.619 1.00 11.03 69 GLU D CA 1
ATOM 5854 C C . GLU B 1 68 ? 2.041 1.491 50.727 1.00 10.14 69 GLU D C 1
ATOM 5855 O O . GLU B 1 68 ? 1.092 2.194 51.077 1.00 10.59 69 GLU D O 1
ATOM 5867 N N . ILE B 1 69 ? 2.032 0.787 49.604 1.00 8.89 70 ILE D N 1
ATOM 5868 C CA . ILE B 1 69 ? 0.877 0.787 48.705 1.00 8.84 70 ILE D CA 1
ATOM 5869 C C . ILE B 1 69 ? 0.423 -0.650 48.594 1.00 8.76 70 ILE D C 1
ATOM 5870 O O . ILE B 1 69 ? 1.226 -1.524 48.277 1.00 10.77 70 ILE D O 1
ATOM 5886 N N . ARG B 1 70 ? -0.851 -0.882 48.876 1.00 9.91 71 ARG D N 1
ATOM 5887 C CA . ARG B 1 70 ? -1.435 -2.219 48.799 1.00 13.16 71 ARG D CA 1
ATOM 5888 C C . ARG B 1 70 ? -2.384 -2.251 47.613 1.00 11.45 71 ARG D C 1
ATOM 5889 O O . ARG B 1 70 ? -3.295 -1.432 47.529 1.00 11.02 71 ARG D O 1
ATOM 5910 N N . ALA B 1 71 ? -2.179 -3.217 46.730 1.00 12.40 72 ALA D N 1
ATOM 5911 C CA . ALA B 1 71 ? -3.015 -3.404 45.560 1.00 11.92 72 ALA D CA 1
ATOM 5912 C C . ALA B 1 71 ? -4.174 -4.341 45.900 1.00 9.48 72 ALA D C 1
ATOM 5913 O O . ALA B 1 71 ? -4.043 -5.261 46.739 1.00 10.73 72 ALA D O 1
ATOM 5920 N N . PHE B 1 72 ? -5.312 -4.100 45.249 1.00 8.68 73 PHE D N 1
ATOM 5921 C CA . PHE B 1 72 ? -6.513 -4.882 45.456 1.00 9.00 73 PHE D CA 1
ATOM 5922 C C . PHE B 1 72 ? -7.070 -5.311 44.100 1.00 8.86 73 PHE D C 1
ATOM 5923 O O . PHE B 1 72 ? -7.099 -4.509 43.168 1.00 8.58 73 PHE D O 1
ATOM 5940 N N . PRO B 1 73 ? -7.554 -6.554 43.986 1.00 9.13 74 PRO D N 1
ATOM 5941 C CA . PRO B 1 73 ? -8.197 -6.975 42.735 1.00 9.11 74 PRO D CA 1
ATOM 5942 C C . PRO B 1 73 ? -9.476 -6.211 42.443 1.00 10.43 74 PRO D C 1
ATOM 5943 O O . PRO B 1 73 ? -10.130 -5.692 43.348 1.00 9.33 74 PRO D O 1
ATOM 5954 N N . GLY B 1 74 ? -9.829 -6.187 41.157 1.00 9.31 75 GLY D N 1
ATOM 5955 C CA . GLY B 1 74 ? -11.061 -5.588 40.682 1.00 10.18 75 GLY D CA 1
ATOM 5956 C C . GLY B 1 74 ? -12.267 -6.063 41.471 1.00 9.72 75 GLY D C 1
ATOM 5957 O O . GLY B 1 74 ? -12.471 -7.267 41.664 1.00 11.96 75 GLY D O 1
ATOM 5961 N N . GLY B 1 75 ? -13.062 -5.109 41.921 1.00 10.59 76 GLY D N 1
ATOM 5962 C CA . GLY B 1 75 ? -14.286 -5.418 42.625 1.00 9.99 76 GLY D CA 1
ATOM 5963 C C . GLY B 1 75 ? -14.129 -5.577 44.117 1.00 12.15 76 GLY D C 1
ATOM 5964 O O . GLY B 1 75 ? -15.127 -5.527 44.828 1.00 12.52 76 GLY D O 1
ATOM 5968 N N . GLU B 1 76 ? -12.913 -5.789 44.613 1.00 10.66 77 GLU D N 1
ATOM 5969 C CA . GLU B 1 76 ? -12.767 -6.046 46.044 1.00 11.71 77 GLU D CA 1
ATOM 5970 C C . GLU B 1 76 ? -13.119 -4.819 46.881 1.00 11.85 77 GLU D C 1
ATOM 5971 O O . GLU B 1 76 ? -13.867 -4.945 47.868 1.00 13.70 77 GLU D O 1
ATOM 5983 N N . LEU B 1 77 ? -12.624 -3.642 46.493 1.00 9.86 78 LEU D N 1
ATOM 5984 C CA . LEU B 1 77 ? -12.952 -2.393 47.197 1.00 13.12 78 LEU D CA 1
ATOM 5985 C C . LEU B 1 77 ? -14.150 -1.680 46.577 1.00 15.14 78 LEU D C 1
ATOM 5986 O O . LEU B 1 77 ? -15.089 -1.284 47.273 1.00 16.63 78 LEU D O 1
ATOM 6002 N N . VAL B 1 78 ? -14.102 -1.510 45.267 1.00 12.33 79 VAL D N 1
ATOM 6003 C CA . VAL B 1 78 ? -15.204 -0.946 44.504 1.00 15.83 79 VAL D CA 1
ATOM 6004 C C . VAL B 1 78 ? -15.244 -1.685 43.175 1.00 12.91 79 VAL D C 1
ATOM 6005 O O . VAL B 1 78 ? -14.256 -2.295 42.769 1.00 12.95 79 VAL D O 1
ATOM 6018 N N . PRO B 1 79 ? -16.387 -1.637 42.483 1.00 12.31 80 PRO D N 1
ATOM 6019 C CA . PRO B 1 79 ? -16.421 -2.221 41.140 1.00 12.34 80 PRO D CA 1
ATOM 6020 C C . PRO B 1 79 ? -15.411 -1.549 40.206 1.00 11.83 80 PRO D C 1
ATOM 6021 O O . PRO B 1 79 ? -15.163 -0.346 40.350 1.00 11.49 80 PRO D O 1
ATOM 6032 N N A SER B 1 80 ? -14.853 -2.299 39.260 0.68 11.20 81 SER D N 1
ATOM 6033 N N B SER B 1 80 ? -14.853 -2.305 39.267 0.32 11.44 81 SER D N 1
ATOM 6034 C CA A SER B 1 80 ? -13.870 -1.721 38.354 0.68 11.15 81 SER D CA 1
ATOM 6035 C CA B SER B 1 80 ? -13.889 -1.750 38.325 0.32 11.55 81 SER D CA 1
ATOM 6036 C C A SER B 1 80 ? -14.463 -0.527 37.603 0.68 10.55 81 SER D C 1
ATOM 6037 C C B SER B 1 80 ? -14.463 -0.534 37.608 0.32 10.64 81 SER D C 1
ATOM 6038 O O A SER B 1 80 ? -13.769 0.457 37.347 0.68 10.33 81 SER D O 1
ATOM 6039 O O B SER B 1 80 ? -13.757 0.446 37.366 0.32 10.53 81 SER D O 1
ATOM 6054 N N . ALA B 1 81 ? -15.749 -0.592 37.293 1.00 9.67 82 ALA D N 1
ATOM 6055 C CA . ALA B 1 81 ? -16.429 0.519 36.630 1.00 9.94 82 ALA D CA 1
ATOM 6056 C C . ALA B 1 81 ? -16.383 1.813 37.436 1.00 9.41 82 ALA D C 1
ATOM 6057 O O . ALA B 1 81 ? -16.518 2.893 36.858 1.00 10.57 82 ALA D O 1
ATOM 6065 N N . GLN B 1 82 ? -16.194 1.713 38.755 1.00 9.32 83 GLN D N 1
ATOM 6066 C CA . GLN B 1 82 ? -16.142 2.877 39.647 1.00 9.31 83 GLN D CA 1
ATOM 6067 C C . GLN B 1 82 ? -14.724 3.333 39.990 1.00 9.00 83 GLN D C 1
ATOM 6068 O O . GLN B 1 82 ? -14.571 4.271 40.793 1.00 9.18 83 GLN D O 1
ATOM 6082 N N . ASN B 1 83 ? -13.694 2.695 39.429 1.00 9.20 84 ASN D N 1
ATOM 6083 C CA . ASN B 1 83 ? -12.328 2.993 39.858 1.00 8.88 84 ASN D CA 1
ATOM 6084 C C . ASN B 1 83 ? -11.879 4.420 39.590 1.00 8.61 84 ASN D C 1
ATOM 6085 O O . ASN B 1 83 ? -11.095 4.969 40.349 1.00 8.80 84 ASN D O 1
ATOM 6096 N N . MET B 1 84 ? -12.339 5.025 38.508 1.00 8.40 85 MET D N 1
ATOM 6097 C CA . MET B 1 84 ? -11.990 6.409 38.253 1.00 8.66 85 MET D CA 1
ATOM 6098 C C . MET B 1 84 ? -12.647 7.348 39.271 1.00 8.58 85 MET D C 1
ATOM 6099 O O . MET B 1 84 ? -11.991 8.185 39.895 1.00 8.79 85 MET D O 1
ATOM 6113 N N . ASP B 1 85 ? -13.950 7.194 39.452 1.00 8.83 86 ASP D N 1
ATOM 6114 C CA . ASP B 1 85 ? -14.677 8.013 40.414 1.00 9.10 86 ASP D CA 1
ATOM 6115 C C . ASP B 1 85 ? -14.176 7.813 41.835 1.00 9.42 86 ASP D C 1
ATOM 6116 O O . ASP B 1 85 ? -14.131 8.772 42.594 1.00 9.54 86 ASP D O 1
ATOM 6125 N N . ALA B 1 86 ? -13.800 6.587 42.205 1.00 9.00 87 ALA D N 1
ATOM 6126 C CA . ALA B 1 86 ? -13.298 6.313 43.543 1.00 9.02 87 ALA D CA 1
ATOM 6127 C C . ALA B 1 86 ? -12.004 7.078 43.821 1.00 9.28 87 ALA D C 1
ATOM 6128 O O . ALA B 1 86 ? -11.759 7.497 44.951 1.00 9.58 87 ALA D O 1
ATOM 6135 N N . VAL B 1 87 ? -11.167 7.262 42.805 1.00 8.47 88 VAL D N 1
ATOM 6136 C CA . VAL B 1 87 ? -9.977 8.080 42.948 1.00 8.57 88 VAL D CA 1
ATOM 6137 C C . VAL B 1 87 ? -10.340 9.561 42.981 1.00 10.02 88 VAL D C 1
ATOM 6138 O O . VAL B 1 87 ? -9.844 10.294 43.832 1.00 9.84 88 VAL D O 1
ATOM 6151 N N . SER B 1 88 ? -11.207 10.003 42.070 1.00 9.65 89 SER D N 1
ATOM 6152 C CA . SER B 1 88 ? -11.625 11.399 42.051 1.00 10.88 89 SER D CA 1
ATOM 6153 C C . SER B 1 88 ? -12.177 11.850 43.394 1.00 12.18 89 SER D C 1
ATOM 6154 O O . SER B 1 88 ? -11.908 12.969 43.830 1.00 11.99 89 SER D O 1
ATOM 6162 N N . ASN B 1 89 ? -12.939 10.972 44.040 1.00 10.76 90 ASN D N 1
ATOM 6163 C CA . ASN B 1 89 ? -13.581 11.263 45.328 1.00 12.34 90 ASN D CA 1
ATOM 6164 C C . ASN B 1 89 ? -12.702 11.009 46.546 1.00 12.46 90 ASN D C 1
ATOM 6165 O O . ASN B 1 89 ? -13.113 11.288 47.673 1.00 15.14 90 ASN D O 1
ATOM 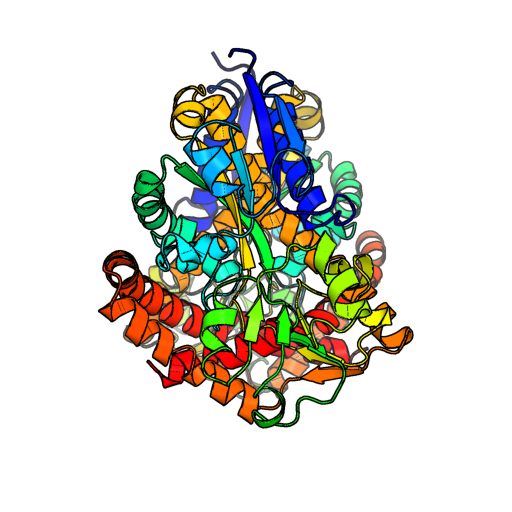6176 N N . GLY B 1 90 ? -11.518 10.447 46.334 1.00 12.73 91 GLY D N 1
ATOM 6177 C CA . GLY B 1 90 ? -10.589 10.162 47.416 1.00 14.00 91 GLY D CA 1
ATOM 6178 C C . GLY B 1 90 ? -10.867 8.890 48.193 1.00 14.59 91 GLY D C 1
ATOM 6179 O O . GLY B 1 90 ? -10.240 8.648 49.228 1.00 15.55 91 GLY D O 1
ATOM 6183 N N . THR B 1 91 ? -11.831 8.095 47.738 1.00 11.35 92 THR D N 1
ATOM 6184 C CA . THR B 1 91 ? -12.166 6.834 48.388 1.00 11.31 92 THR D CA 1
ATOM 6185 C C . THR B 1 91 ? -10.940 5.945 48.460 1.00 10.94 92 THR D C 1
ATOM 6186 O O . THR B 1 91 ? -10.706 5.284 49.464 1.00 11.83 92 THR D O 1
ATOM 6197 N N . VAL B 1 92 ? -10.190 5.912 47.368 1.00 9.07 93 VAL D N 1
ATOM 6198 C CA . VAL B 1 92 ? -8.875 5.298 47.344 1.00 9.22 93 VAL D CA 1
ATOM 6199 C C . VAL B 1 92 ? -7.924 6.330 46.785 1.00 8.93 93 VAL D C 1
ATOM 6200 O O . VAL B 1 92 ? -8.323 7.242 46.052 1.00 9.74 93 VAL D O 1
ATOM 6213 N N . GLU B 1 93 ? -6.641 6.176 47.084 1.00 8.50 94 GLU D N 1
ATOM 6214 C CA . GLU B 1 93 ? -5.635 7.145 46.642 1.00 9.08 94 GLU D CA 1
ATOM 6215 C C . GLU B 1 93 ? -5.255 6.959 45.185 1.00 8.04 94 GLU D C 1
ATOM 6216 O O . GLU B 1 93 ? -4.904 7.923 44.501 1.00 8.85 94 GLU D O 1
ATOM 6228 N N . CYS B 1 94 ? -5.290 5.724 44.716 1.00 7.97 95 CYS D N 1
ATOM 6229 C CA . CYS B 1 94 ? -4.932 5.461 43.335 1.00 8.04 95 CYS D CA 1
ATOM 6230 C C . CYS B 1 94 ? -5.581 4.198 42.806 1.00 7.75 95 CYS D C 1
ATOM 6231 O O . CYS B 1 94 ? -6.171 3.415 43.539 1.00 8.07 95 CYS D O 1
ATOM 6239 N N . ASN B 1 95 ? -5.498 4.040 41.484 1.00 7.46 96 ASN D N 1
ATOM 6240 C CA . ASN B 1 95 ? -6.035 2.874 40.829 1.00 8.18 96 ASN D CA 1
ATOM 6241 C C . ASN B 1 95 ? -5.046 2.302 39.811 1.00 7.32 96 ASN D C 1
ATOM 6242 O O . ASN B 1 95 ? -3.896 2.758 39.703 1.00 7.58 96 ASN D O 1
ATOM 6253 N N . HIS B 1 96 ? -5.467 1.266 39.103 1.00 7.36 97 HIS D N 1
ATOM 6254 C CA . HIS B 1 96 ? -4.623 0.624 38.096 1.00 7.40 97 HIS D CA 1
ATOM 6255 C C . HIS B 1 96 ? -5.628 0.087 37.094 1.00 7.37 97 HIS D C 1
ATOM 6256 O O . HIS B 1 96 ? -6.344 -0.873 37.387 1.00 7.67 97 HIS D O 1
ATOM 6270 N N . VAL B 1 97 ? -5.744 0.778 35.958 1.00 7.45 98 VAL D N 1
ATOM 6271 C CA . VAL B 1 97 ? -6.936 0.661 35.122 1.00 7.61 98 VAL D CA 1
ATOM 6272 C C . VAL B 1 97 ? -6.663 0.834 33.643 1.00 8.14 98 VAL D C 1
ATOM 6273 O O . VAL B 1 97 ? -5.572 1.208 33.237 1.00 7.69 98 VAL D O 1
ATOM 6286 N N . LEU B 1 98 ? -7.672 0.493 32.858 1.00 7.68 99 LEU D N 1
ATOM 6287 C CA . LEU B 1 98 ? -7.731 0.801 31.441 1.00 9.47 99 LEU D CA 1
ATOM 6288 C C . LEU B 1 98 ? -8.643 2.003 31.273 1.00 7.90 99 LEU D C 1
ATOM 6289 O O . LEU B 1 98 ? -9.845 1.893 31.472 1.00 8.75 99 LEU D O 1
ATOM 6305 N N . SER B 1 99 ? -8.100 3.156 30.918 1.00 7.82 100 SER D N 1
ATOM 6306 C CA . SER B 1 99 ? -8.859 4.406 30.955 1.00 8.42 100 SER D CA 1
ATOM 6307 C C . SER B 1 99 ? -10.052 4.406 29.999 1.00 8.28 100 SER D C 1
ATOM 6308 O O . SER B 1 99 ? -11.057 5.084 30.251 1.00 8.48 100 SER D O 1
ATOM 6316 N N . THR B 1 100 ? -10.000 3.613 28.936 1.00 8.58 101 THR D N 1
ATOM 6317 C CA . THR B 1 100 ? -11.121 3.541 28.022 1.00 8.94 101 THR D CA 1
ATOM 6318 C C . THR B 1 100 ? -12.362 2.925 28.650 1.00 9.62 101 THR D C 1
ATOM 6319 O O . THR B 1 100 ? -13.457 3.070 28.115 1.00 10.13 101 THR D O 1
ATOM 6330 N N . MET B 1 101 ? -12.226 2.276 29.802 1.00 8.83 102 MET D N 1
ATOM 6331 C CA . MET B 1 101 ? -13.410 1.839 30.530 1.00 9.02 102 MET D CA 1
ATOM 6332 C C . MET B 1 101 ? -14.304 3.025 30.865 1.00 9.29 102 MET D C 1
ATOM 6333 O O . MET B 1 101 ? -15.519 2.843 31.041 1.00 10.88 102 MET D O 1
ATOM 6347 N N . TYR B 1 102 ? -13.734 4.224 30.948 1.00 9.04 103 TYR D N 1
ATOM 6348 C CA . TYR B 1 102 ? -14.443 5.408 31.430 1.00 9.20 103 TYR D CA 1
ATOM 6349 C C . TYR B 1 102 ? -14.766 6.406 30.313 1.00 9.47 103 TYR D C 1
ATOM 6350 O O . TYR B 1 102 ? -15.023 7.587 30.586 1.00 11.06 103 TYR D O 1
ATOM 6368 N N . ILE B 1 103 ? -14.798 5.935 29.060 1.00 9.63 104 ILE D N 1
ATOM 6369 C CA . ILE B 1 103 ? -15.056 6.855 27.933 1.00 10.64 104 ILE D CA 1
ATOM 6370 C C . ILE B 1 103 ? -16.465 7.441 27.963 1.00 10.82 104 ILE D C 1
ATOM 6371 O O . ILE B 1 103 ? -16.717 8.464 27.341 1.00 13.90 104 ILE D O 1
ATOM 6387 N N . GLY B 1 104 ? -17.378 6.816 28.699 1.00 11.34 105 GLY D N 1
ATOM 6388 C CA . GLY B 1 104 ? -18.708 7.364 28.903 1.00 12.64 105 GLY D CA 1
ATOM 6389 C C . GLY B 1 104 ? -18.628 8.697 29.626 1.00 14.40 105 GLY D C 1
ATOM 6390 O O . GLY B 1 104 ? -19.490 9.564 29.439 1.00 18.14 105 GLY D O 1
ATOM 6394 N N . LYS B 1 105 ? -17.601 8.873 30.456 1.00 13.13 106 LYS D N 1
ATOM 6395 C CA . LYS B 1 105 ? -17.380 10.124 31.159 1.00 11.91 106 LYS D CA 1
ATOM 6396 C C . LYS B 1 105 ? -16.780 11.175 30.233 1.00 12.44 106 LYS D C 1
ATOM 6397 O O . LYS B 1 105 ? -17.180 12.337 30.241 1.00 15.69 106 LYS D O 1
ATOM 6416 N N . ASN B 1 106 ? -15.762 10.776 29.470 1.00 12.94 107 ASN D N 1
ATOM 6417 C CA . ASN B 1 106 ? -15.060 11.691 28.580 1.00 12.99 107 ASN D CA 1
ATOM 6418 C C . ASN B 1 106 ? -14.337 10.884 27.514 1.00 11.25 107 ASN D C 1
ATOM 6419 O O . ASN B 1 106 ? -13.381 10.170 27.810 1.00 11.07 107 ASN D O 1
ATOM 6430 N N . THR B 1 107 ? -14.769 11.027 26.269 1.00 10.79 108 THR D N 1
ATOM 6431 C CA . THR B 1 107 ? -14.183 10.241 25.194 1.00 9.62 108 THR D CA 1
ATOM 6432 C C . THR B 1 107 ? -12.707 10.587 24.946 1.00 8.57 108 THR D C 1
ATOM 6433 O O . THR B 1 107 ? -11.998 9.802 24.338 1.00 9.40 108 THR D O 1
ATOM 6444 N N . ALA B 1 108 ? -12.229 11.740 25.406 1.00 9.04 109 ALA D N 1
ATOM 6445 C CA . ALA B 1 108 ? -10.812 12.069 25.204 1.00 8.31 109 ALA D CA 1
ATOM 6446 C C . ALA B 1 108 ? -9.892 11.152 26.005 1.00 9.00 109 ALA D C 1
ATOM 6447 O O . ALA B 1 108 ? -8.686 11.119 25.761 1.00 9.08 109 ALA D O 1
ATOM 6454 N N . LEU B 1 109 ? -10.431 10.407 26.967 1.00 9.74 110 LEU D N 1
ATOM 6455 C CA . LEU B 1 109 ? -9.623 9.452 27.699 1.00 10.63 110 LEU D CA 1
ATOM 6456 C C . LEU B 1 109 ? -9.067 8.361 26.785 1.00 8.97 110 LEU D C 1
ATOM 6457 O O . LEU B 1 109 ? -8.080 7.706 27.116 1.00 9.34 110 LEU D O 1
ATOM 6473 N N . THR B 1 110 ? -9.673 8.196 25.614 1.00 8.17 111 THR D N 1
ATOM 6474 C CA . THR B 1 110 ? -9.199 7.227 24.635 1.00 8.20 111 THR D CA 1
ATOM 6475 C C . THR B 1 110 ? -7.703 7.428 24.284 1.00 8.29 111 THR D C 1
ATOM 6476 O O . THR B 1 110 ? -6.989 6.468 24.011 1.00 9.17 111 THR D O 1
ATOM 6487 N N . PHE B 1 111 ? -7.237 8.676 24.275 1.00 7.49 112 PHE D N 1
ATOM 6488 C CA . PHE B 1 111 ? -5.848 8.943 23.923 1.00 7.68 112 PHE D CA 1
ATOM 6489 C C . PHE B 1 111 ? -4.883 8.405 24.954 1.00 10.07 112 PHE D C 1
ATOM 6490 O O . PHE B 1 111 ? -3.737 8.106 24.620 1.00 9.13 112 PHE D O 1
ATOM 6507 N N . ASP B 1 112 ? -5.324 8.301 26.205 1.00 7.98 113 ASP D N 1
ATOM 6508 C CA . ASP B 1 112 ? -4.482 7.756 27.271 1.00 8.53 113 ASP D CA 1
ATOM 6509 C C . ASP B 1 112 ? -4.210 6.270 27.041 1.00 7.64 113 ASP D C 1
ATOM 6510 O O . ASP B 1 112 ? -3.085 5.806 27.170 1.00 9.21 113 ASP D O 1
ATOM 6519 N N . THR B 1 113 ? -5.241 5.518 26.693 1.00 7.13 114 THR D N 1
ATOM 6520 C CA . THR B 1 113 ? -5.104 4.069 26.516 1.00 7.06 114 THR D CA 1
ATOM 6521 C C . THR B 1 113 ? -4.602 3.690 25.128 1.00 7.01 114 THR D C 1
ATOM 6522 O O . THR B 1 113 ? -3.687 2.880 24.980 1.00 7.04 114 THR D O 1
ATOM 6533 N N . GLY B 1 114 ? -5.171 4.331 24.116 1.00 7.26 115 GLY D N 1
ATOM 6534 C CA . GLY B 1 114 ? -4.823 4.044 22.743 1.00 9.75 115 GLY D CA 1
ATOM 6535 C C . GLY B 1 114 ? -6.034 4.042 21.834 1.00 8.50 115 GLY D C 1
ATOM 6536 O O . GLY B 1 114 ? -7.112 3.628 22.220 1.00 9.44 115 GLY D O 1
ATOM 6540 N N . LEU B 1 115 ? -5.857 4.528 20.614 1.00 8.57 116 LEU D N 1
ATOM 6541 C CA . LEU B 1 115 ? -6.924 4.525 19.613 1.00 7.71 116 LEU D CA 1
ATOM 6542 C C . LEU B 1 115 ? -6.840 3.255 18.781 1.00 7.45 116 LEU D C 1
ATOM 6543 O O . LEU B 1 115 ? -5.776 2.649 18.649 1.00 8.11 116 LEU D O 1
ATOM 6559 N N . SER B 1 116 ? -7.963 2.879 18.184 1.00 7.66 117 SER D N 1
ATOM 6560 C CA . SER B 1 116 ? -7.981 1.837 17.167 1.00 7.56 117 SER D CA 1
ATOM 6561 C C . SER B 1 116 ? -7.021 2.232 16.051 1.00 7.47 117 SER D C 1
ATOM 6562 O O . SER B 1 116 ? -7.017 3.393 15.639 1.00 8.02 117 SER D O 1
ATOM 6570 N N . PHE B 1 117 ? -6.222 1.275 15.579 1.00 7.49 118 PHE D N 1
ATOM 6571 C CA . PHE B 1 117 ? -5.159 1.557 14.613 1.00 7.62 118 PHE D CA 1
ATOM 6572 C C . PHE B 1 117 ? -4.270 2.711 15.074 1.00 9.11 118 PHE D C 1
ATOM 6573 O O . PHE B 1 117 ? -3.818 3.529 14.271 1.00 9.76 118 PHE D O 1
ATOM 6590 N N . GLY B 1 118 ? -4.044 2.792 16.376 1.00 7.44 119 GLY D N 1
ATOM 6591 C CA . GLY B 1 118 ? -3.280 3.883 16.950 1.00 9.87 119 GLY D CA 1
ATOM 6592 C C . GLY B 1 118 ? -1.790 3.635 16.973 1.00 8.43 119 GLY D C 1
ATOM 6593 O O . GLY B 1 118 ? -1.256 2.848 16.193 1.00 8.44 119 GLY D O 1
ATOM 6597 N N . LEU B 1 119 ? -1.130 4.308 17.901 1.00 7.13 120 LEU D N 1
ATOM 6598 C CA . LEU B 1 119 ? 0.315 4.214 18.045 1.00 7.17 120 LEU D CA 1
ATOM 6599 C C . LEU B 1 119 ? 0.707 2.818 18.514 1.00 7.04 120 LEU D C 1
ATOM 6600 O O . LEU B 1 119 ? -0.038 2.146 19.223 1.00 8.14 120 LEU D O 1
ATOM 6616 N N . ASN B 1 120 ? 1.907 2.371 18.172 1.00 7.02 121 ASN D N 1
ATOM 6617 C CA . ASN B 1 120 ? 2.436 1.167 18.820 1.00 7.92 121 ASN D CA 1
ATOM 6618 C C . ASN B 1 120 ? 2.954 1.534 20.221 1.00 6.95 121 ASN D C 1
ATOM 6619 O O . ASN B 1 120 ? 2.925 2.711 20.601 1.00 7.11 121 ASN D O 1
ATOM 6630 N N . ALA B 1 121 ? 3.365 0.548 21.015 1.00 7.25 122 ALA D N 1
ATOM 6631 C CA . ALA B 1 121 ? 3.720 0.833 22.401 1.00 6.92 122 ALA D CA 1
ATOM 6632 C C . ALA B 1 121 ? 4.862 1.836 22.491 1.00 6.95 122 ALA D C 1
ATOM 6633 O O . ALA B 1 121 ? 4.821 2.785 23.295 1.00 7.38 122 ALA D O 1
ATOM 6640 N N . ARG B 1 122 ? 5.921 1.625 21.704 1.00 8.41 123 ARG D N 1
ATOM 6641 C CA . ARG B 1 122 ? 7.027 2.581 21.692 1.00 8.22 123 ARG D CA 1
ATOM 6642 C C . ARG B 1 122 ? 6.555 3.983 21.338 1.00 8.26 123 ARG D C 1
ATOM 6643 O O . ARG B 1 122 ? 6.938 4.956 21.977 1.00 7.86 123 ARG D O 1
ATOM 6664 N N . GLN B 1 123 ? 5.734 4.091 20.305 1.00 7.24 124 GLN D N 1
ATOM 6665 C CA . GLN B 1 123 ? 5.307 5.404 19.849 1.00 7.16 124 GLN D CA 1
ATOM 6666 C C . GLN B 1 123 ? 4.423 6.106 20.873 1.00 7.81 124 GLN D C 1
ATOM 6667 O O . GLN B 1 123 ? 4.472 7.325 21.026 1.00 7.94 124 GLN D O 1
ATOM 6681 N N . HIS B 1 124 ? 3.605 5.329 21.572 1.00 7.09 125 HIS D N 1
ATOM 6682 C CA . HIS B 1 124 ? 2.752 5.880 22.621 1.00 7.08 125 HIS D CA 1
ATOM 6683 C C . HIS B 1 124 ? 3.587 6.403 23.783 1.00 7.11 125 HIS D C 1
ATOM 6684 O O . HIS B 1 124 ? 3.400 7.528 24.236 1.00 7.50 125 HIS D O 1
ATOM 6698 N N . ASN B 1 125 ? 4.560 5.617 24.237 1.00 7.38 126 ASN D N 1
ATOM 6699 C CA . ASN B 1 125 ? 5.428 6.117 25.291 1.00 7.24 126 ASN D CA 1
ATOM 6700 C C . ASN B 1 125 ? 6.238 7.346 24.851 1.00 8.82 126 ASN D C 1
ATOM 6701 O O . ASN B 1 125 ? 6.487 8.256 25.655 1.00 8.44 126 ASN D O 1
ATOM 6712 N N . ALA B 1 126 ? 6.625 7.383 23.575 1.00 8.15 127 ALA D N 1
ATOM 6713 C CA . ALA B 1 126 ? 7.315 8.557 23.039 1.00 9.34 127 ALA D CA 1
ATOM 6714 C C . ALA B 1 126 ? 6.400 9.782 23.044 1.00 7.54 127 ALA D C 1
ATOM 6715 O O . ALA B 1 126 ? 6.800 10.884 23.457 1.00 7.69 127 ALA D O 1
ATOM 6722 N N . TRP B 1 127 ? 5.157 9.602 22.602 1.00 7.52 128 TRP D N 1
ATOM 6723 C CA . TRP B 1 127 ? 4.180 10.684 22.575 1.00 7.51 128 TRP D CA 1
ATOM 6724 C C . TRP B 1 127 ? 3.956 11.217 23.991 1.00 7.56 128 TRP D C 1
ATOM 6725 O O . TRP B 1 127 ? 4.001 12.417 24.227 1.00 8.21 128 TRP D O 1
ATOM 6746 N N . ILE B 1 128 ? 3.742 10.299 24.925 1.00 7.80 129 ILE D N 1
ATOM 6747 C CA . ILE B 1 128 ? 3.491 10.646 26.311 1.00 8.58 129 ILE D CA 1
ATOM 6748 C C . ILE B 1 128 ? 4.647 11.426 26.919 1.00 7.72 129 ILE D C 1
ATOM 6749 O O . ILE B 1 128 ? 4.457 12.535 27.436 1.00 8.49 129 ILE D O 1
ATOM 6765 N N . HIS B 1 129 ? 5.854 10.882 26.846 1.00 8.01 130 HIS D N 1
ATOM 6766 C CA . HIS B 1 129 ? 6.959 11.458 27.609 1.00 9.78 130 HIS D CA 1
ATOM 6767 C C . HIS B 1 129 ? 7.802 12.511 26.921 1.00 8.46 130 HIS D C 1
ATOM 6768 O O . HIS B 1 129 ? 8.387 13.364 27.586 1.00 10.92 130 HIS D O 1
ATOM 6782 N N . TYR B 1 130 ? 7.848 12.461 25.598 1.00 9.23 131 TYR D N 1
ATOM 6783 C CA . TYR B 1 130 ? 8.657 13.405 24.834 1.00 9.50 131 TYR D CA 1
ATOM 6784 C C . TYR B 1 130 ? 7.909 14.108 23.720 1.00 9.48 131 TYR D C 1
ATOM 6785 O O . TYR B 1 130 ? 8.509 14.921 23.016 1.00 13.78 131 TYR D O 1
ATOM 6803 N N . GLY B 1 131 ? 6.616 13.821 23.558 1.00 8.88 132 GLY D N 1
ATOM 6804 C CA . GLY B 1 131 ? 5.819 14.416 22.497 1.00 9.99 132 GLY D CA 1
ATOM 6805 C C . GLY B 1 131 ? 4.680 15.310 22.982 1.00 12.28 132 GLY D C 1
ATOM 6806 O O . GLY B 1 131 ? 3.867 15.777 22.189 1.00 14.05 132 GLY D O 1
ATOM 6810 N N . GLY B 1 132 ? 4.629 15.569 24.280 1.00 10.95 133 GLY D N 1
ATOM 6811 C CA . GLY B 1 132 ? 3.627 16.458 24.851 1.00 11.73 133 GLY D CA 1
ATOM 6812 C C . GLY B 1 132 ? 2.349 15.796 25.335 1.00 11.90 133 GLY D C 1
ATOM 6813 O O . GLY B 1 132 ? 1.460 16.452 25.901 1.00 11.87 133 GLY D O 1
ATOM 6817 N N . GLY B 1 133 ? 2.249 14.489 25.131 1.00 9.54 134 GLY D N 1
ATOM 6818 C CA . GLY B 1 133 ? 1.047 13.769 25.507 1.00 10.69 134 GLY D CA 1
ATOM 6819 C C . GLY B 1 133 ? 0.752 13.806 26.995 1.00 8.29 134 GLY D C 1
ATOM 6820 O O . GLY B 1 133 ? -0.411 13.948 27.386 1.00 8.67 134 GLY D O 1
ATOM 6824 N N . LEU B 1 134 ? 1.757 13.613 27.836 1.00 10.85 135 LEU D N 1
ATOM 6825 C CA . LEU B 1 134 ? 1.498 13.550 29.267 1.00 9.01 135 LEU D CA 1
ATOM 6826 C C . LEU B 1 134 ? 0.879 14.849 29.744 1.00 9.35 135 LEU D C 1
ATOM 6827 O O . LEU B 1 134 ? -0.093 14.830 30.502 1.00 10.06 135 LEU D O 1
ATOM 6843 N N . GLN B 1 135 ? 1.388 15.965 29.263 1.00 8.86 136 GLN D N 1
ATOM 6844 C CA . GLN B 1 135 ? 0.904 17.272 29.700 1.00 10.71 136 GLN D CA 1
ATOM 6845 C C . GLN B 1 135 ? -0.525 17.517 29.251 1.00 9.11 136 GLN D C 1
ATOM 6846 O O . GLN B 1 135 ? -1.334 18.066 29.997 1.00 10.66 136 GLN D O 1
ATOM 6860 N N . GLN B 1 136 ? -0.863 17.093 28.039 1.00 9.32 137 GLN D N 1
ATOM 6861 C CA . GLN B 1 136 ? -2.241 17.221 27.577 1.00 9.81 137 GLN D CA 1
ATOM 6862 C C . GLN B 1 136 ? -3.198 16.378 28.401 1.00 8.59 137 GLN D C 1
ATOM 6863 O O . GLN B 1 136 ? -4.309 16.820 28.738 1.00 10.60 137 GLN D O 1
ATOM 6877 N N . LEU B 1 137 ? -2.779 15.173 28.745 1.00 8.46 138 LEU D N 1
ATOM 6878 C CA . LEU B 1 137 ? -3.635 14.310 29.540 1.00 9.58 138 LEU D CA 1
ATOM 6879 C C . LEU B 1 137 ? -3.720 14.793 30.980 1.00 8.31 138 LEU D C 1
ATOM 6880 O O . LEU B 1 137 ? -4.781 14.707 31.570 1.00 8.59 138 LEU D O 1
ATOM 6896 N N . ARG B 1 138 ? -2.637 15.336 31.527 1.00 9.67 139 ARG D N 1
ATOM 6897 C CA . ARG B 1 138 ? -2.660 15.894 32.875 1.00 8.70 139 ARG D CA 1
ATOM 6898 C C . ARG B 1 138 ? -3.695 17.014 32.985 1.00 10.03 139 ARG D C 1
ATOM 6899 O O . ARG B 1 138 ? -4.410 17.121 33.992 1.00 10.04 139 ARG D O 1
ATOM 6920 N N . GLU B 1 139 ? -3.807 17.846 31.951 1.00 9.23 140 GLU D N 1
ATOM 6921 C CA . GLU B 1 139 ? -4.768 18.949 32.000 1.00 11.40 140 GLU D CA 1
ATOM 6922 C C . GLU B 1 139 ? -6.195 18.418 31.994 1.00 11.60 140 GLU D C 1
ATOM 6923 O O . GLU B 1 139 ? -7.065 18.947 32.688 1.00 12.28 140 GLU D O 1
ATOM 6935 N N . LEU B 1 140 ? -6.431 17.369 31.213 1.00 9.89 141 LEU D N 1
ATOM 6936 C CA . LEU B 1 140 ? -7.738 16.732 31.171 1.00 10.44 141 LEU D CA 1
ATOM 6937 C C . LEU B 1 140 ? -8.082 16.112 32.533 1.00 11.07 141 LEU D C 1
ATOM 6938 O O . LEU B 1 140 ? -9.180 16.304 33.077 1.00 11.12 141 LEU D O 1
ATOM 6954 N N . TYR B 1 141 ? -7.156 15.329 33.063 1.00 9.26 142 TYR D N 1
ATOM 6955 C CA . TYR B 1 141 ? -7.389 14.610 34.308 1.00 8.64 142 TYR D CA 1
ATOM 6956 C C . TYR B 1 141 ? -7.514 15.527 35.521 1.00 10.20 142 TYR D C 1
ATOM 6957 O O . TYR B 1 141 ? -8.221 15.189 36.469 1.00 9.45 142 TYR D O 1
ATOM 6975 N N . LYS B 1 142 ? -6.870 16.689 35.507 1.00 10.32 143 LYS D N 1
ATOM 6976 C CA . LYS B 1 142 ? -6.931 17.582 36.658 1.00 10.91 143 LYS D CA 1
ATOM 6977 C C . LYS B 1 142 ? -8.384 17.978 36.963 1.00 12.98 143 LYS D C 1
ATOM 6978 O O . LYS B 1 142 ? -8.753 18.178 38.129 1.00 12.85 143 LYS D O 1
ATOM 6997 N N . LYS B 1 143 ? -9.215 18.055 35.930 1.00 11.71 144 LYS D N 1
ATOM 6998 C CA . LYS B 1 143 ? -10.612 18.448 36.108 1.00 13.63 144 LYS D CA 1
ATOM 6999 C C . LYS B 1 143 ? -11.416 17.391 36.856 1.00 12.99 144 LYS D C 1
ATOM 7000 O O . LYS B 1 143 ? -12.512 17.680 37.345 1.00 14.01 144 LYS D O 1
ATOM 7019 N N . TYR B 1 144 ? -10.862 16.186 36.939 1.00 9.82 145 TYR D N 1
ATOM 7020 C CA . TYR B 1 144 ? -11.449 15.063 37.660 1.00 10.31 145 TYR D CA 1
ATOM 7021 C C . TYR B 1 144 ? -10.653 14.727 38.918 1.00 9.57 145 TYR D C 1
ATOM 7022 O O . TYR B 1 144 ? -10.737 13.614 39.431 1.00 9.52 145 TYR D O 1
ATOM 7040 N N . ASN B 1 145 ? -9.891 15.703 39.414 1.00 9.35 146 ASN D N 1
ATOM 7041 C CA . ASN B 1 145 ? -9.118 15.530 40.646 1.00 9.36 146 ASN D CA 1
ATOM 7042 C C . ASN B 1 145 ? -8.072 14.421 40.548 1.00 9.05 146 ASN D C 1
ATOM 7043 O O . ASN B 1 145 ? -7.790 13.744 41.537 1.00 9.01 146 ASN D O 1
ATOM 7054 N N . ILE B 1 146 ? -7.492 14.240 39.364 1.00 8.93 147 ILE D N 1
ATOM 7055 C CA . ILE B 1 146 ? -6.550 13.154 39.125 1.00 8.87 147 ILE D CA 1
ATOM 7056 C C . ILE B 1 146 ? -5.214 13.625 38.548 1.00 8.83 147 ILE D C 1
ATOM 7057 O O . ILE B 1 146 ? -5.179 14.550 37.725 1.00 8.69 147 ILE D O 1
ATOM 7073 N N . VAL B 1 147 ? -4.130 12.983 38.990 1.00 8.42 148 VAL D N 1
ATOM 7074 C CA . VAL B 1 147 ? -2.804 13.060 38.385 1.00 8.32 148 VAL D CA 1
ATOM 7075 C C . VAL B 1 147 ? -2.536 11.664 37.833 1.00 8.06 148 VAL D C 1
ATOM 7076 O O . VAL B 1 147 ? -2.482 10.698 38.586 1.00 7.99 148 VAL D O 1
ATOM 7089 N N . ASN B 1 148 ? -2.443 11.548 36.511 1.00 7.96 149 ASN D N 1
ATOM 7090 C CA . ASN B 1 148 ? -2.291 10.247 35.858 1.00 7.73 149 ASN D CA 1
ATOM 7091 C C . ASN B 1 148 ? -0.850 9.885 35.566 1.00 7.67 149 ASN D C 1
ATOM 7092 O O . ASN B 1 148 ? -0.022 10.749 35.271 1.00 8.43 149 ASN D O 1
ATOM 7103 N N . HIS B 1 149 ? -0.571 8.590 35.615 1.00 7.48 150 HIS D N 1
ATOM 7104 C CA . HIS B 1 149 ? 0.732 8.056 35.226 1.00 7.39 150 HIS D CA 1
ATOM 7105 C C . HIS B 1 149 ? 0.545 6.823 34.335 1.00 7.24 150 HIS D C 1
ATOM 7106 O O . HIS B 1 149 ? -0.240 5.945 34.656 1.00 8.06 150 HIS D O 1
ATOM 7120 N N . VAL B 1 150 ? 1.287 6.735 33.240 1.00 7.41 151 VAL D N 1
ATOM 7121 C CA . VAL B 1 150 ? 1.344 5.516 32.463 1.00 7.32 151 VAL D CA 1
ATOM 7122 C C . VAL B 1 150 ? 2.180 4.502 33.242 1.00 8.03 151 VAL D C 1
ATOM 7123 O O . VAL B 1 150 ? 3.262 4.838 33.732 1.00 7.64 151 VAL D O 1
ATOM 7136 N N . CYS B 1 151 ? 1.700 3.265 33.333 1.00 7.81 152 CYS D N 1
ATOM 7137 C CA . CYS B 1 151 ? 2.410 2.257 34.111 1.00 7.27 152 CYS D CA 1
ATOM 7138 C C . CYS B 1 151 ? 2.396 0.869 33.491 1.00 7.24 152 CYS D C 1
ATOM 7139 O O . CYS B 1 151 ? 2.662 -0.110 34.168 1.00 8.39 152 CYS D O 1
ATOM 7147 N N . GLY B 1 152 ? 2.144 0.764 32.197 1.00 7.17 153 GLY D N 1
ATOM 7148 C CA . GLY B 1 152 ? 2.162 -0.535 31.540 1.00 7.17 153 GLY D CA 1
ATOM 7149 C C . GLY B 1 152 ? 1.641 -0.455 30.127 1.00 8.40 153 GLY D C 1
ATOM 7150 O O . GLY B 1 152 ? 1.089 0.553 29.708 1.00 7.70 153 GLY D O 1
ATOM 7154 N N . ASN B 1 153 ? 1.804 -1.554 29.406 1.00 8.98 154 ASN D N 1
ATOM 7155 C CA . ASN B 1 153 ? 1.242 -1.709 28.072 1.00 8.36 154 ASN D CA 1
ATOM 7156 C C . ASN B 1 153 ? 1.059 -3.200 27.857 1.00 7.94 154 ASN D C 1
ATOM 7157 O O . ASN B 1 153 ? 1.888 -4.009 28.289 1.00 9.57 154 ASN D O 1
ATOM 7168 N N A VAL B 1 154 ? -0.031 -3.587 27.207 0.44 7.80 155 VAL D N 1
ATOM 7169 N N B VAL B 1 154 ? -0.053 -3.549 27.207 0.56 7.27 155 VAL D N 1
ATOM 7170 C CA A VAL B 1 154 ? -0.299 -5.003 27.010 0.44 8.28 155 VAL D CA 1
ATOM 7171 C CA B VAL B 1 154 ? -0.434 -4.933 26.956 0.56 9.04 155 VAL D CA 1
ATOM 7172 C C A VAL B 1 154 ? 0.202 -5.481 25.649 0.44 8.30 155 VAL D C 1
ATOM 7173 C C B VAL B 1 154 ? 0.215 -5.461 25.677 0.56 8.18 155 VAL D C 1
ATOM 7174 O O A VAL B 1 154 ? 0.173 -6.676 25.360 0.44 10.06 155 VAL D O 1
ATOM 7175 O O B VAL B 1 154 ? 0.309 -6.669 25.486 0.56 8.99 155 VAL D O 1
ATOM 7200 N N . GLY B 1 155 ? 0.661 -4.550 24.819 1.00 7.92 156 GLY D N 1
ATOM 7201 C CA . GLY B 1 155 ? 1.078 -4.892 23.469 1.00 8.12 156 GLY D CA 1
ATOM 7202 C C . GLY B 1 155 ? -0.128 -5.153 22.591 1.00 8.14 156 GLY D C 1
ATOM 7203 O O . GLY B 1 155 ? -1.273 -5.177 23.065 1.00 9.52 156 GLY D O 1
ATOM 7207 N N . VAL B 1 156 ? 0.099 -5.337 21.304 1.00 8.57 157 VAL D N 1
ATOM 7208 C CA . VAL B 1 156 ? -0.971 -5.695 20.386 1.00 10.41 157 VAL D CA 1
ATOM 7209 C C . VAL B 1 156 ? -1.550 -7.035 20.808 1.00 9.74 157 VAL D C 1
ATOM 7210 O O . VAL B 1 156 ? -0.843 -7.974 21.158 1.00 9.44 157 VAL D O 1
ATOM 7223 N N . GLN B 1 157 ? -2.873 -7.076 20.825 1.00 9.19 158 GLN D N 1
ATOM 7224 C CA . GLN B 1 157 ? -3.645 -8.257 21.153 1.00 10.14 158 GLN D CA 1
ATOM 7225 C C . GLN B 1 157 ? -4.147 -8.864 19.870 1.00 12.31 158 GLN D C 1
ATOM 7226 O O . GLN B 1 157 ? -3.956 -8.320 18.780 1.00 14.88 158 GLN D O 1
ATOM 7240 N N . MET B 1 158 ? -4.857 -9.965 19.993 1.00 9.10 159 MET D N 1
ATOM 7241 C CA . MET B 1 158 ? -5.370 -10.639 18.816 1.00 9.16 159 MET D CA 1
ATOM 7242 C C . MET B 1 158 ? -6.745 -10.096 18.434 1.00 8.41 159 MET D C 1
ATOM 7243 O O . MET B 1 158 ? -7.349 -9.317 19.186 1.00 10.84 159 MET D O 1
ATOM 7257 N N . GLY B 1 159 ? -7.210 -10.470 17.249 1.00 8.49 160 GLY D N 1
ATOM 7258 C CA . GLY B 1 159 ? -8.510 -10.039 16.762 1.00 9.64 160 GLY D CA 1
ATOM 7259 C C . GLY B 1 159 ? -9.663 -10.859 17.274 1.00 9.94 160 GLY D C 1
ATOM 7260 O O . GLY B 1 159 ? -10.814 -10.493 17.044 1.00 11.41 160 GLY D O 1
ATOM 7264 N N . GLY B 1 160 ? -9.360 -11.946 17.973 1.00 9.63 161 GLY D N 1
ATOM 7265 C CA . GLY B 1 160 ? -10.362 -12.764 18.630 1.00 9.13 161 GLY D CA 1
ATOM 7266 C C . GLY B 1 160 ? -10.518 -14.149 18.051 1.00 9.47 161 GLY D C 1
ATOM 7267 O O . GLY B 1 160 ? -9.819 -14.542 17.111 1.00 9.54 161 GLY D O 1
ATOM 7271 N N . TRP B 1 161 ? -11.492 -14.863 18.617 1.00 9.55 162 TRP D N 1
ATOM 7272 C CA . TRP B 1 161 ? -11.799 -16.248 18.315 1.00 9.94 162 TRP D CA 1
ATOM 7273 C C . TRP B 1 161 ? -13.108 -16.268 17.551 1.00 10.13 162 TRP D C 1
ATOM 7274 O O . TRP B 1 161 ? -14.102 -15.690 17.996 1.00 10.08 162 TRP D O 1
ATOM 7295 N N . TYR B 1 162 ? -13.107 -16.935 16.403 1.00 10.36 163 TYR D N 1
ATOM 7296 C CA . TYR B 1 162 ? -14.252 -16.939 15.486 1.00 10.56 163 TYR D CA 1
ATOM 7297 C C . TYR B 1 162 ? -14.636 -18.366 15.125 1.00 11.03 163 TYR D C 1
ATOM 7298 O O . TYR B 1 162 ? -13.775 -19.212 14.875 1.00 11.19 163 TYR D O 1
ATOM 7316 N N . ARG B 1 163 ? -15.929 -18.656 15.137 1.00 11.29 164 ARG D N 1
ATOM 7317 C CA . ARG B 1 163 ? -16.402 -19.974 14.745 1.00 12.03 164 ARG D CA 1
ATOM 7318 C C . ARG B 1 163 ? -16.281 -20.211 13.242 1.00 12.05 164 ARG D C 1
ATOM 7319 O O . ARG B 1 163 ? -16.116 -21.355 12.807 1.00 14.74 164 ARG D O 1
ATOM 7340 N N . LYS B 1 164 ? -16.336 -19.131 12.462 1.00 11.69 165 LYS D N 1
ATOM 7341 C CA . LYS B 1 164 ? -16.343 -19.196 10.998 1.00 12.69 165 LYS D CA 1
ATOM 7342 C C . LYS B 1 164 ? -15.336 -18.201 10.421 1.00 12.28 165 LYS D C 1
ATOM 7343 O O . LYS B 1 164 ? -15.024 -17.193 11.056 1.00 11.46 165 LYS D O 1
ATOM 7362 N N . GLU B 1 165 ? -14.830 -18.484 9.220 1.00 12.88 166 GLU D N 1
ATOM 7363 C CA . GLU B 1 165 ? -13.879 -17.602 8.565 1.00 13.32 166 GLU D CA 1
ATOM 7364 C C . GLU B 1 165 ? -14.502 -16.252 8.197 1.00 12.56 166 GLU D C 1
ATOM 7365 O O . GLU B 1 165 ? -15.699 -16.140 7.917 1.00 14.14 166 GLU D O 1
ATOM 7377 N N . ILE B 1 166 ? -13.666 -15.226 8.229 1.00 12.66 167 ILE D N 1
ATOM 7378 C CA . ILE B 1 166 ? -14.017 -13.887 7.786 1.00 12.53 167 ILE D CA 1
ATOM 7379 C C . ILE B 1 166 ? -13.343 -13.683 6.436 1.00 13.36 167 ILE D C 1
ATOM 7380 O O . ILE B 1 166 ? -12.120 -13.565 6.367 1.00 15.79 167 ILE D O 1
ATOM 7396 N N . LYS B 1 167 ? -14.128 -13.650 5.367 1.00 12.99 168 LYS D N 1
ATOM 7397 C CA . LYS B 1 167 ? -13.591 -13.515 4.003 1.00 13.09 168 LYS D CA 1
ATOM 7398 C C . LYS B 1 167 ? -13.720 -12.078 3.475 1.00 13.81 168 LYS D C 1
ATOM 7399 O O . LYS B 1 167 ? -12.943 -11.641 2.626 1.00 14.75 168 LYS D O 1
ATOM 7418 N N . SER B 1 168 ? -14.715 -11.356 3.970 1.00 10.56 169 SER D N 1
ATOM 7419 C CA . SER B 1 168 ? -14.944 -9.974 3.552 1.00 11.12 169 SER D CA 1
ATOM 7420 C C . SER B 1 168 ? -15.786 -9.282 4.606 1.00 10.27 169 SER D C 1
ATOM 7421 O O . SER B 1 168 ? -16.239 -9.929 5.552 1.00 10.31 169 SER D O 1
ATOM 7429 N N . THR B 1 169 ? -16.017 -7.985 4.434 1.00 11.23 170 THR D N 1
ATOM 7430 C CA . THR B 1 169 ? -16.874 -7.250 5.355 1.00 11.50 170 THR D CA 1
ATOM 7431 C C . THR B 1 169 ? -18.293 -7.808 5.410 1.00 11.66 170 THR D C 1
ATOM 7432 O O . THR B 1 169 ? -19.014 -7.567 6.379 1.00 12.20 170 THR D O 1
ATOM 7443 N N . ALA B 1 170 ? -18.735 -8.540 4.382 1.00 8.76 171 ALA D N 1
ATOM 7444 C CA . ALA B 1 170 ? -20.070 -9.120 4.426 1.00 8.39 171 ALA D CA 1
ATOM 7445 C C . ALA B 1 170 ? -20.217 -10.061 5.625 1.00 10.03 171 ALA D C 1
ATOM 7446 O O . ALA B 1 170 ? -21.300 -10.224 6.166 1.00 11.28 171 ALA D O 1
ATOM 7453 N N . ASP B 1 171 ? -19.116 -10.680 6.031 1.00 8.95 172 ASP D N 1
ATOM 7454 C CA . ASP B 1 171 ? -19.145 -11.634 7.121 1.00 9.67 172 ASP D CA 1
ATOM 7455 C C . ASP B 1 171 ? -19.213 -10.947 8.486 1.00 9.93 172 ASP D C 1
ATOM 7456 O O . ASP B 1 171 ? -19.467 -11.599 9.501 1.00 13.26 172 ASP D O 1
ATOM 7465 N N . LEU B 1 172 ? -18.982 -9.640 8.520 1.00 9.43 173 LEU D N 1
ATOM 7466 C CA . LEU B 1 172 ? -19.132 -8.864 9.756 1.00 8.40 173 LEU D CA 1
ATOM 7467 C C . LEU B 1 172 ? -20.573 -8.427 9.975 1.00 9.56 173 LEU D C 1
ATOM 7468 O O . LEU B 1 172 ? -20.983 -8.172 11.108 1.00 9.35 173 LEU D O 1
ATOM 7484 N N . ASN B 1 173 ? -21.337 -8.312 8.895 1.00 8.97 174 ASN D N 1
ATOM 7485 C CA . ASN B 1 173 ? -22.689 -7.829 9.006 1.00 8.21 174 ASN D CA 1
ATOM 7486 C C . ASN B 1 173 ? -23.593 -8.887 9.645 1.00 12.33 174 ASN D C 1
ATOM 7487 O O . ASN B 1 173 ? -23.849 -9.952 9.066 1.00 14.42 174 ASN D O 1
ATOM 7498 N N . GLY B 1 174 ? -24.052 -8.601 10.857 1.00 10.45 175 GLY D N 1
ATOM 7499 C CA . GLY B 1 174 ? -24.852 -9.548 11.609 1.00 12.13 175 GLY D CA 1
ATOM 7500 C C . GLY B 1 174 ? -24.025 -10.433 12.523 1.00 11.74 175 GLY D C 1
ATOM 7501 O O . GLY B 1 174 ? -24.594 -11.307 13.190 1.00 14.51 175 GLY D O 1
ATOM 7505 N N . LEU B 1 175 ? -22.711 -10.224 12.567 1.00 8.71 176 LEU D N 1
ATOM 7506 C CA . LEU B 1 175 ? -21.857 -11.018 13.430 1.00 9.31 176 LEU D CA 1
ATOM 7507 C C . LEU B 1 175 ? -22.124 -10.676 14.882 1.00 9.08 176 LEU D C 1
ATOM 7508 O O . LEU B 1 175 ? -22.070 -9.505 15.269 1.00 10.77 176 LEU D O 1
ATOM 7524 N N . ASN B 1 176 ? -22.411 -11.698 15.684 1.00 8.88 177 ASN D N 1
ATOM 7525 C CA . ASN B 1 176 ? -22.598 -11.539 17.115 1.00 8.98 177 ASN D CA 1
ATOM 7526 C C . ASN B 1 176 ? -21.271 -11.778 17.814 1.00 11.00 177 ASN D C 1
ATOM 7527 O O . ASN B 1 176 ? -20.882 -12.922 18.027 1.00 12.91 177 ASN D O 1
ATOM 7538 N N . MET B 1 177 ? -20.595 -10.689 18.152 1.00 8.89 178 MET D N 1
ATOM 7539 C CA . MET B 1 177 ? -19.247 -10.783 18.671 1.00 8.85 178 MET D CA 1
ATOM 7540 C C . MET B 1 177 ? -19.138 -10.154 20.050 1.00 8.56 178 MET D C 1
ATOM 7541 O O . MET B 1 177 ? -19.525 -9.007 20.252 1.00 10.86 178 MET D O 1
ATOM 7555 N N . ARG B 1 178 ? -18.579 -10.909 20.999 1.00 9.08 179 ARG D N 1
ATOM 7556 C CA . ARG B 1 178 ? -18.203 -10.360 22.300 1.00 9.20 179 ARG D CA 1
ATOM 7557 C C . ARG B 1 178 ? -17.043 -9.391 22.114 1.00 8.92 179 ARG D C 1
ATOM 7558 O O . ARG B 1 178 ? -15.915 -9.787 21.797 1.00 10.71 179 ARG D O 1
ATOM 7579 N N . ILE B 1 179 ? -17.329 -8.112 22.300 1.00 9.71 180 ILE D N 1
ATOM 7580 C CA . ILE B 1 179 ? -16.361 -7.037 22.145 1.00 10.35 180 ILE D CA 1
ATOM 7581 C C . ILE B 1 179 ? -17.055 -5.812 22.717 1.00 12.48 180 ILE D C 1
ATOM 7582 O O . ILE B 1 179 ? -18.300 -5.765 22.758 1.00 12.32 180 ILE D O 1
ATOM 7598 N N . GLY B 1 180 ? -16.282 -4.850 23.196 1.00 13.09 181 GLY D N 1
ATOM 7599 C CA . GLY B 1 180 ? -16.847 -3.626 23.721 1.00 14.26 181 GLY D CA 1
ATOM 7600 C C . GLY B 1 180 ? -15.980 -2.436 23.415 1.00 12.86 181 GLY D C 1
ATOM 7601 O O . GLY B 1 180 ? -15.164 -2.456 22.499 1.00 12.72 181 GLY D O 1
ATOM 7605 N N . GLY B 1 181 ? -16.168 -1.384 24.187 1.00 13.26 182 GLY D N 1
ATOM 7606 C CA . GLY B 1 181 ? -15.373 -0.184 24.038 1.00 14.55 182 GLY D CA 1
ATOM 7607 C C . GLY B 1 181 ? -15.350 0.360 22.621 1.00 11.53 182 GLY D C 1
ATOM 7608 O O . GLY B 1 181 ? -16.335 0.315 21.869 1.00 13.73 182 GLY D O 1
ATOM 7612 N N . ILE B 1 182 ? -14.194 0.889 22.256 1.00 12.24 183 ILE D N 1
ATOM 7613 C CA . ILE B 1 182 ? -14.040 1.535 20.964 1.00 10.07 183 ILE D CA 1
ATOM 7614 C C . ILE B 1 182 ? -14.120 0.526 19.814 1.00 9.90 183 ILE D C 1
ATOM 7615 O O . ILE B 1 182 ? -14.677 0.837 18.754 1.00 10.66 183 ILE D O 1
ATOM 7631 N N . GLY B 1 183 ? -13.597 -0.681 20.005 1.00 10.92 184 GLY D N 1
ATOM 7632 C CA . GLY B 1 183 ? -13.675 -1.685 18.959 1.00 11.31 184 GLY D CA 1
ATOM 7633 C C . GLY B 1 183 ? -15.123 -1.985 18.604 1.00 11.28 184 GLY D C 1
ATOM 7634 O O . GLY B 1 183 ? -15.481 -2.123 17.423 1.00 10.60 184 GLY D O 1
ATOM 7638 N N . GLY B 1 184 ? -15.968 -2.106 19.623 1.00 12.36 185 GLY D N 1
ATOM 7639 C CA . GLY B 1 184 ? -17.387 -2.312 19.407 1.00 12.36 185 GLY D CA 1
ATOM 7640 C C . GLY B 1 184 ? -18.033 -1.154 18.663 1.00 10.84 185 GLY D C 1
ATOM 7641 O O . GLY B 1 184 ? -18.877 -1.349 17.778 1.00 11.86 185 GLY D O 1
ATOM 7645 N N . MET B 1 185 ? -17.660 0.071 19.023 1.00 11.26 186 MET D N 1
ATOM 7646 C CA . MET B 1 185 ? -18.202 1.237 18.348 1.00 9.91 186 MET D CA 1
ATOM 7647 C C . MET B 1 185 ? -17.834 1.273 16.867 1.00 12.10 186 MET D C 1
ATOM 7648 O O . MET B 1 185 ? -18.645 1.670 16.031 1.00 13.25 186 MET D O 1
ATOM 7662 N N . VAL B 1 186 ? -16.595 0.908 16.539 1.00 9.08 187 VAL D N 1
ATOM 7663 C CA . VAL B 1 186 ? -16.187 0.846 15.141 1.00 9.30 187 VAL D CA 1
ATOM 7664 C C . VAL B 1 186 ? -16.910 -0.288 14.402 1.00 8.19 187 VAL D C 1
ATOM 7665 O O . VAL B 1 186 ? -17.474 -0.069 13.324 1.00 8.96 187 VAL D O 1
ATOM 7678 N N . LEU B 1 187 ? -16.887 -1.491 14.972 1.00 8.54 188 LEU D N 1
ATOM 7679 C CA . LEU B 1 187 ? -17.470 -2.646 14.291 1.00 9.52 188 LEU D CA 1
ATOM 7680 C C . LEU B 1 187 ? -18.980 -2.537 14.086 1.00 9.38 188 LEU D C 1
ATOM 7681 O O . LEU B 1 187 ? -19.504 -3.087 13.120 1.00 9.10 188 LEU D O 1
ATOM 7697 N N A SER B 1 188 ? -19.671 -1.817 14.961 0.34 8.93 189 SER D N 1
ATOM 7698 N N B SER B 1 188 ? -19.663 -1.827 14.973 0.66 8.99 189 SER D N 1
ATOM 7699 C CA A SER B 1 188 ? -21.117 -1.669 14.818 0.34 8.11 189 SER D CA 1
ATOM 7700 C CA B SER B 1 188 ? -21.102 -1.632 14.841 0.66 8.86 189 SER D CA 1
ATOM 7701 C C A SER B 1 188 ? -21.466 -0.886 13.554 0.34 9.51 189 SER D C 1
ATOM 7702 C C B SER B 1 188 ? -21.438 -0.927 13.531 0.66 10.81 189 SER D C 1
ATOM 7703 O O A SER B 1 188 ? -22.559 -1.031 13.017 0.34 10.42 189 SER D O 1
ATOM 7704 O O B SER B 1 188 ? -22.482 -1.166 12.938 0.66 10.32 189 SER D O 1
ATOM 7719 N N . LYS B 1 189 ? -20.529 -0.079 13.065 1.00 8.85 190 LYS D N 1
ATOM 7720 C CA . LYS B 1 189 ? -20.727 0.646 11.816 1.00 8.92 190 LYS D CA 1
ATOM 7721 C C . LYS B 1 189 ? -20.751 -0.277 10.603 1.00 10.75 190 LYS D C 1
ATOM 7722 O O . LYS B 1 189 ? -21.180 0.136 9.512 1.00 11.78 190 LYS D O 1
ATOM 7742 N N . LEU B 1 190 ? -20.253 -1.504 10.771 1.00 8.67 191 LEU D N 1
ATOM 7743 C CA . LEU B 1 190 ? -20.239 -2.527 9.722 1.00 8.31 191 LEU D CA 1
ATOM 7744 C C . LEU B 1 190 ? -21.265 -3.639 10.001 1.00 9.56 191 LEU D C 1
ATOM 7745 O O . LEU B 1 190 ? -21.267 -4.686 9.339 1.00 8.98 191 LEU D O 1
ATOM 7761 N N . GLY B 1 191 ? -22.152 -3.396 10.961 1.00 9.61 192 GLY D N 1
ATOM 7762 C CA . GLY B 1 191 ? -23.256 -4.298 11.232 1.00 9.27 192 GLY D CA 1
ATOM 7763 C C . GLY B 1 191 ? -22.979 -5.374 12.266 1.00 8.98 192 GLY D C 1
ATOM 7764 O O . GLY B 1 191 ? -23.801 -6.254 12.460 1.00 10.67 192 GLY D O 1
ATOM 7768 N N . VAL B 1 192 ? -21.815 -5.344 12.909 1.00 8.89 193 VAL D N 1
ATOM 7769 C CA . VAL B 1 192 ? -21.569 -6.239 14.023 1.00 8.15 193 VAL D CA 1
ATOM 7770 C C . VAL B 1 192 ? -22.490 -5.859 15.178 1.00 9.38 193 VAL D C 1
ATOM 7771 O O . VAL B 1 192 ? -22.743 -4.671 15.415 1.00 9.58 193 VAL D O 1
ATOM 7784 N N . VAL B 1 193 ? -22.950 -6.875 15.894 1.00 9.39 194 VAL D N 1
ATOM 7785 C CA . VAL B 1 193 ? -23.743 -6.670 17.103 1.00 8.87 194 VAL D CA 1
ATOM 7786 C C . VAL B 1 193 ? -22.851 -7.015 18.299 1.00 8.61 194 VAL D C 1
ATOM 7787 O O . VAL B 1 193 ? -22.671 -8.195 18.628 1.00 9.82 194 VAL D O 1
ATOM 7800 N N . PRO B 1 194 ? -22.288 -5.987 18.959 1.00 9.06 195 PRO D N 1
ATOM 7801 C CA . PRO B 1 194 ? -21.441 -6.300 20.119 1.00 10.61 195 PRO D CA 1
ATOM 7802 C C . PRO B 1 194 ? -22.226 -7.007 21.221 1.00 9.79 195 PRO D C 1
ATOM 7803 O O . PRO B 1 194 ? -23.387 -6.663 21.483 1.00 10.48 195 PRO D O 1
ATOM 7814 N N . GLN B 1 195 ? -21.594 -7.992 21.846 1.00 10.47 196 GLN D N 1
ATOM 7815 C CA . GLN B 1 195 ? -22.193 -8.838 22.868 1.00 10.23 196 GLN D CA 1
ATOM 7816 C C . GLN B 1 195 ? -21.544 -8.549 24.215 1.00 11.36 196 GLN D C 1
ATOM 7817 O O . GLN B 1 195 ? -20.330 -8.323 24.268 1.00 12.21 196 GLN D O 1
ATOM 7831 N N . GLN B 1 196 ? -22.340 -8.570 25.279 1.00 11.99 197 GLN D N 1
ATOM 7832 C CA . GLN B 1 196 ? -21.849 -8.428 26.643 1.00 12.77 197 GLN D CA 1
ATOM 7833 C C . GLN B 1 196 ? -22.192 -9.705 27.361 1.00 15.08 197 GLN D C 1
ATOM 7834 O O . GLN B 1 196 ? -23.352 -10.085 27.419 1.00 17.34 197 GLN D O 1
ATOM 7848 N N . ILE B 1 197 ? -21.189 -10.389 27.885 1.00 21.04 198 ILE D N 1
ATOM 7849 C CA . ILE B 1 197 ? -21.456 -11.657 28.546 1.00 23.25 198 ILE D CA 1
ATOM 7850 C C . ILE B 1 197 ? -20.403 -11.848 29.634 1.00 21.82 198 ILE D C 1
ATOM 7851 O O . ILE B 1 197 ? -19.262 -11.419 29.459 1.00 21.83 198 ILE D O 1
ATOM 7867 N N . PRO B 1 198 ? -20.780 -12.450 30.773 1.00 18.15 199 PRO D N 1
ATOM 7868 C CA . PRO B 1 198 ? -19.780 -12.613 31.835 1.00 23.27 199 PRO D CA 1
ATOM 7869 C C . PRO B 1 198 ? -18.597 -13.451 31.356 1.00 22.54 199 PRO D C 1
ATOM 7870 O O . PRO B 1 198 ? -18.807 -14.352 30.542 1.00 19.27 199 PRO D O 1
ATOM 7881 N N . PRO B 1 199 ? -17.375 -13.160 31.845 1.00 18.32 200 PRO D N 1
ATOM 7882 C CA . PRO B 1 199 ? -16.167 -13.835 31.344 1.00 22.69 200 PRO D CA 1
ATOM 7883 C C . PRO B 1 199 ? -16.261 -15.358 31.327 1.00 23.66 200 PRO D C 1
ATOM 7884 O O . PRO B 1 199 ? -15.811 -15.996 30.367 1.00 23.48 200 PRO D O 1
ATOM 7895 N N . GLY B 1 200 ? -16.847 -15.937 32.373 1.00 23.65 201 GLY D N 1
ATOM 7896 C CA . GLY B 1 200 ? -16.937 -17.380 32.475 1.00 22.42 201 GLY D CA 1
ATOM 7897 C C . GLY B 1 200 ? -17.978 -17.985 31.558 1.00 25.37 201 GLY D C 1
ATOM 7898 O O . GLY B 1 200 ? -18.083 -19.206 31.462 1.00 22.78 201 GLY D O 1
ATOM 7902 N N . ASP B 1 201 ? -18.758 -17.138 30.890 1.00 17.87 202 ASP D N 1
ATOM 7903 C CA . ASP B 1 201 ? -19.800 -17.612 29.992 1.00 20.63 202 ASP D CA 1
ATOM 7904 C C . ASP B 1 201 ? -19.367 -17.538 28.528 1.00 15.63 202 ASP D C 1
ATOM 7905 O O . ASP B 1 201 ? -20.102 -17.993 27.663 1.00 17.24 202 ASP D O 1
ATOM 7914 N N . ILE B 1 202 ? -18.191 -16.983 28.251 1.00 16.31 203 ILE D N 1
ATOM 7915 C CA . ILE B 1 202 ? -17.742 -16.866 26.856 1.00 14.21 203 ILE D CA 1
ATOM 7916 C C . ILE B 1 202 ? -17.541 -18.233 26.221 1.00 12.95 203 ILE D C 1
ATOM 7917 O O . ILE B 1 202 ? -18.030 -18.479 25.127 1.00 12.70 203 ILE D O 1
ATOM 7933 N N . TYR B 1 203 ? -16.817 -19.121 26.895 1.00 13.42 204 TYR D N 1
ATOM 7934 C CA . TYR B 1 203 ? -16.576 -20.451 26.350 1.00 12.33 204 TYR D CA 1
ATOM 7935 C C . TYR B 1 203 ? -17.863 -21.209 26.020 1.00 13.00 204 TYR D C 1
ATOM 7936 O O . TYR B 1 203 ? -18.040 -21.651 24.894 1.00 13.13 204 TYR D O 1
ATOM 7954 N N . PRO B 1 204 ? -18.792 -21.335 26.982 1.00 13.77 205 PRO D N 1
ATOM 7955 C CA . PRO B 1 204 ? -20.045 -22.016 26.648 1.00 13.67 205 PRO D CA 1
ATOM 7956 C C . PRO B 1 204 ? -20.875 -21.290 25.584 1.00 12.83 205 PRO D C 1
ATOM 7957 O O . PRO B 1 204 ? -21.568 -21.949 24.806 1.00 15.22 205 PRO D O 1
ATOM 7968 N N . ALA B 1 205 ? -20.815 -19.963 25.549 1.00 13.93 206 ALA D N 1
ATOM 7969 C CA . ALA B 1 205 ? -21.534 -19.204 24.528 1.00 13.74 206 ALA D CA 1
ATOM 7970 C C . ALA B 1 205 ? -21.005 -19.514 23.129 1.00 12.63 206 ALA D C 1
ATOM 7971 O O . ALA B 1 205 ? -21.782 -19.653 22.180 1.00 13.30 206 ALA D O 1
ATOM 7978 N N . LEU B 1 206 ? -19.686 -19.635 22.998 1.00 11.27 207 LEU D N 1
ATOM 7979 C CA . LEU B 1 206 ? -19.089 -20.036 21.720 1.00 12.93 207 LEU D CA 1
ATOM 7980 C C . LEU B 1 206 ? -19.431 -21.479 21.397 1.00 12.11 207 LEU D C 1
ATOM 7981 O O . LEU B 1 206 ? -19.710 -21.810 20.249 1.00 13.51 207 LEU D O 1
ATOM 7997 N N . GLU B 1 207 ? -19.407 -22.337 22.411 1.00 15.56 208 GLU D N 1
ATOM 7998 C CA . GLU B 1 207 ? -19.662 -23.753 22.225 1.00 16.54 208 GLU D CA 1
ATOM 7999 C C . GLU B 1 207 ? -21.074 -23.970 21.672 1.00 16.34 208 GLU D C 1
ATOM 8000 O O . GLU B 1 207 ? -21.274 -24.783 20.770 1.00 17.96 208 GLU D O 1
ATOM 8012 N N . LYS B 1 208 ? -22.041 -23.234 22.216 1.00 15.77 209 LYS D N 1
ATOM 8013 C CA . LYS B 1 208 ? -23.437 -23.330 21.795 1.00 17.58 209 LYS D CA 1
ATOM 8014 C C . LYS B 1 208 ? -23.722 -22.560 20.507 1.00 14.83 209 LYS D C 1
ATOM 8015 O O . LYS B 1 208 ? -24.787 -22.718 19.916 1.00 17.11 209 LYS D O 1
ATOM 8034 N N . GLY B 1 209 ? -22.808 -21.687 20.100 1.00 15.20 210 GLY D N 1
ATOM 8035 C CA . GLY B 1 209 ? -23.069 -20.795 18.980 1.00 15.67 210 GLY D CA 1
ATOM 8036 C C . GLY B 1 209 ? -23.961 -19.604 19.308 1.00 14.28 210 GLY D C 1
ATOM 8037 O O . GLY B 1 209 ? -24.413 -18.883 18.413 1.00 15.15 210 GLY D O 1
ATOM 8041 N N . THR B 1 210 ? -24.216 -19.382 20.590 1.00 13.17 211 THR D N 1
ATOM 8042 C CA . THR B 1 210 ? -24.960 -18.210 21.025 1.00 14.93 211 THR D CA 1
ATOM 8043 C C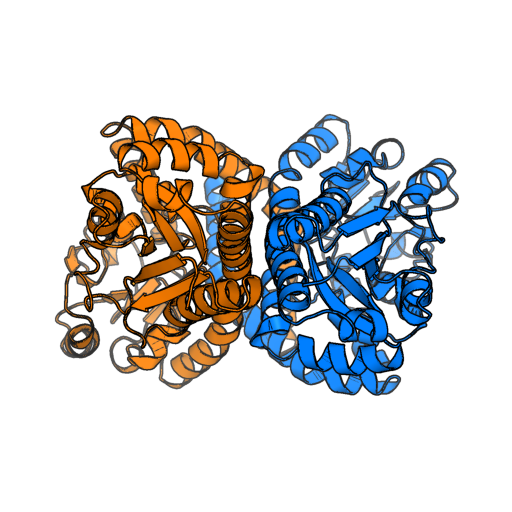 . THR B 1 210 ? -24.303 -16.938 20.514 1.00 18.72 211 THR D C 1
ATOM 8044 O O . THR B 1 210 ? -24.981 -15.995 20.099 1.00 21.62 211 THR D O 1
ATOM 8055 N N . ILE B 1 211 ? -22.975 -16.915 20.556 1.00 13.14 212 ILE D N 1
ATOM 8056 C CA . ILE B 1 211 ? -22.202 -15.860 19.914 1.00 12.55 212 ILE D CA 1
ATOM 8057 C C . ILE B 1 211 ? -21.355 -16.486 18.827 1.00 12.47 212 ILE D C 1
ATOM 8058 O O . ILE B 1 211 ? -21.052 -17.686 18.876 1.00 12.93 212 ILE D O 1
ATOM 8074 N N . ASP B 1 212 ? -20.972 -15.663 17.853 1.00 11.81 213 ASP D N 1
ATOM 8075 C CA . ASP B 1 212 ? -20.197 -16.103 16.699 1.00 10.87 213 ASP D CA 1
ATOM 8076 C C . ASP B 1 212 ? -18.699 -15.941 16.896 1.00 11.79 213 ASP D C 1
ATOM 8077 O O . ASP B 1 212 ? -17.906 -16.606 16.242 1.00 12.14 213 ASP D O 1
ATOM 8086 N N . ALA B 1 213 ? -18.323 -15.048 17.801 1.00 11.12 214 ALA D N 1
ATOM 8087 C CA . ALA B 1 213 ? -16.939 -14.658 17.948 1.00 8.73 214 ALA D CA 1
ATOM 8088 C C . ALA B 1 213 ? -16.759 -13.962 19.284 1.00 8.38 214 ALA D C 1
ATOM 8089 O O . ALA B 1 213 ? -17.722 -13.448 19.862 1.00 9.51 214 ALA D O 1
ATOM 8096 N N . ALA B 1 214 ? -15.520 -13.942 19.763 1.00 8.61 215 ALA D N 1
ATOM 8097 C CA . ALA B 1 214 ? -15.206 -13.238 20.999 1.00 8.60 215 ALA D CA 1
ATOM 8098 C C . ALA B 1 214 ? -13.761 -12.772 21.014 1.00 8.81 215 ALA D C 1
ATOM 8099 O O . ALA B 1 214 ? -12.861 -13.537 20.673 1.00 10.04 215 ALA D O 1
ATOM 8106 N N . GLU B 1 215 ? -13.553 -11.533 21.447 1.00 8.62 216 GLU D N 1
ATOM 8107 C CA . GLU B 1 215 ? -12.222 -11.041 21.733 1.00 10.51 216 GLU D CA 1
ATOM 8108 C C . GLU B 1 215 ? -12.062 -11.071 23.240 1.00 10.90 216 GLU D C 1
ATOM 8109 O O . GLU B 1 215 ? -12.947 -10.619 23.974 1.00 11.58 216 GLU D O 1
ATOM 8121 N N . TRP B 1 216 ? -10.959 -11.642 23.706 1.00 10.74 217 TRP D N 1
ATOM 8122 C CA . TRP B 1 216 ? -10.612 -11.583 25.120 1.00 11.59 217 TRP D CA 1
ATOM 8123 C C . TRP B 1 216 ? -9.359 -10.706 25.206 1.00 14.60 217 TRP D C 1
ATOM 8124 O O . TRP B 1 216 ? -9.469 -9.478 25.302 1.00 18.19 217 TRP D O 1
ATOM 8145 N N . ILE B 1 217 ? -8.170 -11.289 25.118 1.00 11.33 218 ILE D N 1
ATOM 8146 C CA . ILE B 1 217 ? -6.944 -10.494 25.101 1.00 11.47 218 ILE D CA 1
ATOM 8147 C C . ILE B 1 217 ? -6.016 -11.027 24.007 1.00 12.29 218 ILE D C 1
ATOM 8148 O O . ILE B 1 217 ? -6.273 -10.785 22.825 1.00 13.80 218 ILE D O 1
ATOM 8164 N N . GLY B 1 218 ? -4.959 -11.733 24.378 1.00 11.40 219 GLY D N 1
ATOM 8165 C CA . GLY B 1 218 ? -4.063 -12.342 23.417 1.00 12.45 219 GLY D CA 1
ATOM 8166 C C . GLY B 1 218 ? -3.696 -13.738 23.842 1.00 11.41 219 GLY D C 1
ATOM 8167 O O . GLY B 1 218 ? -4.390 -14.326 24.674 1.00 11.05 219 GLY D O 1
ATOM 8171 N N . PRO B 1 219 ? -2.599 -14.281 23.302 1.00 10.16 220 PRO D N 1
ATOM 8172 C CA . PRO B 1 219 ? -2.364 -15.705 23.532 1.00 9.57 220 PRO D CA 1
ATOM 8173 C C . PRO B 1 219 ? -2.220 -16.112 25.008 1.00 10.07 220 PRO D C 1
ATOM 8174 O O . PRO B 1 219 ? -2.810 -17.120 25.415 1.00 10.84 220 PRO D O 1
ATOM 8185 N N . TYR B 1 220 ? -1.449 -15.372 25.796 1.00 10.19 221 TYR D N 1
ATOM 8186 C CA . TYR B 1 220 ? -1.187 -15.774 27.167 1.00 9.66 221 TYR D CA 1
ATOM 8187 C C . TYR B 1 220 ? -2.473 -15.916 27.985 1.00 9.81 221 TYR D C 1
ATOM 8188 O O . TYR B 1 220 ? -2.668 -16.924 28.664 1.00 10.52 221 TYR D O 1
ATOM 8206 N N . ASP B 1 221 ? -3.326 -14.908 27.929 1.00 9.96 222 ASP D N 1
ATOM 8207 C CA . ASP B 1 221 ? -4.565 -14.965 28.683 1.00 9.97 222 ASP D CA 1
ATOM 8208 C C . ASP B 1 221 ? -5.606 -15.856 28.042 1.00 9.81 222 ASP D C 1
ATOM 8209 O O . ASP B 1 221 ? -6.352 -16.532 28.741 1.00 10.13 222 ASP D O 1
ATOM 8218 N N . ASP B 1 222 ? -5.697 -15.847 26.723 1.00 10.03 223 ASP D N 1
ATOM 8219 C CA . ASP B 1 222 ? -6.721 -16.641 26.048 1.00 9.59 223 ASP D CA 1
ATOM 8220 C C . ASP B 1 222 ? -6.466 -18.130 26.259 1.00 10.29 223 ASP D C 1
ATOM 8221 O O . ASP B 1 222 ? -7.403 -18.924 26.345 1.00 10.51 223 ASP D O 1
ATOM 8230 N N . GLU B 1 223 ? -5.194 -18.514 26.318 1.00 10.79 224 GLU D N 1
ATOM 8231 C CA . GLU B 1 223 ? -4.849 -19.918 26.482 1.00 11.09 224 GLU D CA 1
ATOM 8232 C C . GLU B 1 223 ? -5.457 -20.521 27.743 1.00 12.60 224 GLU D C 1
ATOM 8233 O O . GLU B 1 223 ? -5.802 -21.700 27.753 1.00 14.47 224 GLU D O 1
ATOM 8245 N N . LYS B 1 224 ? -5.597 -19.727 28.801 1.00 11.98 225 LYS D N 1
ATOM 8246 C CA . LYS B 1 224 ? -6.117 -20.246 30.055 1.00 12.15 225 LYS D CA 1
ATOM 8247 C C . LYS B 1 224 ? -7.593 -20.618 29.956 1.00 13.53 225 LYS D C 1
ATOM 8248 O O . LYS B 1 224 ? -8.088 -21.422 30.754 1.00 14.14 225 LYS D O 1
ATOM 8267 N N . LEU B 1 225 ? -8.291 -20.057 28.973 1.00 11.83 226 LEU D N 1
ATOM 8268 C CA . LEU B 1 225 ? -9.731 -20.243 28.848 1.00 10.26 226 LEU D CA 1
ATOM 8269 C C . LEU B 1 225 ? -10.074 -21.247 27.752 1.00 10.98 226 LEU D C 1
ATOM 8270 O O . LEU B 1 225 ? -11.187 -21.706 27.678 1.00 13.09 226 LEU D O 1
ATOM 8286 N N . GLY B 1 226 ? -9.114 -21.602 26.914 1.00 13.27 227 GLY D N 1
ATOM 8287 C CA . GLY B 1 226 ? -9.324 -22.668 25.946 1.00 16.29 227 GLY D CA 1
ATOM 8288 C C . GLY B 1 226 ? -10.311 -22.378 24.827 1.00 13.35 227 GLY D C 1
ATOM 8289 O O . GLY B 1 226 ? -10.958 -23.288 24.322 1.00 12.90 227 GLY D O 1
ATOM 8293 N N . PHE B 1 227 ? -10.413 -21.122 24.414 1.00 11.84 228 PHE D N 1
ATOM 8294 C CA . PHE B 1 227 ? -11.378 -20.740 23.379 1.00 12.48 228 PHE D CA 1
ATOM 8295 C C . PHE B 1 227 ? -11.110 -21.457 22.048 1.00 11.56 228 PHE D C 1
ATOM 8296 O O . PHE B 1 227 ? -12.031 -21.672 21.239 1.00 11.80 228 PHE D O 1
ATOM 8313 N N . ASN B 1 228 ? -9.854 -21.827 21.842 1.00 13.07 229 ASN D N 1
ATOM 8314 C CA . ASN B 1 228 ? -9.458 -22.574 20.654 1.00 13.59 229 ASN D CA 1
ATOM 8315 C C . ASN B 1 228 ? -10.233 -23.861 20.478 1.00 14.78 229 ASN D C 1
ATOM 8316 O O . ASN B 1 228 ? -10.395 -24.330 19.353 1.00 15.16 229 ASN D O 1
ATOM 8327 N N . LYS B 1 229 ? -10.719 -24.427 21.578 1.00 13.79 230 LYS D N 1
ATOM 8328 C CA . LYS B 1 229 ? -11.419 -25.701 21.530 1.00 14.24 230 LYS D CA 1
ATOM 8329 C C . LYS B 1 229 ? -12.829 -25.600 20.980 1.00 13.22 230 LYS D C 1
ATOM 8330 O O . LYS B 1 229 ? -13.409 -26.619 20.625 1.00 13.45 230 LYS D O 1
ATOM 8349 N N . VAL B 1 230 ? -13.363 -24.377 20.897 1.00 11.77 231 VAL D N 1
ATOM 8350 C CA . VAL B 1 230 ? -14.755 -24.143 20.514 1.00 11.51 231 VAL D CA 1
ATOM 8351 C C . VAL B 1 230 ? -14.928 -23.072 19.426 1.00 11.95 231 VAL D C 1
ATOM 8352 O O . VAL B 1 230 ? -16.027 -22.868 18.930 1.00 14.65 231 VAL D O 1
ATOM 8365 N N . ALA B 1 231 ? -13.850 -22.433 19.011 1.00 12.94 232 ALA D N 1
ATOM 8366 C CA . ALA B 1 231 ? -13.933 -21.401 17.977 1.00 12.71 232 ALA D CA 1
ATOM 8367 C C . ALA B 1 231 ? -12.556 -21.261 17.418 1.00 17.16 232 ALA D C 1
ATOM 8368 O O . ALA B 1 231 ? -11.794 -20.415 17.879 1.00 21.85 232 ALA D O 1
ATOM 8375 N N . PRO B 1 232 ? -12.244 -22.053 16.392 1.00 16.68 233 PRO D N 1
ATOM 8376 C CA . PRO B 1 232 ? -10.837 -22.273 16.047 1.00 20.95 233 PRO D CA 1
ATOM 8377 C C . PRO B 1 232 ? -10.121 -21.116 15.358 1.00 20.39 233 PRO D C 1
ATOM 8378 O O . PRO B 1 232 ? -8.894 -20.995 15.507 1.00 16.84 233 PRO D O 1
ATOM 8389 N N . TYR B 1 233 ? -10.835 -20.291 14.604 1.00 12.98 234 TYR D N 1
ATOM 8390 C CA . TYR B 1 233 ? -10.152 -19.236 13.865 1.00 10.70 234 TYR D CA 1
ATOM 8391 C C . TYR B 1 233 ? -9.711 -18.145 14.808 1.00 11.44 234 TYR D C 1
ATOM 8392 O O . TYR B 1 233 ? -10.536 -17.515 15.475 1.00 11.85 234 TYR D O 1
ATOM 8410 N N . TYR B 1 234 ? -8.404 -17.939 14.873 1.00 9.81 235 TYR D N 1
ATOM 8411 C CA . TYR B 1 234 ? -7.816 -16.943 15.759 1.00 9.95 235 TYR D CA 1
ATOM 8412 C C . TYR B 1 234 ? -7.253 -15.849 14.870 1.00 9.37 235 TYR D C 1
ATOM 8413 O O . TYR B 1 234 ? -6.153 -15.988 14.302 1.00 9.98 235 TYR D O 1
ATOM 8431 N N . TYR B 1 235 ? -8.011 -14.772 14.733 1.00 9.35 236 TYR D N 1
ATOM 8432 C CA . TYR B 1 235 ? -7.702 -13.745 13.763 1.00 9.13 236 TYR D CA 1
ATOM 8433 C C . TYR B 1 235 ? -6.720 -12.717 14.302 1.00 9.34 236 TYR D C 1
ATOM 8434 O O . TYR B 1 235 ? -6.651 -12.441 15.500 1.00 10.37 236 TYR D O 1
ATOM 8452 N N . SER B 1 236 ? -5.958 -12.147 13.381 1.00 10.18 237 SER D N 1
ATOM 8453 C CA . SER B 1 236 ? -4.961 -11.140 13.676 1.00 9.78 237 SER D CA 1
ATOM 8454 C C . SER B 1 236 ? -4.945 -10.121 12.538 1.00 9.20 237 SER D C 1
ATOM 8455 O O . SER B 1 236 ? -5.212 -10.471 11.396 1.00 10.76 237 SER D O 1
ATOM 8463 N N . PRO B 1 237 ? -4.583 -8.856 12.844 1.00 11.43 238 PRO D N 1
ATOM 8464 C CA . PRO B 1 237 ? -4.222 -8.335 14.161 1.00 13.59 238 PRO D CA 1
ATOM 8465 C C . PRO B 1 237 ? -5.391 -7.732 14.904 1.00 12.75 238 PRO D C 1
ATOM 8466 O O . PRO B 1 237 ? -6.393 -7.319 14.320 1.00 12.16 238 PRO D O 1
ATOM 8477 N N . GLY B 1 238 ? -5.261 -7.689 16.221 1.00 12.33 239 GLY D N 1
ATOM 8478 C CA . GLY B 1 238 ? -6.197 -6.949 17.033 1.00 13.40 239 GLY D CA 1
ATOM 8479 C C . GLY B 1 238 ? -5.944 -5.471 16.825 1.00 12.10 239 GLY D C 1
ATOM 8480 O O . GLY B 1 238 ? -5.005 -4.913 17.385 1.00 15.99 239 GLY D O 1
ATOM 8484 N N . TRP B 1 239 ? -6.763 -4.836 15.995 1.00 9.04 240 TRP D N 1
ATOM 8485 C CA . TRP B 1 239 ? -6.613 -3.425 15.700 1.00 8.05 240 TRP D CA 1
ATOM 8486 C C . TRP B 1 239 ? -7.399 -2.553 16.672 1.00 8.64 240 TRP D C 1
ATOM 8487 O O . TRP B 1 239 ? -7.177 -1.338 16.740 1.00 8.52 240 TRP D O 1
ATOM 8508 N N . PHE B 1 240 ? -8.311 -3.204 17.406 1.00 9.45 241 PHE D N 1
ATOM 8509 C CA . PHE B 1 240 ? -9.374 -2.562 18.198 1.00 11.52 241 PHE D CA 1
ATOM 8510 C C . PHE B 1 240 ? -8.858 -1.534 19.186 1.00 8.88 241 PHE D C 1
ATOM 8511 O O . PHE B 1 240 ? -9.381 -0.435 19.290 1.00 9.95 241 PHE D O 1
ATOM 8528 N N . GLU B 1 241 ? -7.835 -1.916 19.945 1.00 8.51 242 GLU D N 1
ATOM 8529 C CA . GLU B 1 241 ? -7.379 -1.103 21.051 1.00 8.09 242 GLU D CA 1
ATOM 8530 C C . GLU B 1 241 ? -5.989 -0.549 20.806 1.00 10.31 242 GLU D C 1
ATOM 8531 O O . GLU B 1 241 ? -5.393 0.015 21.701 1.00 10.15 242 GLU D O 1
ATOM 8543 N N . GLY B 1 242 ? -5.473 -0.695 19.588 1.00 10.17 243 GLY D N 1
ATOM 8544 C CA . GLY B 1 242 ? -4.104 -0.306 19.324 1.00 8.87 243 GLY D CA 1
ATOM 8545 C C . GLY B 1 242 ? -3.180 -1.127 20.213 1.00 10.35 243 GLY D C 1
ATOM 8546 O O . GLY B 1 242 ? -3.300 -2.361 20.265 1.00 14.17 243 GLY D O 1
ATOM 8550 N N . SER B 1 243 ? -2.288 -0.464 20.939 1.00 7.79 244 SER D N 1
ATOM 8551 C CA . SER B 1 243 ? -1.405 -1.158 21.871 1.00 7.66 244 SER D CA 1
ATOM 8552 C C . SER B 1 243 ? -1.728 -0.604 23.250 1.00 7.44 244 SER D C 1
ATOM 8553 O O . SER B 1 243 ? -1.188 0.424 23.653 1.00 8.67 244 SER D O 1
ATOM 8561 N N . ALA B 1 244 ? -2.677 -1.251 23.926 1.00 7.47 245 ALA D N 1
ATOM 8562 C CA . ALA B 1 244 ? -3.348 -0.647 25.071 1.00 7.48 245 ALA D CA 1
ATOM 8563 C C . ALA B 1 244 ? -2.397 -0.353 26.232 1.00 7.88 245 ALA D C 1
ATOM 8564 O O . ALA B 1 244 ? -1.716 -1.249 26.738 1.00 9.14 245 ALA D O 1
ATOM 8571 N N . SER B 1 245 ? -2.395 0.915 26.629 1.00 7.12 246 SER D N 1
ATOM 8572 C CA . SER B 1 245 ? -1.598 1.427 27.722 1.00 7.34 246 SER D CA 1
ATOM 8573 C C . SER B 1 245 ? -2.420 1.376 29.010 1.00 7.07 246 SER D C 1
ATOM 8574 O O . SER B 1 245 ? -3.640 1.555 28.997 1.00 7.36 246 SER D O 1
ATOM 8582 N N . ILE B 1 246 ? -1.744 1.099 30.120 1.00 6.94 247 ILE D N 1
ATOM 8583 C CA . ILE B 1 246 ? -2.354 0.972 31.436 1.00 7.23 247 ILE D CA 1
ATOM 8584 C C . ILE B 1 246 ? -2.016 2.219 32.238 1.00 6.97 247 ILE D C 1
ATOM 8585 O O . ILE B 1 246 ? -0.893 2.717 32.175 1.00 7.34 247 ILE D O 1
ATOM 8601 N N . THR B 1 247 ? -2.999 2.716 32.975 1.00 7.66 248 THR D N 1
ATOM 8602 C CA . THR B 1 247 ? -2.874 3.959 33.729 1.00 7.38 248 THR D CA 1
ATOM 8603 C C . THR B 1 247 ? -3.047 3.743 35.224 1.00 7.39 248 THR D C 1
ATOM 8604 O O . THR B 1 247 ? -3.910 2.960 35.654 1.00 8.11 248 THR D O 1
ATOM 8615 N N . SER B 1 248 ? -2.255 4.449 36.017 1.00 7.98 249 SER D N 1
ATOM 8616 C CA . SER B 1 248 ? -2.560 4.630 37.437 1.00 8.05 249 SER D CA 1
ATOM 8617 C C . SER B 1 248 ? -3.015 6.062 37.618 1.00 7.47 249 SER D C 1
ATOM 8618 O O . SER B 1 248 ? -2.259 7.006 37.411 1.00 7.76 249 SER D O 1
ATOM 8626 N N . MET B 1 249 ? -4.297 6.207 37.947 1.00 7.39 250 MET D N 1
ATOM 8627 C CA . MET B 1 249 ? -4.862 7.501 38.306 1.00 7.54 250 MET D CA 1
ATOM 8628 C C . MET B 1 249 ? -4.638 7.701 39.803 1.00 7.62 250 MET D C 1
ATOM 8629 O O . MET B 1 249 ? -4.981 6.820 40.590 1.00 7.64 250 MET D O 1
ATOM 8643 N N . VAL B 1 250 ? -4.072 8.845 40.192 1.00 7.68 251 VAL D N 1
ATOM 8644 C CA . VAL B 1 250 ? -3.825 9.164 41.590 1.00 7.78 251 VAL D CA 1
ATOM 8645 C C . VAL B 1 250 ? -4.652 10.382 41.962 1.00 8.00 251 VAL D C 1
ATOM 8646 O O . VAL B 1 250 ? -4.735 11.353 41.203 1.00 8.07 251 VAL D O 1
ATOM 8659 N N . ASN B 1 251 ? -5.284 10.360 43.138 1.00 8.22 252 ASN D N 1
ATOM 8660 C CA . ASN B 1 251 ? -6.044 11.511 43.572 1.00 8.79 252 ASN D CA 1
ATOM 8661 C C . ASN B 1 251 ? -5.095 12.702 43.714 1.00 8.52 252 ASN D C 1
ATOM 8662 O O . ASN B 1 251 ? -3.989 12.556 44.264 1.00 8.43 252 ASN D O 1
ATOM 8673 N N . ASP B 1 252 ? -5.488 13.865 43.196 1.00 8.71 253 ASP D N 1
ATOM 8674 C CA . ASP B 1 252 ? -4.525 14.963 43.126 1.00 8.77 253 ASP D CA 1
ATOM 8675 C C . ASP B 1 252 ? -4.077 15.457 44.492 1.00 9.44 253 ASP D C 1
ATOM 8676 O O . ASP B 1 252 ? -2.926 15.824 44.661 1.00 9.51 253 ASP D O 1
ATOM 8685 N N . LYS B 1 253 ? -4.955 15.427 45.479 1.00 9.26 254 LYS D N 1
ATOM 8686 C CA . LYS B 1 253 ? -4.560 15.877 46.806 1.00 9.24 254 LYS D CA 1
ATOM 8687 C C . LYS B 1 253 ? -3.655 14.841 47.483 1.00 9.99 254 LYS D C 1
ATOM 8688 O O . LYS B 1 253 ? -2.691 15.198 48.163 1.00 10.39 254 LYS D O 1
ATOM 8707 N N . ALA B 1 254 ? -3.920 13.553 47.272 1.00 8.98 255 ALA D N 1
ATOM 8708 C CA . ALA B 1 254 ? -3.032 12.509 47.766 1.00 9.06 255 ALA D CA 1
ATOM 8709 C C . ALA B 1 254 ? -1.658 12.625 47.128 1.00 9.00 255 ALA D C 1
ATOM 8710 O O . ALA B 1 254 ? -0.630 12.422 47.790 1.00 9.66 255 ALA D O 1
ATOM 8717 N N . TRP B 1 255 ? -1.642 12.929 45.826 1.00 8.35 256 TRP D N 1
ATOM 8718 C CA . TRP B 1 255 ? -0.368 13.073 45.117 1.00 8.21 256 TRP D CA 1
ATOM 8719 C C . TRP B 1 255 ? 0.439 14.242 45.697 1.00 8.36 256 TRP D C 1
ATOM 8720 O O . TRP B 1 255 ? 1.634 14.137 45.984 1.00 8.46 256 TRP D O 1
ATOM 8741 N N . GLU B 1 256 ? -0.222 15.385 45.830 1.00 8.75 257 GLU D N 1
ATOM 8742 C CA . GLU B 1 256 ? 0.438 16.595 46.315 1.00 9.64 257 GLU D CA 1
ATOM 8743 C C . GLU B 1 256 ? 0.934 16.447 47.753 1.00 12.60 257 GLU D C 1
ATOM 8744 O O . GLU B 1 256 ? 1.950 17.042 48.119 1.00 11.28 257 GLU D O 1
ATOM 8756 N N . ALA B 1 257 ? 0.269 15.617 48.549 1.00 9.34 258 ALA D N 1
ATOM 8757 C CA . ALA B 1 257 ? 0.662 15.442 49.949 1.00 9.09 258 ALA D CA 1
ATOM 8758 C C . ALA B 1 257 ? 1.933 14.601 50.119 1.00 9.37 258 ALA D C 1
ATOM 8759 O O . ALA B 1 257 ? 2.505 14.546 51.205 1.00 9.99 258 ALA D O 1
ATOM 8766 N N . LEU B 1 258 ? 2.357 13.908 49.073 1.00 9.72 259 LEU D N 1
ATOM 8767 C CA . LEU B 1 258 ? 3.540 13.065 49.193 1.00 8.39 259 LEU D CA 1
ATOM 8768 C C . LEU B 1 258 ? 4.814 13.874 49.346 1.00 10.56 259 LEU D C 1
ATOM 8769 O O . LEU B 1 258 ? 4.966 14.937 48.707 1.00 9.73 259 LEU D O 1
ATOM 8785 N N . PRO B 1 259 ? 5.758 13.356 50.141 1.00 8.48 260 PRO D N 1
ATOM 8786 C CA . PRO B 1 259 ? 7.112 13.912 50.049 1.00 9.18 260 PRO D CA 1
ATOM 8787 C C . PRO B 1 259 ? 7.643 13.750 48.613 1.00 8.69 260 PRO D C 1
ATOM 8788 O O . PRO B 1 259 ? 7.344 12.761 47.955 1.00 8.17 260 PRO D O 1
ATOM 8799 N N . PRO B 1 260 ? 8.487 14.692 48.140 1.00 8.39 261 PRO D N 1
ATOM 8800 C CA . PRO B 1 260 ? 9.005 14.591 46.766 1.00 9.63 261 PRO D CA 1
ATOM 8801 C C . PRO B 1 260 ? 9.715 13.276 46.451 1.00 8.09 261 PRO D C 1
ATOM 8802 O O . PRO B 1 260 ? 9.533 12.790 45.333 1.00 7.95 261 PRO D O 1
ATOM 8813 N N . ALA B 1 261 ? 10.458 12.678 47.377 1.00 8.54 262 ALA D N 1
ATOM 8814 C CA . ALA B 1 261 ? 11.107 11.401 47.075 1.00 9.00 262 ALA D CA 1
ATOM 8815 C C . ALA B 1 261 ? 10.083 10.311 46.851 1.00 8.03 262 ALA D C 1
ATOM 8816 O O . ALA B 1 261 ? 10.323 9.387 46.078 1.00 9.05 262 ALA D O 1
ATOM 8823 N N . TYR B 1 262 ? 8.917 10.418 47.479 1.00 7.89 263 TYR D N 1
ATOM 8824 C CA . TYR B 1 262 ? 7.859 9.432 47.285 1.00 8.60 263 TYR D CA 1
ATOM 8825 C C . TYR B 1 262 ? 7.134 9.643 45.959 1.00 7.69 263 TYR D C 1
ATOM 8826 O O . TYR B 1 262 ? 6.759 8.666 45.304 1.00 7.57 263 TYR D O 1
ATOM 8844 N N . GLN B 1 263 ? 6.957 10.899 45.548 1.00 7.80 264 GLN D N 1
ATOM 8845 C CA . GLN B 1 263 ? 6.486 11.167 44.191 1.00 7.73 264 GLN D CA 1
ATOM 8846 C C . GLN B 1 263 ? 7.438 10.544 43.182 1.00 7.61 264 GLN D C 1
ATOM 8847 O O . GLN B 1 263 ? 7.004 9.891 42.231 1.00 7.54 264 GLN D O 1
ATOM 8861 N N . ALA B 1 264 ? 8.734 10.743 43.362 1.00 7.61 265 ALA D N 1
ATOM 8862 C CA . ALA B 1 264 ? 9.720 10.182 42.438 1.00 7.53 265 ALA D CA 1
ATOM 8863 C C . ALA B 1 264 ? 9.675 8.669 42.452 1.00 7.52 265 ALA D C 1
ATOM 8864 O O . ALA B 1 264 ? 9.803 8.035 41.404 1.00 7.52 265 ALA D O 1
ATOM 8871 N N . ALA B 1 265 ? 9.509 8.072 43.627 1.00 8.93 266 ALA D N 1
ATOM 8872 C CA . ALA B 1 265 ? 9.407 6.623 43.708 1.00 7.94 266 ALA D CA 1
ATOM 8873 C C . ALA B 1 265 ? 8.233 6.104 42.879 1.00 7.61 266 ALA D C 1
ATOM 8874 O O . ALA B 1 265 ? 8.357 5.127 42.148 1.00 7.89 266 ALA D O 1
ATOM 8881 N N . PHE B 1 266 ? 7.074 6.735 43.008 1.00 8.38 267 PHE D N 1
ATOM 8882 C CA . PHE B 1 266 ? 5.903 6.323 42.247 1.00 8.29 267 PHE D CA 1
ATOM 8883 C C . PHE B 1 266 ? 6.149 6.529 40.751 1.00 7.59 267 PHE D C 1
ATOM 8884 O O . PHE B 1 266 ? 5.903 5.625 39.943 1.00 7.96 267 PHE D O 1
ATOM 8901 N N . GLU B 1 267 ? 6.649 7.699 40.373 1.00 7.57 268 GLU D N 1
ATOM 8902 C CA . GLU B 1 267 ? 6.938 7.970 38.964 1.00 8.59 268 GLU D CA 1
ATOM 8903 C C . GLU B 1 267 ? 7.899 6.972 38.371 1.00 7.91 268 GLU D C 1
ATOM 8904 O O . GLU B 1 267 ? 7.674 6.472 37.252 1.00 7.91 268 GLU D O 1
ATOM 8916 N N . ALA B 1 268 ? 8.991 6.709 39.063 1.00 8.02 269 ALA D N 1
ATOM 8917 C CA . ALA B 1 268 ? 9.996 5.794 38.561 1.00 8.17 269 ALA D CA 1
ATOM 8918 C C . ALA B 1 268 ? 9.449 4.374 38.485 1.00 8.67 269 ALA D C 1
ATOM 8919 O O . ALA B 1 268 ? 9.709 3.658 37.517 1.00 8.37 269 ALA D O 1
ATOM 8926 N N . ALA B 1 269 ? 8.665 3.953 39.472 1.00 7.61 270 ALA D N 1
ATOM 8927 C CA . ALA B 1 269 ? 8.106 2.608 39.463 1.00 8.16 270 ALA D CA 1
ATOM 8928 C C . ALA B 1 269 ? 7.164 2.480 38.271 1.00 7.99 270 ALA D C 1
ATOM 8929 O O . ALA B 1 269 ? 7.099 1.426 37.633 1.00 7.90 270 ALA D O 1
ATOM 8936 N N . CYS B 1 270 ? 6.416 3.545 37.974 1.00 7.82 271 CYS D N 1
ATOM 8937 C CA . CYS B 1 270 ? 5.528 3.529 36.806 1.00 7.16 271 CYS D CA 1
ATOM 8938 C C . CYS B 1 270 ? 6.289 3.508 35.492 1.00 7.14 271 CYS D C 1
ATOM 8939 O O . CYS B 1 270 ? 5.920 2.779 34.556 1.00 7.83 271 CYS D O 1
ATOM 8947 N N . GLY B 1 271 ? 7.345 4.299 35.410 1.00 7.75 272 GLY D N 1
ATOM 8948 C CA . GLY B 1 271 ? 8.175 4.293 34.213 1.00 8.84 272 GLY D CA 1
ATOM 8949 C C . GLY B 1 271 ? 8.805 2.932 33.975 1.00 7.17 272 GLY D C 1
ATOM 8950 O O . GLY B 1 271 ? 8.858 2.434 32.847 1.00 8.31 272 GLY D O 1
ATOM 8954 N N . GLU B 1 272 ? 9.289 2.328 35.048 1.00 7.39 273 GLU D N 1
ATOM 8955 C CA . GLU B 1 272 ? 9.832 0.975 34.996 1.00 9.22 273 GLU D CA 1
ATOM 8956 C C . GLU B 1 272 ? 8.790 -0.059 34.564 1.00 7.19 273 GLU D C 1
ATOM 8957 O O . GLU B 1 272 ? 9.083 -0.911 33.708 1.00 7.59 273 GLU D O 1
ATOM 8969 N N . GLN B 1 273 ? 7.567 0.015 35.102 1.00 7.11 274 GLN D N 1
ATOM 8970 C CA . GLN B 1 273 ? 6.546 -0.952 34.703 1.00 7.31 274 GLN D CA 1
ATOM 8971 C C . GLN B 1 273 ? 6.074 -0.728 33.272 1.00 7.07 274 GLN D C 1
ATOM 8972 O O . GLN B 1 273 ? 5.597 -1.673 32.643 1.00 7.74 274 GLN D O 1
ATOM 8986 N N . SER B 1 274 ? 6.226 0.491 32.748 1.00 7.60 275 SER D N 1
ATOM 8987 C CA . SER B 1 274 ? 5.920 0.748 31.361 1.00 6.97 275 SER D CA 1
ATOM 8988 C C . SER B 1 274 ? 6.784 -0.143 30.477 1.00 10.23 275 SER D C 1
ATOM 8989 O O . SER B 1 274 ? 6.327 -0.584 29.415 1.00 13.67 275 SER D O 1
ATOM 8997 N N . MET B 1 275 ? 8.016 -0.421 30.890 1.00 8.14 276 MET D N 1
ATOM 8998 C CA . MET B 1 275 ? 8.847 -1.409 30.207 1.00 7.42 276 MET D CA 1
ATOM 8999 C C . MET B 1 275 ? 8.541 -2.852 30.645 1.00 7.27 276 MET D C 1
ATOM 9000 O O . MET B 1 275 ? 8.410 -3.747 29.813 1.00 7.39 276 MET D O 1
ATOM 9014 N N . ARG B 1 276 ? 8.445 -3.088 31.947 1.00 7.14 277 ARG D N 1
ATOM 9015 C CA . ARG B 1 276 ? 8.419 -4.461 32.447 1.00 7.29 277 ARG D CA 1
ATOM 9016 C C . ARG B 1 276 ? 7.127 -5.216 32.142 1.00 7.25 277 ARG D C 1
ATOM 9017 O O . ARG B 1 276 ? 7.174 -6.406 31.829 1.00 7.37 277 ARG D O 1
ATOM 9038 N N . MET B 1 277 ? 5.967 -4.565 32.236 1.00 7.19 278 MET D N 1
ATOM 9039 C CA . MET B 1 277 ? 4.732 -5.293 31.985 1.00 7.47 278 MET D C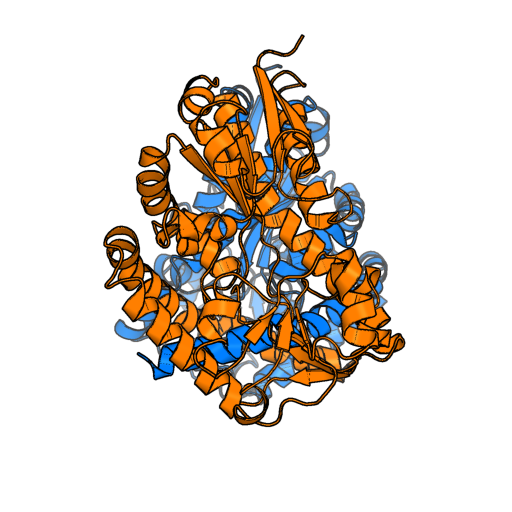A 1
ATOM 9040 C C . MET B 1 277 ? 4.706 -5.813 30.556 1.00 7.26 278 MET D C 1
ATOM 9041 O O . MET B 1 277 ? 4.372 -6.973 30.312 1.00 7.37 278 MET D O 1
ATOM 9055 N N . LEU B 1 278 ? 5.067 -4.937 29.619 1.00 7.49 279 LEU D N 1
ATOM 9056 C CA . LEU B 1 278 ? 5.133 -5.297 28.221 1.00 7.35 279 LEU D CA 1
ATOM 9057 C C . LEU B 1 278 ? 6.206 -6.345 27.948 1.00 7.53 279 LEU D C 1
ATOM 9058 O O . LEU B 1 278 ? 5.990 -7.266 27.158 1.00 7.60 279 LEU D O 1
ATOM 9074 N N . ALA B 1 279 ? 7.355 -6.231 28.608 1.00 7.39 280 ALA D N 1
ATOM 9075 C CA . ALA B 1 279 ? 8.395 -7.242 28.475 1.00 7.57 280 ALA D CA 1
ATOM 9076 C C . ALA B 1 279 ? 7.908 -8.625 28.902 1.00 7.70 280 ALA D C 1
ATOM 9077 O O . ALA B 1 279 ? 8.236 -9.642 28.289 1.00 7.87 280 ALA D O 1
ATOM 9084 N N . ASN B 1 280 ? 7.086 -8.670 29.945 1.00 7.64 281 ASN D N 1
ATOM 9085 C CA . ASN B 1 280 ? 6.584 -9.938 30.429 1.00 7.79 281 ASN D CA 1
ATOM 9086 C C . ASN B 1 280 ? 5.561 -10.495 29.429 1.00 7.83 281 ASN D C 1
ATOM 9087 O O . ASN B 1 280 ? 5.632 -11.671 29.081 1.00 8.03 281 ASN D O 1
ATOM 9098 N N . TYR B 1 281 ? 4.661 -9.664 28.903 1.00 7.67 282 TYR D N 1
ATOM 9099 C CA . TYR B 1 281 ? 3.763 -10.159 27.849 1.00 7.72 282 TYR D CA 1
ATOM 9100 C C . TYR B 1 281 ? 4.543 -10.629 26.617 1.00 8.23 282 TYR D C 1
ATOM 9101 O O . TYR B 1 281 ? 4.244 -11.665 26.034 1.00 8.01 282 TYR D O 1
ATOM 9119 N N . ASP B 1 282 ? 5.582 -9.892 26.233 1.00 7.80 283 ASP D N 1
ATOM 9120 C CA . ASP B 1 282 ? 6.363 -10.280 25.063 1.00 7.93 283 ASP D CA 1
ATOM 9121 C C . ASP B 1 282 ? 7.050 -11.629 25.280 1.00 8.18 283 ASP D C 1
ATOM 9122 O O . ASP B 1 282 ? 7.118 -12.452 24.352 1.00 8.36 283 ASP D O 1
ATOM 9131 N N . ALA B 1 283 ? 7.517 -11.876 26.502 1.00 8.27 284 ALA D N 1
ATOM 9132 C CA . ALA B 1 283 ? 8.124 -13.169 26.836 1.00 9.26 284 ALA D CA 1
ATOM 9133 C C . ALA B 1 283 ? 7.106 -14.306 26.889 1.00 8.68 284 ALA D C 1
ATOM 9134 O O . ALA B 1 283 ? 7.387 -15.408 26.452 1.00 9.78 284 ALA D O 1
ATOM 9141 N N . ARG B 1 284 ? 5.908 -14.025 27.398 1.00 8.49 285 ARG D N 1
ATOM 9142 C CA . ARG B 1 284 ? 4.886 -15.041 27.666 1.00 10.37 285 ARG D CA 1
ATOM 9143 C C . ARG B 1 284 ? 4.017 -15.420 26.468 1.00 8.69 285 ARG D C 1
ATOM 9144 O O . ARG B 1 284 ? 3.629 -16.578 26.319 1.00 9.86 285 ARG D O 1
ATOM 9165 N N . ASN B 1 285 ? 3.690 -14.444 25.628 1.00 8.92 286 ASN D N 1
ATOM 9166 C CA . ASN B 1 285 ? 2.731 -14.690 24.547 1.00 8.70 286 ASN D CA 1
ATOM 9167 C C . ASN B 1 285 ? 3.167 -15.787 23.564 1.00 10.07 286 ASN D C 1
ATOM 9168 O O . ASN B 1 285 ? 2.349 -16.590 23.160 1.00 9.73 286 ASN D O 1
ATOM 9179 N N . PRO B 1 286 ? 4.455 -15.840 23.172 1.00 10.41 287 PRO D N 1
ATOM 9180 C CA . PRO B 1 286 ? 4.823 -16.856 22.173 1.00 9.33 287 PRO D CA 1
ATOM 9181 C C . PRO B 1 286 ? 4.620 -18.311 22.632 1.00 10.45 287 PRO D C 1
ATOM 9182 O O . PRO B 1 286 ? 4.112 -19.108 21.831 1.00 12.28 287 PRO D O 1
ATOM 9193 N N . LEU B 1 287 ? 4.971 -18.666 23.873 1.00 12.57 288 LEU D N 1
ATOM 9194 C CA . LEU B 1 287 ? 4.708 -20.028 24.338 1.00 15.62 288 LEU D CA 1
ATOM 9195 C C . LEU B 1 287 ? 3.217 -20.318 24.346 1.00 13.82 288 LEU D C 1
ATOM 9196 O O . LEU B 1 287 ? 2.798 -21.409 23.981 1.00 15.07 288 LEU D O 1
ATOM 9212 N N . ALA B 1 288 ? 2.420 -19.349 24.794 1.00 10.80 289 ALA D N 1
ATOM 9213 C CA . ALA B 1 288 ? 0.975 -19.540 24.840 1.00 12.06 289 ALA D CA 1
ATOM 9214 C C . ALA B 1 288 ? 0.418 -19.756 23.427 1.00 12.10 289 ALA D C 1
ATOM 9215 O O . ALA B 1 288 ? -0.477 -20.590 23.232 1.00 13.32 289 ALA D O 1
ATOM 9222 N N . LEU B 1 289 ? 0.929 -19.021 22.439 1.00 10.75 290 LEU D N 1
ATOM 9223 C CA . LEU B 1 289 ? 0.439 -19.169 21.076 1.00 13.53 290 LEU D CA 1
ATOM 9224 C C . LEU B 1 289 ? 0.739 -20.571 20.550 1.00 13.66 290 LEU D C 1
ATOM 9225 O O . LEU B 1 289 ? -0.100 -21.187 19.870 1.00 13.69 290 LEU D O 1
ATOM 9241 N N . ARG B 1 290 ? 1.932 -21.075 20.862 1.00 12.04 291 ARG D N 1
ATOM 9242 C CA . ARG B 1 290 ? 2.301 -22.442 20.487 1.00 14.13 291 ARG D CA 1
ATOM 9243 C C . ARG B 1 290 ? 1.319 -23.454 21.088 1.00 12.79 291 ARG D C 1
ATOM 9244 O O . ARG B 1 290 ? 0.886 -24.370 20.391 1.00 15.58 291 ARG D O 1
ATOM 9265 N N . LYS B 1 291 ? 0.967 -23.287 22.361 1.00 14.29 292 LYS D N 1
ATOM 9266 C CA . LYS B 1 291 ? 0.013 -24.182 23.028 1.00 14.46 292 LYS D CA 1
ATOM 9267 C C . LYS B 1 291 ? -1.365 -24.099 22.386 1.00 13.37 292 LYS D C 1
ATOM 9268 O O . LYS B 1 291 ? -2.045 -25.101 22.220 1.00 15.14 292 LYS D O 1
ATOM 9287 N N . LEU B 1 292 ? -1.773 -22.890 22.026 1.00 12.94 293 LEU D N 1
ATOM 9288 C CA . LEU B 1 292 ? -3.070 -22.705 21.389 1.00 12.82 293 LEU D CA 1
ATOM 9289 C C . LEU B 1 292 ? -3.122 -23.390 20.034 1.00 13.05 293 LEU D C 1
ATOM 9290 O O . LEU B 1 292 ? -4.122 -24.026 19.697 1.00 16.08 293 LEU D O 1
ATOM 9306 N N . ILE B 1 293 ? -2.056 -23.255 19.252 1.00 13.68 294 ILE D N 1
ATOM 9307 C CA . ILE B 1 293 ? -1.984 -23.896 17.953 1.00 16.38 294 ILE D CA 1
ATOM 9308 C C . ILE B 1 293 ? -2.024 -25.412 18.128 1.00 20.55 294 ILE D C 1
ATOM 9309 O O . ILE B 1 293 ? -2.690 -26.123 17.368 1.00 18.22 294 ILE D O 1
ATOM 9325 N N . ALA B 1 294 ? -1.348 -25.918 19.151 1.00 16.83 295 ALA D N 1
ATOM 9326 C CA . ALA B 1 294 ? -1.362 -27.359 19.405 1.00 21.79 295 ALA D CA 1
ATOM 9327 C C . ALA B 1 294 ? -2.748 -27.835 19.876 1.00 19.22 295 ALA D C 1
ATOM 9328 O O . ALA B 1 294 ? -3.050 -29.021 19.824 1.00 20.85 295 ALA D O 1
ATOM 9335 N N . GLY B 1 295 ? -3.591 -26.910 20.316 1.00 16.59 296 GLY D N 1
ATOM 9336 C CA . GLY B 1 295 ? -4.956 -27.239 20.693 1.00 17.16 296 GLY D CA 1
ATOM 9337 C C . GLY B 1 295 ? -5.971 -26.939 19.602 1.00 18.13 296 GLY D C 1
ATOM 9338 O O . GLY B 1 295 ? -7.174 -27.000 19.856 1.00 19.60 296 GLY D O 1
ATOM 9342 N N . GLY B 1 296 ? -5.500 -26.602 18.399 1.00 18.92 297 GLY D N 1
ATOM 9343 C CA . GLY B 1 296 ? -6.375 -26.445 17.239 1.00 18.96 297 GLY D CA 1
ATOM 9344 C C . GLY B 1 296 ? -6.610 -25.012 16.765 1.00 17.08 297 GLY D C 1
ATOM 9345 O O . GLY B 1 296 ? -7.419 -24.771 15.863 1.00 17.86 297 GLY D O 1
ATOM 9349 N N . ALA B 1 297 ? -5.920 -24.045 17.349 1.00 15.13 298 ALA D N 1
ATOM 9350 C CA . ALA B 1 297 ? -6.066 -22.672 16.868 1.00 16.79 298 ALA D CA 1
ATOM 9351 C C . ALA B 1 297 ? -5.531 -22.534 15.447 1.00 16.99 298 ALA D C 1
ATOM 9352 O O . ALA B 1 297 ? -4.433 -23.002 15.132 1.00 15.00 298 ALA D O 1
ATOM 9359 N N . LYS B 1 298 ? -6.327 -21.888 14.602 1.00 15.31 299 LYS D N 1
ATOM 9360 C CA . LYS B 1 298 ? -5.966 -21.612 13.225 1.00 16.31 299 LYS D CA 1
ATOM 9361 C C . LYS B 1 298 ? -5.685 -20.120 13.127 1.00 12.63 299 LYS D C 1
ATOM 9362 O O . LYS B 1 298 ? -6.611 -19.318 13.007 1.00 12.66 299 LYS D O 1
ATOM 9381 N N . VAL B 1 299 ? -4.410 -19.745 13.204 1.00 12.53 300 VAL D N 1
ATOM 9382 C CA . VAL B 1 299 ? -4.039 -18.335 13.134 1.00 11.67 300 VAL D CA 1
ATOM 9383 C C . VAL B 1 299 ? -4.365 -17.833 11.746 1.00 10.31 300 VAL D C 1
ATOM 9384 O O . VAL B 1 299 ? -3.911 -18.396 10.744 1.00 13.32 300 VAL D O 1
ATOM 9397 N N . SER B 1 300 ? -5.163 -16.779 11.697 1.00 12.17 301 SER D N 1
ATOM 9398 C CA . SER B 1 300 ? -5.726 -16.300 10.446 1.00 11.82 301 SER D CA 1
ATOM 9399 C C . SER B 1 300 ? -5.578 -14.783 10.396 1.00 11.08 301 SER D C 1
ATOM 9400 O O . SER B 1 300 ? -5.538 -14.132 11.423 1.00 11.15 301 SER D O 1
ATOM 9408 N N . PHE B 1 301 ? -5.488 -14.215 9.205 1.00 11.93 302 PHE D N 1
ATOM 9409 C CA . PHE B 1 301 ? -5.315 -12.774 9.068 1.00 11.34 302 PHE D CA 1
ATOM 9410 C C . PHE B 1 301 ? -6.529 -12.144 8.450 1.00 10.38 302 PHE D C 1
ATOM 9411 O O . PHE B 1 301 ? -7.064 -12.663 7.482 1.00 11.94 302 PHE D O 1
ATOM 9428 N N . PHE B 1 302 ? -6.977 -11.035 9.025 1.00 10.78 303 PHE D N 1
ATOM 9429 C CA . PHE B 1 302 ? -8.093 -10.315 8.442 1.00 12.08 303 PHE D CA 1
ATOM 9430 C C . PHE B 1 302 ? -7.741 -9.943 7.007 1.00 11.37 303 PHE D C 1
ATOM 9431 O O . PHE B 1 302 ? -6.640 -9.453 6.744 1.00 12.02 303 PHE D O 1
ATOM 9448 N N . PRO B 1 303 ? -8.644 -10.209 6.061 1.00 11.42 304 PRO D N 1
ATOM 9449 C CA . PRO B 1 303 ? -8.394 -9.782 4.682 1.00 11.64 304 PRO D CA 1
ATOM 9450 C C . PRO B 1 303 ? -8.192 -8.276 4.527 1.00 13.15 304 PRO D C 1
ATOM 9451 O O . PRO B 1 303 ? -8.702 -7.469 5.308 1.00 10.99 304 PRO D O 1
ATOM 9462 N N . LYS B 1 304 ? -7.450 -7.905 3.494 1.00 11.41 305 LYS D N 1
ATOM 9463 C CA . LYS B 1 304 ? -7.207 -6.504 3.173 1.00 12.39 305 LYS D CA 1
ATOM 9464 C C . LYS B 1 304 ? -8.500 -5.682 3.104 1.00 12.18 305 LYS D C 1
ATOM 9465 O O . LYS B 1 304 ? -8.566 -4.574 3.632 1.00 10.65 305 LYS D O 1
ATOM 9484 N N . GLU B 1 305 ? -9.524 -6.219 2.453 1.00 11.42 306 GLU D N 1
ATOM 9485 C CA . GLU B 1 305 ? -10.784 -5.506 2.302 1.00 11.36 306 GLU D CA 1
ATOM 9486 C C . GLU B 1 305 ? -11.419 -5.210 3.662 1.00 11.34 306 GLU D C 1
ATOM 9487 O O . GLU B 1 305 ? -12.040 -4.156 3.857 1.00 11.63 306 GLU D O 1
ATOM 9499 N N . VAL B 1 306 ? -11.288 -6.149 4.596 1.00 11.26 307 VAL D N 1
ATOM 9500 C CA . VAL B 1 306 ? -11.788 -5.946 5.952 1.00 10.92 307 VAL D CA 1
ATOM 9501 C C . VAL B 1 306 ? -10.972 -4.895 6.692 1.00 8.47 307 VAL D C 1
ATOM 9502 O O . VAL B 1 306 ? -11.528 -3.985 7.292 1.00 9.41 307 VAL D O 1
ATOM 9515 N N . MET B 1 307 ? -9.647 -5.007 6.630 1.00 9.36 308 MET D N 1
ATOM 9516 C CA . MET B 1 307 ? -8.771 -4.048 7.287 1.00 8.33 308 MET D CA 1
ATOM 9517 C C . MET B 1 307 ? -9.034 -2.623 6.796 1.00 8.04 308 MET D C 1
ATOM 9518 O O . MET B 1 307 ? -9.131 -1.696 7.601 1.00 9.24 308 MET D O 1
ATOM 9532 N N . ASP B 1 308 ? -9.153 -2.443 5.489 1.00 8.49 309 ASP D N 1
ATOM 9533 C CA . ASP B 1 308 ? -9.412 -1.110 4.933 1.00 9.06 309 ASP D CA 1
ATOM 9534 C C . ASP B 1 308 ? -10.751 -0.574 5.439 1.00 8.48 309 ASP D C 1
ATOM 9535 O O . ASP B 1 308 ? -10.873 0.607 5.752 1.00 10.19 309 ASP D O 1
ATOM 9544 N N . ALA B 1 309 ? -11.750 -1.442 5.530 1.00 8.95 310 ALA D N 1
ATOM 9545 C CA . ALA B 1 309 ? -13.073 -1.032 5.970 1.00 9.44 310 ALA D CA 1
ATOM 9546 C C . ALA B 1 309 ? -13.063 -0.640 7.446 1.00 9.94 310 ALA D C 1
ATOM 9547 O O . ALA B 1 309 ? -13.673 0.370 7.821 1.00 9.74 310 ALA D O 1
ATOM 9554 N N . VAL B 1 310 ? -12.387 -1.406 8.297 1.00 9.44 311 VAL D N 1
ATOM 9555 C CA . VAL B 1 310 ? -12.357 -1.044 9.709 1.00 8.57 311 VAL D CA 1
ATOM 9556 C C . VAL B 1 310 ? -11.462 0.172 9.941 1.00 10.12 311 VAL D C 1
ATOM 9557 O O . VAL B 1 310 ? -11.725 0.968 10.855 1.00 9.95 311 VAL D O 1
ATOM 9570 N N . TYR B 1 311 ? -10.428 0.346 9.118 1.00 9.27 312 TYR D N 1
ATOM 9571 C CA . TYR B 1 311 ? -9.630 1.566 9.223 1.00 9.91 312 TYR D CA 1
ATOM 9572 C C . TYR B 1 311 ? -10.484 2.788 8.911 1.00 8.51 312 TYR D C 1
ATOM 9573 O O . TYR B 1 311 ? -10.481 3.770 9.640 1.00 9.17 312 TYR D O 1
ATOM 9591 N N . LYS B 1 312 ? -11.209 2.733 7.806 1.00 9.56 313 LYS D N 1
ATOM 9592 C CA . LYS B 1 312 ? -12.107 3.807 7.410 1.00 9.70 313 LYS D CA 1
ATOM 9593 C C . LYS B 1 312 ? -13.184 4.097 8.463 1.00 10.17 313 LYS D C 1
ATOM 9594 O O . LYS B 1 312 ? -13.457 5.250 8.788 1.00 10.66 313 LYS D O 1
ATOM 9613 N N . ALA B 1 313 ? -13.783 3.044 9.010 1.00 8.54 314 ALA D N 1
ATOM 9614 C CA . ALA B 1 313 ? -14.813 3.212 10.030 1.00 9.28 314 ALA D CA 1
ATOM 9615 C C . ALA B 1 313 ? -14.233 3.830 11.312 1.00 9.91 314 ALA D C 1
ATOM 9616 O O . ALA B 1 313 ? -14.892 4.647 11.968 1.00 9.58 314 ALA D O 1
ATOM 9623 N N . SER B 1 314 ? -12.982 3.483 11.632 1.00 8.25 315 SER D N 1
ATOM 9624 C CA . SER B 1 314 ? -12.307 4.106 12.766 1.00 7.43 315 SER D CA 1
ATOM 9625 C C . SER B 1 314 ? -12.138 5.597 12.530 1.00 9.16 315 SER D C 1
ATOM 9626 O O . SER B 1 314 ? -12.329 6.401 13.437 1.00 8.48 315 SER D O 1
ATOM 9634 N N . GLN B 1 315 ? -11.778 5.991 11.316 1.00 8.35 316 GLN D N 1
ATOM 9635 C CA . GLN B 1 315 ? -11.570 7.411 11.047 1.00 10.62 316 GLN D CA 1
ATOM 9636 C C . GLN B 1 315 ? -12.891 8.170 11.144 1.00 8.70 316 GLN D C 1
ATOM 9637 O O . GLN B 1 315 ? -12.921 9.312 11.618 1.00 10.14 316 GLN D O 1
ATOM 9651 N N . GLN B 1 316 ? -13.986 7.525 10.745 1.00 9.68 317 GLN D N 1
ATOM 9652 C CA . GLN B 1 316 ? -15.301 8.144 10.883 1.00 11.22 317 GLN D CA 1
ATOM 9653 C C . GLN B 1 316 ? -15.615 8.356 12.359 1.00 9.79 317 GLN D C 1
ATOM 9654 O O . GLN B 1 316 ? -16.168 9.392 12.751 1.00 11.66 317 GLN D O 1
ATOM 9668 N N . LEU B 1 317 ? -15.291 7.369 13.188 1.00 9.28 318 LEU D N 1
ATOM 9669 C CA . LEU B 1 317 ? -15.505 7.506 14.621 1.00 9.13 318 LEU D CA 1
ATOM 9670 C C . LEU B 1 317 ? -14.735 8.685 15.210 1.00 8.01 318 LEU D C 1
ATOM 9671 O O . LEU B 1 317 ? -15.287 9.458 15.975 1.00 10.34 318 LEU D O 1
ATOM 9687 N N . TRP B 1 318 ? -13.476 8.872 14.836 1.00 9.36 319 TRP D N 1
ATOM 9688 C CA . TRP B 1 318 ? -12.742 10.004 15.391 1.00 10.61 319 TRP D CA 1
ATOM 9689 C C . TRP B 1 318 ? -13.369 11.338 14.976 1.00 9.45 319 TRP D C 1
ATOM 9690 O O . TRP B 1 318 ? -13.381 12.292 15.773 1.00 11.42 319 TRP D O 1
ATOM 9711 N N . THR B 1 319 ? -13.841 11.425 13.739 1.00 10.95 320 THR D N 1
ATOM 9712 C CA . THR B 1 319 ? -14.542 12.608 13.263 1.00 11.54 320 THR D CA 1
ATOM 9713 C C . THR B 1 319 ? -15.771 12.893 14.151 1.00 10.51 320 THR D C 1
ATOM 9714 O O . THR B 1 319 ? -16.000 14.020 14.588 1.00 11.28 320 THR D O 1
ATOM 9725 N N . GLU B 1 320 ? -16.542 11.856 14.451 1.00 9.70 321 GLU D N 1
ATOM 9726 C CA . GLU B 1 320 ? -17.750 12.015 15.254 1.00 9.71 321 GLU D CA 1
ATOM 9727 C C . GLU B 1 320 ? -17.411 12.384 16.691 1.00 10.14 321 GLU D C 1
ATOM 9728 O O . GLU B 1 320 ? -18.045 13.248 17.280 1.00 11.44 321 GLU D O 1
ATOM 9740 N N . LEU B 1 321 ? -16.403 11.736 17.265 1.00 9.53 322 LEU D N 1
ATOM 9741 C CA . LEU B 1 321 ? -16.038 12.022 18.650 1.00 9.82 322 LEU D CA 1
ATOM 9742 C C . LEU B 1 321 ? -15.484 13.437 18.786 1.00 10.38 322 LEU D C 1
ATOM 9743 O O . LEU B 1 321 ? -15.734 14.122 19.787 1.00 10.75 322 LEU D O 1
ATOM 9759 N N A SER B 1 322 ? -14.738 13.877 17.781 0.53 11.33 323 SER D N 1
ATOM 9760 N N B SER B 1 322 ? -14.714 13.873 17.797 0.47 10.74 323 SER D N 1
ATOM 9761 C CA A SER B 1 322 ? -14.226 15.238 17.750 0.53 11.37 323 SER D CA 1
ATOM 9762 C CA B SER B 1 322 ? -14.243 15.246 17.782 0.47 11.31 323 SER D CA 1
ATOM 9763 C C A SER B 1 322 ? -15.341 16.293 17.640 0.53 11.55 323 SER D C 1
ATOM 9764 C C B SER B 1 322 ? -15.415 16.229 17.756 0.47 11.81 323 SER D C 1
ATOM 9765 O O A SER B 1 322 ? -15.265 17.362 18.245 0.53 12.51 323 SER D O 1
ATOM 9766 O O B SER B 1 322 ? -15.454 17.179 18.539 0.47 11.86 323 SER D O 1
ATOM 9781 N N . GLU B 1 323 ? -16.375 15.995 16.863 1.00 12.13 324 GLU D N 1
ATOM 9782 C CA . GLU B 1 323 ? -17.492 16.917 16.719 1.00 13.09 324 GLU D CA 1
ATOM 9783 C C . GLU B 1 323 ? -18.315 17.018 17.998 1.00 13.54 324 GLU D C 1
ATOM 9784 O O . GLU B 1 323 ? -18.855 18.087 18.307 1.00 18.99 324 GLU D O 1
ATOM 9797 N N . LYS B 1 324 ? -18.380 15.923 18.753 1.00 13.60 325 LYS D N 1
ATOM 9798 C CA . LYS B 1 324 ? -19.182 15.868 19.976 1.00 17.24 325 LYS D CA 1
ATOM 9799 C C . LYS B 1 324 ? -18.468 16.379 21.229 1.00 15.26 325 LYS D C 1
ATOM 9800 O O . LYS B 1 324 ? -19.121 16.807 22.173 1.00 16.81 325 LYS D O 1
ATOM 9819 N N . ASN B 1 325 ? -17.143 16.328 21.244 1.00 11.39 326 ASN D N 1
ATOM 9820 C CA . ASN B 1 325 ? -16.376 16.588 22.460 1.00 12.44 326 ASN D CA 1
ATOM 9821 C C . ASN B 1 325 ? -15.159 17.468 22.184 1.00 11.05 326 ASN D C 1
ATOM 9822 O O . ASN B 1 325 ? -14.159 16.998 21.660 1.00 10.74 326 ASN D O 1
ATOM 9833 N N . PRO B 1 326 ? -15.224 18.751 22.570 1.00 11.08 327 PRO D N 1
ATOM 9834 C CA . PRO B 1 326 ? -14.081 19.651 22.375 1.00 11.19 327 PRO D CA 1
ATOM 9835 C C . PRO B 1 326 ? -12.771 19.147 22.992 1.00 10.96 327 PRO D C 1
ATOM 9836 O O . PRO B 1 326 ? -11.703 19.479 22.494 1.00 11.28 327 PRO D O 1
ATOM 9847 N N . ASP B 1 327 ? -12.842 18.345 24.055 1.00 11.64 328 ASP D N 1
ATOM 9848 C CA . ASP B 1 327 ? -11.614 17.799 24.651 1.00 11.61 328 ASP D CA 1
ATOM 9849 C C . ASP B 1 327 ? -10.958 16.782 23.726 1.00 10.43 328 ASP D C 1
ATOM 9850 O O . ASP B 1 327 ? -9.732 16.663 23.686 1.00 10.53 328 ASP D O 1
ATOM 9859 N N . PHE B 1 328 ? -11.775 16.035 22.991 1.00 10.74 329 PHE D N 1
ATOM 9860 C CA . PHE B 1 328 ? -11.240 15.079 22.023 1.00 13.23 329 PHE D CA 1
ATOM 9861 C C . PHE B 1 328 ? -10.677 15.830 20.812 1.00 10.95 329 PHE D C 1
ATOM 9862 O O . PHE B 1 328 ? -9.547 15.591 20.376 1.00 9.94 329 PHE D O 1
ATOM 9879 N N . LYS B 1 329 ? -11.452 16.783 20.309 1.00 10.78 330 LYS D N 1
ATOM 9880 C CA . LYS B 1 329 ? -11.052 17.565 19.153 1.00 10.77 330 LYS D CA 1
ATOM 9881 C C . LYS B 1 329 ? -9.715 18.269 19.387 1.00 11.23 330 LYS D C 1
ATOM 9882 O O . LYS B 1 329 ? -8.896 18.391 18.463 1.00 12.56 330 LYS D O 1
ATOM 9901 N N . ALA B 1 330 ? -9.482 18.731 20.615 1.00 11.32 331 ALA D N 1
ATOM 9902 C CA . ALA B 1 330 ? -8.267 19.497 20.909 1.00 12.05 331 ALA D CA 1
ATOM 9903 C C . ALA B 1 330 ? -6.995 18.666 20.825 1.00 11.83 331 ALA D C 1
ATOM 9904 O O . ALA B 1 330 ? -5.909 19.196 20.580 1.00 12.60 331 ALA D O 1
ATOM 9911 N N . ILE B 1 331 ? -7.119 17.370 21.078 1.00 10.28 332 ILE D N 1
ATOM 9912 C CA . ILE B 1 331 ? -5.955 16.490 21.126 1.00 9.77 332 ILE D CA 1
ATOM 9913 C C . ILE B 1 331 ? -5.728 15.791 19.793 1.00 10.53 332 ILE D C 1
ATOM 9914 O O . ILE B 1 331 ? -4.582 15.555 19.393 1.00 10.47 332 ILE D O 1
ATOM 9930 N N . TYR B 1 332 ? -6.804 15.457 19.095 1.00 10.35 333 TYR D N 1
ATOM 9931 C CA . TYR B 1 332 ? -6.698 14.579 17.937 1.00 9.54 333 TYR D CA 1
ATOM 9932 C C . TYR B 1 332 ? -5.734 15.025 16.822 1.00 12.37 333 TYR D C 1
ATOM 9933 O O . TYR B 1 332 ? -4.900 14.238 16.413 1.00 11.22 333 TYR D O 1
ATOM 9951 N N . PRO B 1 333 ? -5.855 16.265 16.316 1.00 13.36 334 PRO D N 1
ATOM 9952 C CA . PRO B 1 333 ? -4.970 16.578 15.182 1.00 14.68 334 PRO D CA 1
ATOM 9953 C C . PRO B 1 333 ? -3.470 16.457 15.491 1.00 14.66 334 PRO D C 1
ATOM 9954 O O . PRO B 1 333 ? -2.718 15.944 14.652 1.00 14.73 334 PRO D O 1
ATOM 9965 N N . GLY B 1 334 ? -3.032 16.897 16.661 1.00 11.72 335 GLY D N 1
ATOM 9966 C CA . GLY B 1 334 ? -1.625 16.761 17.017 1.00 13.84 335 GLY D CA 1
ATOM 9967 C C . GLY B 1 334 ? -1.214 15.309 17.191 1.00 11.62 335 GLY D C 1
ATOM 9968 O O . GLY B 1 334 ? -0.102 14.922 16.837 1.00 11.43 335 GLY D O 1
ATOM 9972 N N . TRP B 1 335 ? -2.103 14.495 17.753 1.00 10.80 336 TRP D N 1
ATOM 9973 C CA . TRP B 1 335 ? -1.844 13.071 17.924 1.00 9.95 336 TRP D CA 1
ATOM 9974 C C . TRP B 1 335 ? -1.705 12.416 16.541 1.00 10.69 336 TRP D C 1
ATOM 9975 O O . TRP B 1 335 ? -0.797 11.623 16.297 1.00 10.08 336 TRP D O 1
ATOM 9996 N N . LYS B 1 336 ? -2.578 12.787 15.618 1.00 9.64 337 LYS D N 1
ATOM 9997 C CA . LYS B 1 336 ? -2.560 12.259 14.259 1.00 11.16 337 LYS D CA 1
ATOM 9998 C C . LYS B 1 336 ? -1.246 12.611 13.559 1.00 10.87 337 LYS D C 1
ATOM 9999 O O . LYS B 1 336 ? -0.643 11.763 12.895 1.00 10.59 337 LYS D O 1
ATOM 10018 N N . LYS B 1 337 ? -0.828 13.868 13.690 1.00 10.54 338 LYS D N 1
ATOM 10019 C CA . LYS B 1 337 ? 0.450 14.311 13.121 1.00 10.34 338 LYS D CA 1
ATOM 10020 C C . LYS B 1 337 ? 1.625 13.540 13.741 1.00 11.26 338 LYS D C 1
ATOM 10021 O O . LYS B 1 337 ? 2.573 13.160 13.033 1.00 9.90 338 LYS D O 1
ATOM 10040 N N . PHE B 1 338 ? 1.590 13.336 15.055 1.00 9.62 339 PHE D N 1
ATOM 10041 C CA . PHE B 1 338 ? 2.628 12.546 15.710 1.00 9.84 339 PHE D CA 1
ATOM 10042 C C . PHE B 1 338 ? 2.654 11.133 15.134 1.00 8.59 339 PHE D C 1
ATOM 10043 O O . PHE B 1 338 ? 3.730 10.617 14.816 1.00 8.51 339 PHE D O 1
ATOM 10060 N N . GLN B 1 339 ? 1.498 10.498 14.981 1.00 8.51 340 GLN D N 1
ATOM 10061 C CA . GLN B 1 339 ? 1.467 9.184 14.371 1.00 8.44 340 GLN D CA 1
ATOM 10062 C C . GLN B 1 339 ? 2.052 9.189 12.953 1.00 8.67 340 GLN D C 1
ATOM 10063 O O . GLN B 1 339 ? 2.795 8.287 12.588 1.00 8.59 340 GLN D O 1
ATOM 10077 N N . GLU B 1 340 ? 1.704 10.189 12.155 1.00 9.83 341 GLU D N 1
ATOM 10078 C CA . GLU B 1 340 ? 2.229 10.281 10.793 1.00 9.73 341 GLU D CA 1
ATOM 10079 C C . GLU B 1 340 ? 3.753 10.402 10.801 1.00 10.23 341 GLU D C 1
ATOM 10080 O O . GLU B 1 340 ? 4.447 9.734 10.027 1.00 9.58 341 GLU D O 1
ATOM 10092 N N . ASP B 1 341 ? 4.264 11.237 11.697 1.00 9.71 342 ASP D N 1
ATOM 10093 C CA . ASP B 1 341 ? 5.711 11.418 11.805 1.00 9.17 342 ASP D CA 1
ATOM 10094 C C . ASP B 1 341 ? 6.379 10.122 12.242 1.00 9.13 342 ASP D C 1
ATOM 10095 O O . ASP B 1 341 ? 7.414 9.725 11.696 1.00 9.36 342 ASP D O 1
ATOM 10104 N N . GLU B 1 342 ? 5.830 9.475 13.263 1.00 8.71 343 GLU D N 1
ATOM 10105 C CA . GLU B 1 342 ? 6.368 8.218 13.768 1.00 10.48 343 GLU D CA 1
ATOM 10106 C C . GLU B 1 342 ? 6.340 7.116 12.718 1.00 8.88 343 GLU D C 1
ATOM 10107 O O . GLU B 1 342 ? 7.348 6.415 12.518 1.00 9.19 343 GLU D O 1
ATOM 10119 N N . ALA B 1 343 ? 5.201 6.950 12.049 1.00 8.69 344 ALA D N 1
ATOM 10120 C CA . ALA B 1 343 ? 5.067 5.901 11.044 1.00 11.07 344 ALA D CA 1
ATOM 10121 C C . ALA B 1 343 ? 6.075 6.087 9.915 1.00 10.18 344 ALA D C 1
ATOM 10122 O O . ALA B 1 343 ? 6.692 5.117 9.451 1.00 11.17 344 ALA D O 1
ATOM 10129 N N . GLY B 1 344 ? 6.256 7.332 9.494 1.00 10.02 345 GLY D N 1
ATOM 10130 C CA . GLY B 1 344 ? 7.185 7.626 8.425 1.00 10.76 345 GLY D CA 1
ATOM 10131 C C . GLY B 1 344 ? 8.601 7.226 8.764 1.00 9.51 345 GLY D C 1
ATOM 10132 O O . GLY B 1 344 ? 9.350 6.708 7.931 1.00 12.00 345 GLY D O 1
ATOM 10136 N N . TRP B 1 345 ? 8.985 7.475 10.018 1.00 8.79 346 TRP D N 1
ATOM 10137 C CA . TRP B 1 345 ? 10.316 7.140 10.473 1.00 8.67 346 TRP D CA 1
ATOM 10138 C C . TRP B 1 345 ? 10.469 5.632 10.700 1.00 8.52 346 TRP D C 1
ATOM 10139 O O . TRP B 1 345 ? 11.476 5.064 10.294 1.00 8.58 346 TRP D O 1
ATOM 10160 N N . PHE B 1 346 ? 9.499 4.978 11.334 1.00 8.38 347 PHE D N 1
ATOM 10161 C CA . PHE B 1 346 ? 9.629 3.552 11.632 1.00 8.28 347 PHE D CA 1
ATOM 10162 C C . PHE B 1 346 ? 9.714 2.725 10.349 1.00 8.96 347 PHE D C 1
ATOM 10163 O O . PHE B 1 346 ? 10.300 1.648 10.358 1.00 10.38 347 PHE D O 1
ATOM 10180 N N . ARG B 1 347 ? 9.117 3.207 9.258 1.00 9.53 348 ARG D N 1
ATOM 10181 C CA . ARG B 1 347 ? 9.208 2.522 7.970 1.00 10.20 348 ARG D CA 1
ATOM 10182 C C . ARG B 1 347 ? 10.631 2.485 7.433 1.00 12.14 348 ARG D C 1
ATOM 10183 O O . ARG B 1 347 ? 10.977 1.569 6.671 1.00 15.07 348 ARG D O 1
ATOM 10204 N N . VAL B 1 348 ? 11.455 3.468 7.792 1.00 10.83 349 VAL D N 1
ATOM 10205 C CA . VAL B 1 348 ? 12.780 3.619 7.216 1.00 9.99 349 VAL D CA 1
ATOM 10206 C C . VAL B 1 348 ? 13.768 2.588 7.741 1.00 11.00 349 VAL D C 1
ATOM 10207 O O . VAL B 1 348 ? 14.539 2.029 6.960 1.00 11.98 349 VAL D O 1
ATOM 10220 N N . ALA B 1 349 ? 13.811 2.377 9.053 1.00 9.73 350 ALA D N 1
ATOM 10221 C CA . ALA B 1 349 ? 14.803 1.481 9.637 1.00 11.20 350 ALA D CA 1
ATOM 10222 C C . ALA B 1 349 ? 14.177 0.390 10.488 1.00 10.18 350 ALA D C 1
ATOM 10223 O O . ALA B 1 349 ? 14.408 -0.789 10.249 1.00 9.52 350 ALA D O 1
ATOM 10230 N N . GLU B 1 350 ? 13.377 0.770 11.479 1.00 9.42 351 GLU D N 1
ATOM 10231 C CA . GLU B 1 350 ? 12.838 -0.185 12.443 1.00 8.44 351 GLU D CA 1
ATOM 10232 C C . GLU B 1 350 ? 12.112 -1.354 11.757 1.00 9.00 351 GLU D C 1
ATOM 10233 O O . GLU B 1 350 ? 12.448 -2.526 11.941 1.00 9.61 351 GLU D O 1
ATOM 10245 N N . ASN B 1 351 ? 11.116 -1.038 10.942 1.00 9.63 352 ASN D N 1
ATOM 10246 C CA . ASN B 1 351 ? 10.334 -2.094 10.305 1.00 10.44 352 ASN D CA 1
ATOM 10247 C C . ASN B 1 351 ? 11.034 -2.744 9.131 1.00 10.02 352 ASN D C 1
ATOM 10248 O O . ASN B 1 351 ? 10.823 -3.931 8.862 1.00 10.28 352 ASN D O 1
ATOM 10259 N N . ALA B 1 352 ? 11.920 -1.992 8.491 1.00 10.23 353 ALA D N 1
ATOM 10260 C CA . ALA B 1 352 ? 12.761 -2.560 7.448 1.00 10.58 353 ALA D CA 1
ATOM 10261 C C . ALA B 1 352 ? 13.565 -3.726 8.013 1.00 10.25 353 ALA D C 1
ATOM 10262 O O . ALA B 1 352 ? 13.587 -4.809 7.440 1.00 11.43 353 ALA D O 1
ATOM 10269 N N . LEU B 1 353 ? 14.203 -3.524 9.160 1.00 9.14 354 LEU D N 1
ATOM 10270 C CA . LEU B 1 353 ? 15.001 -4.591 9.733 1.00 9.22 354 LEU D CA 1
ATOM 10271 C C . LEU B 1 353 ? 14.141 -5.701 10.329 1.00 9.26 354 LEU D C 1
ATOM 10272 O O . LEU B 1 353 ? 14.384 -6.874 10.062 1.00 9.51 354 LEU D O 1
ATOM 10288 N N . ASP B 1 354 ? 13.124 -5.346 11.102 1.00 9.05 355 ASP D N 1
ATOM 10289 C CA . ASP B 1 354 ? 12.305 -6.383 11.731 1.00 10.74 355 ASP D CA 1
ATOM 10290 C C . ASP B 1 354 ? 11.638 -7.276 10.676 1.00 9.39 355 ASP D C 1
ATOM 10291 O O . ASP B 1 354 ? 11.619 -8.499 10.814 1.00 9.62 355 ASP D O 1
ATOM 10300 N N . ASN B 1 355 ? 11.131 -6.680 9.597 1.00 9.44 356 ASN D N 1
ATOM 10301 C CA . ASN B 1 355 ? 10.475 -7.496 8.585 1.00 9.75 356 ASN D CA 1
ATOM 10302 C C . ASN B 1 355 ? 11.477 -8.470 7.965 1.00 10.06 356 ASN D C 1
ATOM 10303 O O . ASN B 1 355 ? 11.137 -9.626 7.700 1.00 10.40 356 ASN D O 1
ATOM 10314 N N . TYR B 1 356 ? 12.717 -8.022 7.753 1.00 10.03 357 TYR D N 1
ATOM 10315 C CA . TYR B 1 356 ? 13.748 -8.889 7.194 1.00 10.33 357 TYR D CA 1
ATOM 10316 C C . TYR B 1 356 ? 14.088 -10.012 8.176 1.00 10.44 357 TYR D C 1
ATOM 10317 O O . TYR B 1 356 ? 14.082 -11.191 7.836 1.00 10.79 357 TYR D O 1
ATOM 10335 N N . THR B 1 357 ? 14.380 -9.628 9.407 1.00 10.18 358 THR D N 1
ATOM 10336 C CA . THR B 1 357 ? 14.825 -10.587 10.407 1.00 10.30 358 THR D CA 1
ATOM 10337 C C . THR B 1 357 ? 13.772 -11.647 10.714 1.00 10.48 358 THR D C 1
ATOM 10338 O O . THR B 1 357 ? 14.074 -12.835 10.793 1.00 10.83 358 THR D O 1
ATOM 10349 N N . PHE B 1 358 ? 12.529 -11.230 10.892 1.00 10.29 359 PHE D N 1
ATOM 10350 C CA . PHE B 1 358 ? 11.490 -12.189 11.283 1.00 10.47 359 PHE D CA 1
ATOM 10351 C C . PHE B 1 358 ? 11.324 -13.229 10.189 1.00 10.91 359 PHE D C 1
ATOM 10352 O O . PHE B 1 358 ? 11.158 -14.423 10.470 1.00 12.71 359 PHE D O 1
ATOM 10369 N N . ALA B 1 359 ? 11.409 -12.797 8.937 1.00 11.42 360 ALA D N 1
ATOM 10370 C CA . ALA B 1 359 ? 11.312 -13.739 7.823 1.00 13.27 360 ALA D CA 1
ATOM 10371 C C . ALA B 1 359 ? 12.530 -14.670 7.771 1.00 13.86 360 ALA D C 1
ATOM 10372 O O . ALA B 1 359 ? 12.402 -15.875 7.526 1.00 14.83 360 ALA D O 1
ATOM 10379 N N . ALA B 1 360 ? 13.717 -14.124 8.014 1.00 11.63 361 ALA D N 1
ATOM 10380 C CA . ALA B 1 360 ? 14.935 -14.939 7.991 1.00 14.86 361 ALA D CA 1
ATOM 10381 C C . ALA B 1 360 ? 14.965 -15.969 9.121 1.00 12.15 361 ALA D C 1
ATOM 10382 O O . ALA B 1 360 ? 15.381 -17.122 8.919 1.00 13.23 361 ALA D O 1
ATOM 10389 N N . VAL B 1 361 ? 14.539 -15.545 10.307 1.00 13.33 362 VAL D N 1
ATOM 10390 C CA . VAL B 1 361 ? 14.521 -16.417 11.478 1.00 14.47 362 VAL D CA 1
ATOM 10391 C C . VAL B 1 361 ? 13.604 -17.602 11.213 1.00 15.10 362 VAL D C 1
ATOM 10392 O O . VAL B 1 361 ? 13.921 -18.737 11.561 1.00 16.38 362 VAL D O 1
ATOM 10405 N N . ALA B 1 362 ? 12.474 -17.334 10.577 1.00 14.73 363 ALA D N 1
ATOM 10406 C CA . ALA B 1 362 ? 11.539 -18.399 10.231 1.00 19.12 363 ALA D CA 1
ATOM 10407 C C . ALA B 1 362 ? 12.148 -19.407 9.255 1.00 20.01 363 ALA D C 1
ATOM 10408 O O . ALA B 1 362 ? 11.950 -20.622 9.384 1.00 20.65 363 ALA D O 1
ATOM 10415 N N . ARG B 1 363 ? 12.878 -18.910 8.262 1.00 18.87 364 ARG D N 1
ATOM 10416 C CA . ARG B 1 363 ? 13.515 -19.790 7.288 1.00 18.66 364 ARG D CA 1
ATOM 10417 C C . ARG B 1 363 ? 14.574 -20.667 7.941 1.00 22.58 364 ARG D C 1
ATOM 10418 O O . ARG B 1 363 ? 14.714 -21.838 7.596 1.00 26.28 364 ARG D O 1
ATOM 10439 N N . ALA B 1 364 ? 15.327 -20.107 8.881 1.00 18.40 365 ALA D N 1
ATOM 10440 C CA . ALA B 1 364 ? 16.396 -20.858 9.521 1.00 18.93 365 ALA D CA 1
ATOM 10441 C C . ALA B 1 364 ? 15.845 -21.909 10.484 1.00 28.38 365 ALA D C 1
ATOM 10442 O O . ALA B 1 364 ? 16.473 -22.949 10.707 1.00 29.68 365 ALA D O 1
ATOM 10449 N N . GLN B 1 365 ? 14.665 -21.643 11.038 1.00 27.44 366 GLN D N 1
ATOM 10450 C CA . GLN B 1 365 ? 14.070 -22.520 12.040 1.00 32.80 366 GLN D CA 1
ATOM 10451 C C . GLN B 1 365 ? 13.606 -23.826 11.400 1.00 31.86 366 GLN D C 1
ATOM 10452 O O . GLN B 1 365 ? 13.518 -23.933 10.175 1.00 35.28 366 GLN D O 1
#

Radius of gyration: 24.72 Å; Cα contacts (8 Å, |Δi|>4): 1444; chains: 2; bounding box: 66×47×66 Å

Organism: Bordetella bronchiseptica (strain ATCC BAA-588 / NCTC 13252 / RB50) (NCBI:txid257310)

Secondary structure (DSSP, 8-state):
---EEEEEEESS-TT-TTHHHHHHHHHHHHHHHTTTSEEEEEE-TTTSS-GGGHHHHHHTTSSSEEEB-GGGGTTT-GGGHHHH--TT---HHHHHHHHHHSSHHHHHHHHHGGGTEEEEEEEE--SBP-EEESS---SGGGTTT-EEE--STHHHHHGGGT-EEE---HHHHHHHHHHTSSSEE--S-HHHHHHHTGGGT--EEEE-BTT-SS-EEEEEEEHHHHHHS-HHHHHHHHHHHHHHHHHHHHHHHHHHHHHHHHHHHTT-EEEEPPHHHHHHHHHHHHHHHHHHHHH-HHHHHHHHHHHHHHHHHHHHHHHTHHHHHHHHHHHHHHH-/--SEEEEEEESS-TTSHHHHHHHHHHHHHHHHHTTT-EEEEEE-TTTSS-GGGHHHHHHTTSSSEEEB-GGGGTTT-GGGHHHH--TT---HHHHHHHHHHSSHHHHHHHHHHTTTEEEEEEEE------EEESS---SGGGTTT-EEE--HHHHHHHGGGT-EEE---GGGHHHHHHHTSSSEE----HHHHHTTTGGGT--EEEE---TTSS-EEEEEEEHHHHHTS-HHHHHHHHHHHHHHHHHHHHHHHHHHHHHHHHHHHTT-EEEE--HHHHHHHHHHHHHHHHHHHHH-HHHHHHHHHHHHHHHHHHHHHTTTHHHHHHHHHHHHHHH-

Sequence (672 aa):
NPTTVRWRMSTSWPKSLDTIYGSADELCKRVGQLTDGKFEIRAFPGGELVPSAQNMDAVSNGTVECNHVLSTMYIGKNTALTFDTGLSFGLNARQHNAWIHYGGGLQQLRELYKKYNIVNHVCGNVGVQMGGWYRKEIKSTADLNGLNMRIGGIGGMVLSSKLLGVVPQQIPPGDIYPALEKGTIDAAEWIGPYDDEKLGFNKVAPYYYSPGWFEGSASITSMVNDKAWEALPPAYQAAFEAACGEQSMRMLANYDARRNPLALRKLIAGGAKVSFFPKEVMDAVYKASSQQLWTELSEKNPDFKAIYPGWKKFQEDEAGWFRVAENALDNYTFAAVARAQNPTVRWRMSTSWPKSLDTIYGSADELCKRVGQLTDGKFEIRAFPGGELVPSSAQNMDAVSNGTVECNHVLSTMYIGKNTALTFDTGLSFGLNARQHNAWIHYGGGLQQLRELYKKYNIVNHVCGNVVGVQMGGWYRKEIKSTADLNGLNMRIGGIGGMVLSSKLGVVPQQIPPGDIYPALEKGTIDAAEWIGPYDDEKLGFNKVAPYYYSPGWFEGSASITSMVNDKAWEALPPAYQAAFEAACGEQSMRMLANYDARNPLALRKLIAGGAKVSFFPKEVMDAVYKASQQLWTELSSEKNPDFKAIYPGWKKFQEDEAGWFRVAENALDNYTFAAVARAQ

Solvent-accessible surface area: 23348 Å² total; per-residue (Å²): 91,77,102,28,164,12,92,0,1,0,6,10,30,122,57,0,69,1,0,4,17,4,0,65,52,0,11,144,27,0,16,75,10,7,104,44,62,0,80,12,146,8,18,19,32,48,103,50,21,77,7,62,90,0,0,64,4,0,30,107,40,68,0,46,0,0,0,0,31,0,0,41,13,22,82,78,18,22,0,0,0,1,0,0,7,1,2,6,4,6,9,1,32,1,4,10,0,3,0,39,62,30,32,0,26,110,66,0,58,108,8,0,134,127,40,64,3,22,0,10,6,0,1,0,8,0,5,8,3,0,1,0,4,92,87,80,1,139,45,47,77,36,5,110,48,10,54,0,13,1,5,4,1,0,6,65,0,5,56,75,39,27,4,79,43,84,51,28,43,10,51,76,0,50,47,15,0,100,155,42,97,2,48,0,0,4,16,14,2,0,34,0,1,58,90,28,4,0,50,161,40,1,59,39,0,4,0,5,0,3,1,2,2,1,2,0,3,0,0,0,0,13,32,125,17,28,130,82,11,23,107,4,1,44,5,1,0,58,0,0,3,4,5,2,2,14,47,1,10,3,15,1,2,9,86,5,5,101,7,10,103,110,3,87,93,69,52,13,113,46,46,122,13,34,146,117,2,10,29,20,0,31,133,9,0,60,96,4,7,98,44,10,25,138,139,25,105,32,0,126,78,9,32,82,47,8,83,95,26,14,24,23,0,2,37,7,4,120,21,0,6,9,25,6,15,60,29,3,5,39,4,7,40,139,64,134,166,34,84,29,159,8,94,0,0,0,16,23,67,124,76,24,43,1,7,5,26,4,0,66,57,0,13,135,29,0,16,73,9,17,85,38,85,0,79,13,151,14,11,24,30,45,104,54,16,66,29,72,90,0,1,63,6,0,17,118,43,73,1,47,0,0,0,0,38,0,12,94,13,17,83,85,12,25,0,0,0,0,0,1,8,0,1,3,7,9,14,1,31,2,5,10,0,5,0,40,41,28,31,0,27,106,64,0,69,136,9,0,97,129,50,66,1,14,0,10,6,0,1,0,9,2,4,15,0,0,0,0,3,79,146,89,7,137,36,30,75,47,5,109,42,18,49,1,59,9,46,45,5,1,4,80,0,6,56,70,43,26,5,76,37,43,156,42,81,77,63,64,0,70,39,6,0,107,156,25,85,3,39,0,0,10,46,23,4,0,36,3,0,57,104,68,7,1,10,148,29,0,40,54,0,9,0,6,3,3,10,46,2,3,0,0,1,0,0,0,0,15,3,132,19,24,92,85,10,52,104,10,27,42,4,1,0,57,0,0,2,5,4,3,2,14,45,1,10,3,21,4,2,20,74,6,9,92,4,12,96,100,1,88,90,37,41,8,113,43,20,107,15,35,118,85,2,8,53,17,1,24,153,9,0,50,95,10,4,77,67,8,18,144,156,24,105,42,0,126,81,11,30,81,47,10,75,99,22,9,21,31,0,2,26,17,3,108,27,0,16,10,26,1,13,62,40,3,5,22,1,13,47,161,66,128